Protein AF-0000000084341537 (afdb_homodimer)

pLDDT: mean 95.68, std 6.42, range [36.22, 98.94]

InterPro domains:
  IPR007362 Protein of unknown function DUF429 [PF04250] (3-202)

Secondary structure (DSSP, 8-state):
---SEEEEEEETTEEEEEEESSHHHHHHHTTT-S-EEESS-SS--SSSS--HHHHHHHHHHGGGGGG--PPPPGGGGG-SSHHHHHHHHHHHHSSPPPHHHHHHHHHHHTTTT----TTEEEE-HHHHHHHHSTT--PPPTTSHHHHHHHHHHHHTTS-HHHHHHTPPSS--HHHHHHHHHHHHHHHHHHTT---EEE-STT-EEE-/---SEEEEEEETTEEEEEEESSHHHHHHHTTT-S-EEESS-SS--SSSS--HHHHHHHHHHGGGGGG--PPPPGGGGG-SSHHHHHHHHHHHHSSPPPHHHHHHHHHHHTTTT----TTEEEE-HHHHHHHHSTT--PPPTTSHHHHHHHHHHHTTTS-HHHHHHTPPSS--HHHHHHHHHHHHHHHHHHTT---EEE-STT-EEE-

Radius of gyration: 25.31 Å; Cα contacts (8 Å, |Δi|>4): 769; chains: 2; bounding box: 36×75×60 Å

Solvent-accessible surface area (backbone atoms only — not comparable to full-atom values): 22179 Å² total; per-residue (Å²): 113,94,78,48,44,69,42,48,46,73,56,96,66,40,62,48,75,46,78,36,74,45,53,70,48,49,54,59,76,46,61,87,52,75,36,42,39,36,79,51,56,56,42,38,30,76,73,54,50,79,38,58,20,52,55,45,48,25,60,72,43,50,93,55,25,82,77,55,67,66,62,57,47,64,74,37,66,72,40,89,45,69,69,53,24,25,53,50,30,27,74,55,52,72,43,61,65,54,73,67,49,58,70,43,32,71,62,31,56,58,40,40,88,58,91,68,58,88,46,55,42,28,19,45,31,72,56,25,44,42,67,66,30,68,87,59,85,77,54,60,62,90,38,34,29,13,41,17,34,50,44,27,35,47,43,76,75,32,60,43,43,60,41,32,38,60,43,57,84,83,56,50,52,61,56,53,52,35,27,48,26,14,35,52,20,16,53,28,46,59,70,72,67,35,48,71,29,48,63,64,95,40,34,48,32,36,50,112,96,78,48,44,68,44,50,46,74,55,96,66,41,64,48,75,45,79,35,75,44,55,70,49,50,54,59,77,46,61,89,53,73,36,40,39,36,81,52,54,55,42,40,31,91,61,57,53,79,40,58,19,52,52,45,47,24,61,72,42,50,92,54,25,80,77,54,67,68,62,56,47,62,75,39,65,73,39,90,44,69,70,53,24,24,53,49,31,27,72,57,51,71,42,62,66,54,72,67,48,58,70,44,33,70,63,30,54,57,40,41,88,57,90,66,57,86,46,56,40,28,19,45,30,72,56,26,44,43,67,66,30,67,87,58,83,77,52,60,61,89,38,34,27,14,40,17,33,52,45,28,36,46,45,78,74,33,60,43,42,59,40,32,38,63,43,58,85,83,55,49,53,61,55,53,51,35,27,47,27,14,36,52,18,17,53,29,45,58,69,72,65,34,49,73,29,50,60,67,92,43,33,49,34,37,51

Sequence (414 aa):
MPDGWVVARVESGRVRWHVVPDATAVLAVTTGCAAVGVDIPLRTPTGHRPRECDVATAKALGRARSSVFPAPPCEVLDAPDYAAACAIARRLTGRAISVQAWNITPKIREWVGRDLPTHVVEAHPELALRRLAPETEFASKKTARGAGQRIAALARWLDVATALGDLPPGPRMDDALDALAVAWSAARWARGEAEVLGGGPEGFVVVMPDGWVVARVESGRVRWHVVPDATAVLAVTTGCAAVGVDIPLRTPTGHRPRECDVATAKALGRARSSVFPAPPCEVLDAPDYAAACAIARRLTGRAISVQAWNITPKIREWVGRDLPTHVVEAHPELALRRLAPETEFASKKTARGAGQRIAALARWLDVATALGDLPPGPRMDDALDALAVAWSAARWARGEAEVLGGGPEGFVVV

Organism: Pseudonocardia thermophila (NCBI:txid1848)

Foldseek 3Di:
DLAAAWAWDADPQDTDIDGDHAPVVNCVVCPPPLAAEDADFLFADDFQDFAQQLVQLLVLLVVVSVLRFTAAHPVLLPQPDQVRSQVVNCVTHVGGGDPVNNVCSPRSVRRHPDPDDPRYAYAHQSSLLCVLPVPDPADDCVDPRNLVSLLVSLVSPHVSVVVVVPDDPRDDSSSNSSNSSRVSQSVCVSVVNWDWGGDDPRHIYTD/DLAAAWAWDADPQDTDIDGDRAPVVNCVVCPPPLAAEDADFLFADPAQDFAQQLVQLLVLLVVVSVLRFTAAHPVLLPQPDQVRSQVVNCVTHVGGGDPVNNVCSPRSVRRHPDPDDPRYAYAHLSSLLCVLPVPDPADDCVDPRNLVSLLVSLVSPHVSVVVVVPDDPRDDSSSNSSNSSRVSQSVCVSVVNWDWGGDDPRHIYTD

Structure (mmCIF, N/CA/C/O backbone):
data_AF-0000000084341537-model_v1
#
loop_
_entity.id
_entity.type
_entity.pdbx_description
1 polymer 'Predicted nuclease (RNAse H fold)'
#
loop_
_atom_site.group_PDB
_atom_site.id
_atom_site.type_symbol
_atom_site.label_atom_id
_atom_site.label_alt_id
_atom_site.label_comp_id
_atom_site.label_asym_id
_atom_site.label_entity_id
_atom_site.label_seq_id
_atom_site.pdbx_PDB_ins_code
_atom_site.Cartn_x
_atom_site.Cartn_y
_atom_site.Cartn_z
_atom_site.occupancy
_atom_site.B_iso_or_equiv
_atom_site.auth_seq_id
_atom_site.auth_comp_id
_atom_site.auth_asym_id
_atom_site.auth_atom_id
_atom_site.pdbx_PDB_model_num
ATOM 1 N N . MET A 1 1 ? 7.891 -2.457 -18.016 1 36.38 1 MET A N 1
ATOM 2 C CA . MET A 1 1 ? 6.988 -3.555 -17.688 1 36.38 1 MET A CA 1
ATOM 3 C C . MET A 1 1 ? 7.395 -4.199 -16.359 1 36.38 1 MET A C 1
ATOM 5 O O . MET A 1 1 ? 8.578 -4.379 -16.094 1 36.38 1 MET A O 1
ATOM 9 N N . PRO A 1 2 ? 6.75 -3.957 -15.359 1 51.72 2 PRO A N 1
ATOM 10 C CA . PRO A 1 2 ? 7.445 -4.395 -14.148 1 51.72 2 PRO A CA 1
ATOM 11 C C . PRO A 1 2 ? 8.148 -5.738 -14.32 1 51.72 2 PRO A C 1
ATOM 13 O O . PRO A 1 2 ? 7.508 -6.738 -14.656 1 51.72 2 PRO A O 1
ATOM 16 N N . ASP A 1 3 ? 9.266 -5.879 -14.945 1 73.5 3 ASP A N 1
ATOM 17 C CA . ASP A 1 3 ? 9.977 -6.973 -15.602 1 73.5 3 ASP A CA 1
ATOM 18 C C . ASP A 1 3 ? 10.562 -7.941 -14.578 1 73.5 3 ASP A C 1
ATOM 20 O O . ASP A 1 3 ? 11.055 -7.52 -13.523 1 73.5 3 ASP A O 1
ATOM 24 N N . GLY A 1 4 ? 9.953 -9.117 -14.344 1 95.5 4 GLY A N 1
ATOM 25 C CA . GLY A 1 4 ? 10.539 -10.211 -13.594 1 95.5 4 GLY A CA 1
ATOM 26 C C . GLY A 1 4 ? 9.609 -10.766 -12.523 1 95.5 4 GLY A C 1
ATOM 27 O O . GLY A 1 4 ? 8.406 -10.875 -12.742 1 95.5 4 GLY A O 1
ATOM 28 N N . TRP A 1 5 ? 10.234 -11.305 -11.516 1 98.25 5 TRP A N 1
ATOM 29 C CA . TRP A 1 5 ? 9.508 -11.953 -10.43 1 98.25 5 TRP A CA 1
ATOM 30 C C . TRP A 1 5 ? 9.938 -11.391 -9.078 1 98.25 5 TRP A C 1
ATOM 32 O O . TRP A 1 5 ? 11.133 -11.164 -8.844 1 98.25 5 TRP A O 1
ATOM 42 N N . VAL A 1 6 ? 9.016 -11.07 -8.211 1 98.5 6 VAL A N 1
ATOM 43 C CA . VAL A 1 6 ? 9.312 -10.812 -6.801 1 98.5 6 VAL A CA 1
ATOM 44 C C . VAL A 1 6 ? 9.148 -12.102 -5.996 1 98.5 6 VAL A C 1
ATOM 46 O O . VAL A 1 6 ? 8.125 -12.781 -6.102 1 98.5 6 VAL A O 1
ATOM 49 N N . VAL A 1 7 ? 10.211 -12.516 -5.23 1 98.81 7 VAL A N 1
ATOM 50 C CA . VAL A 1 7 ? 10.25 -13.773 -4.484 1 98.81 7 VAL A CA 1
ATOM 51 C C . VAL A 1 7 ? 10.375 -13.477 -2.99 1 98.81 7 VAL A C 1
ATOM 53 O O . VAL A 1 7 ? 11.25 -12.711 -2.572 1 98.81 7 VAL A O 1
ATOM 56 N N . ALA A 1 8 ? 9.492 -14.016 -2.221 1 98.81 8 ALA A N 1
ATOM 57 C CA . ALA A 1 8 ? 9.578 -13.984 -0.762 1 98.81 8 ALA A CA 1
ATOM 58 C C . ALA A 1 8 ? 10.047 -15.32 -0.208 1 98.81 8 ALA A C 1
ATOM 60 O O . ALA A 1 8 ? 9.305 -16.312 -0.224 1 98.81 8 ALA A O 1
ATOM 61 N N . ARG A 1 9 ? 11.266 -15.391 0.224 1 98.75 9 ARG A N 1
ATOM 62 C CA . ARG A 1 9 ? 11.742 -16.562 0.94 1 98.75 9 ARG A CA 1
ATOM 63 C C . ARG A 1 9 ? 11.453 -16.453 2.434 1 98.75 9 ARG A C 1
ATOM 65 O O . ARG A 1 9 ? 11.898 -15.508 3.086 1 98.75 9 ARG A O 1
ATOM 72 N N . VAL A 1 10 ? 10.695 -17.375 2.932 1 98.5 10 VAL A N 1
ATOM 73 C CA . VAL A 1 10 ? 10.305 -17.328 4.336 1 98.5 10 VAL A CA 1
ATOM 74 C C . VAL A 1 10 ? 11.008 -18.438 5.113 1 98.5 10 VAL A C 1
ATOM 76 O O . VAL A 1 10 ? 10.844 -19.625 4.797 1 98.5 10 VAL A O 1
ATOM 79 N N . GLU A 1 11 ? 11.781 -18.094 5.992 1 95.69 11 GLU A N 1
ATOM 80 C CA . GLU A 1 11 ? 12.477 -19.031 6.867 1 95.69 11 GLU A CA 1
ATOM 81 C C . GLU A 1 11 ? 12.352 -18.609 8.328 1 95.69 11 GLU A C 1
ATOM 83 O O . GLU A 1 11 ? 12.836 -17.547 8.727 1 95.69 11 GLU A O 1
ATOM 88 N N . SER A 1 12 ? 11.75 -19.422 9.156 1 92.81 12 SER A N 1
ATOM 89 C CA . SER A 1 12 ? 11.562 -19.172 10.578 1 92.81 12 SER A CA 1
ATOM 90 C C . SER A 1 12 ? 10.953 -17.797 10.82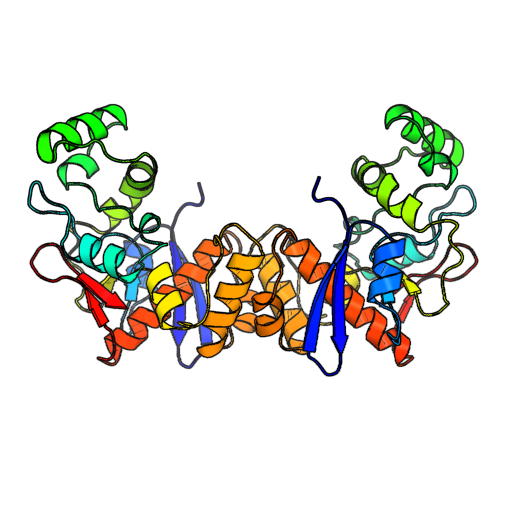8 1 92.81 12 SER A C 1
ATOM 92 O O . SER A 1 12 ? 11.438 -17.031 11.672 1 92.81 12 SER A O 1
ATOM 94 N N . GLY A 1 13 ? 10.086 -17.484 10 1 91.19 13 GLY A N 1
ATOM 95 C CA . GLY A 1 13 ? 9.32 -16.266 10.195 1 91.19 13 GLY A CA 1
ATOM 96 C C . GLY A 1 13 ? 9.984 -15.031 9.609 1 91.19 13 GLY A C 1
ATOM 97 O O . GLY A 1 13 ? 9.422 -13.938 9.625 1 91.19 13 GLY A O 1
ATOM 98 N N . ARG A 1 14 ? 11.188 -15.172 9.102 1 95.19 14 ARG A N 1
ATOM 99 C CA . ARG A 1 14 ? 11.906 -14.07 8.469 1 95.19 14 ARG A CA 1
ATOM 100 C C . ARG A 1 14 ? 11.742 -14.117 6.949 1 95.19 14 ARG A C 1
ATOM 102 O O . ARG A 1 14 ? 11.758 -15.188 6.348 1 95.19 14 ARG A O 1
ATOM 109 N N . VAL A 1 15 ? 11.562 -12.922 6.371 1 98.62 15 VAL A N 1
ATOM 110 C CA . VAL A 1 15 ? 11.359 -12.828 4.93 1 98.62 15 VAL A CA 1
ATOM 111 C C . VAL A 1 15 ? 12.602 -12.25 4.262 1 98.62 15 VAL A C 1
ATOM 113 O O . VAL A 1 15 ? 13.117 -11.211 4.691 1 98.62 15 VAL A O 1
ATOM 116 N N . ARG A 1 16 ? 13.172 -12.938 3.355 1 98.44 16 ARG A N 1
ATOM 117 C CA . ARG A 1 16 ? 14.188 -12.414 2.449 1 98.44 16 ARG A CA 1
ATOM 118 C C . ARG A 1 16 ? 13.625 -12.227 1.043 1 98.44 16 ARG A C 1
ATOM 120 O O . ARG A 1 16 ? 13.102 -13.172 0.448 1 98.44 16 ARG A O 1
ATOM 127 N N . TRP A 1 17 ? 13.773 -11.023 0.494 1 98.75 17 TRP A N 1
ATOM 128 C CA . TRP A 1 17 ? 13.195 -10.68 -0.803 1 98.75 17 TRP A CA 1
ATOM 129 C C . TRP A 1 17 ? 14.234 -10.828 -1.914 1 98.75 17 TRP A C 1
ATOM 131 O O . TRP A 1 17 ? 15.406 -10.516 -1.721 1 98.75 17 TRP A O 1
ATOM 141 N N . HIS A 1 18 ? 13.75 -11.227 -3.041 1 98.38 18 HIS A N 1
ATOM 142 C CA . HIS A 1 18 ? 14.516 -11.211 -4.277 1 98.38 18 HIS A CA 1
ATOM 143 C C . HIS A 1 18 ? 13.688 -10.68 -5.441 1 98.38 18 HIS A C 1
ATOM 145 O O . HIS A 1 18 ? 12.477 -10.914 -5.496 1 98.38 18 HIS A O 1
ATOM 151 N N . VAL A 1 19 ? 14.242 -9.914 -6.277 1 98.44 19 VAL A N 1
ATOM 152 C CA . VAL A 1 19 ? 13.695 -9.547 -7.578 1 98.44 19 VAL A CA 1
ATOM 153 C C . VAL A 1 19 ? 14.562 -10.117 -8.688 1 98.44 19 VAL A C 1
ATOM 155 O O . VAL A 1 19 ? 15.75 -9.789 -8.797 1 98.44 19 VAL A O 1
ATOM 158 N N . VAL A 1 20 ? 13.969 -11 -9.445 1 98.38 20 VAL A N 1
ATOM 159 C CA . VAL A 1 20 ? 14.773 -11.734 -10.414 1 98.38 20 VAL A CA 1
ATOM 160 C C . VAL A 1 20 ? 14.094 -11.688 -11.781 1 98.38 20 VAL A C 1
ATOM 162 O O . VAL A 1 20 ? 12.883 -11.477 -11.883 1 98.38 20 VAL A O 1
ATOM 165 N N . PRO A 1 21 ? 14.75 -11.898 -12.867 1 97.38 21 PRO A N 1
ATOM 166 C CA . PRO A 1 21 ? 14.25 -11.555 -14.203 1 97.38 21 PRO A CA 1
ATOM 167 C C . PRO A 1 21 ? 13.344 -12.633 -14.789 1 97.38 21 PRO A C 1
ATOM 169 O O . PRO A 1 21 ? 12.539 -12.352 -15.68 1 97.38 21 PRO A O 1
ATOM 172 N N . ASP A 1 22 ? 13.57 -13.945 -14.312 1 97.31 22 ASP A N 1
ATOM 173 C CA . ASP A 1 22 ? 12.852 -15.016 -14.992 1 97.31 22 ASP A CA 1
ATOM 174 C C . ASP A 1 22 ? 12.734 -16.25 -14.102 1 97.31 22 ASP A C 1
ATOM 176 O O . ASP A 1 22 ? 13.219 -16.25 -12.969 1 97.31 22 ASP A O 1
ATOM 180 N N . ALA A 1 23 ? 12.078 -17.297 -14.648 1 97.81 23 ALA A N 1
ATOM 181 C CA . ALA A 1 23 ? 11.766 -18.516 -13.891 1 97.81 23 ALA A CA 1
ATOM 182 C C . ALA A 1 23 ? 13.039 -19.234 -13.469 1 97.81 23 ALA A C 1
ATOM 184 O O . ALA A 1 23 ? 13.109 -19.781 -12.367 1 97.81 23 ALA A O 1
ATOM 185 N N . THR A 1 24 ? 14.023 -19.234 -14.344 1 97.75 24 THR A N 1
ATOM 186 C CA . THR A 1 24 ? 15.297 -19.875 -14.008 1 97.75 24 THR A CA 1
ATOM 187 C C . THR A 1 24 ? 15.914 -19.234 -12.766 1 97.75 24 THR A C 1
ATOM 189 O O . THR A 1 24 ? 16.391 -19.938 -11.867 1 97.75 24 THR A O 1
ATOM 192 N N . ALA A 1 25 ? 15.852 -17.938 -12.742 1 98.31 25 ALA A N 1
ATOM 193 C CA . ALA A 1 25 ? 16.406 -17.203 -11.609 1 98.31 25 ALA A CA 1
ATOM 194 C C . ALA A 1 25 ? 15.562 -17.422 -10.352 1 98.31 25 ALA A C 1
ATOM 196 O O . ALA A 1 25 ? 16.094 -17.469 -9.242 1 98.31 25 ALA A O 1
ATOM 197 N N . VAL A 1 26 ? 14.227 -17.578 -10.445 1 98.56 26 VAL A N 1
ATOM 198 C CA . VAL A 1 26 ? 13.375 -17.906 -9.305 1 98.56 26 VAL A CA 1
ATOM 199 C C . VAL A 1 26 ? 13.805 -19.234 -8.695 1 98.56 26 VAL A C 1
ATOM 201 O O . VAL A 1 26 ? 13.977 -19.344 -7.477 1 98.56 26 VAL A O 1
ATOM 204 N N . LEU A 1 27 ? 14.031 -20.219 -9.57 1 98.38 27 LEU A N 1
ATOM 205 C CA . LEU A 1 27 ? 14.414 -21.547 -9.102 1 98.38 27 LEU A CA 1
ATOM 206 C C . LEU A 1 27 ? 15.789 -21.5 -8.43 1 98.38 27 LEU A C 1
ATOM 208 O O . LEU A 1 27 ? 16.016 -22.219 -7.449 1 98.38 27 LEU A O 1
ATOM 212 N N . ALA A 1 28 ? 16.625 -20.641 -8.953 1 98.31 28 ALA A N 1
ATOM 213 C CA . ALA A 1 28 ? 17.953 -20.516 -8.375 1 98.31 28 ALA A CA 1
ATOM 214 C C . ALA A 1 28 ? 17.906 -19.938 -6.969 1 98.31 28 ALA A C 1
ATOM 216 O O . ALA A 1 28 ? 18.5 -20.484 -6.039 1 98.31 28 ALA A O 1
ATOM 217 N N . VAL A 1 29 ? 17.094 -18.906 -6.727 1 98.38 29 VAL A N 1
ATOM 218 C CA . VAL A 1 29 ? 17.094 -18.219 -5.441 1 98.38 29 VAL A CA 1
ATOM 219 C C . VAL A 1 29 ? 16.25 -19 -4.438 1 98.38 29 VAL A C 1
ATOM 221 O O . VAL A 1 29 ? 16.281 -18.719 -3.236 1 98.38 29 VAL A O 1
ATOM 224 N N . THR A 1 30 ? 15.5 -19.969 -4.906 1 98.38 30 THR A N 1
ATOM 225 C CA . THR A 1 30 ? 14.672 -20.75 -4 1 98.38 30 THR A CA 1
ATOM 226 C C . THR A 1 30 ? 15.273 -22.141 -3.779 1 98.38 30 THR A C 1
ATOM 228 O O . THR A 1 30 ? 14.617 -23.016 -3.225 1 98.38 30 THR A O 1
ATOM 231 N N . THR A 1 31 ? 16.453 -22.297 -4.285 1 97.31 31 THR A N 1
ATOM 232 C CA . THR A 1 31 ? 17.141 -23.547 -4 1 97.31 31 THR A CA 1
ATOM 233 C C . THR A 1 31 ? 17.172 -23.828 -2.5 1 97.31 31 THR A C 1
ATOM 235 O O . THR A 1 31 ? 17.438 -22.922 -1.706 1 97.31 31 THR A O 1
ATOM 238 N N . GLY A 1 32 ? 16.844 -25 -2.07 1 96.94 32 GLY A N 1
ATOM 239 C CA . GLY A 1 32 ? 16.891 -25.391 -0.668 1 96.94 32 GLY A CA 1
ATOM 240 C C . GLY A 1 32 ? 15.57 -25.172 0.053 1 96.94 32 GLY A C 1
ATOM 241 O O . GLY A 1 32 ? 15.398 -25.625 1.185 1 96.94 32 GLY A O 1
ATOM 242 N N . CYS A 1 33 ? 14.625 -24.484 -0.553 1 98.25 33 CYS A N 1
ATOM 243 C CA . CYS A 1 33 ? 13.312 -24.312 0.052 1 98.25 33 CYS A CA 1
ATOM 244 C C . CYS A 1 33 ? 12.539 -25.625 0.065 1 98.25 33 CYS A C 1
ATOM 246 O O . CYS A 1 33 ? 12.641 -26.422 -0.874 1 98.25 33 CYS A O 1
ATOM 248 N N . ALA A 1 34 ? 11.828 -25.812 1.11 1 98.44 34 ALA A N 1
ATOM 249 C CA . ALA A 1 34 ? 11.008 -27.016 1.212 1 98.44 34 ALA A CA 1
ATOM 250 C C . ALA A 1 34 ? 9.922 -27.031 0.141 1 98.44 34 ALA A C 1
ATOM 252 O O . ALA A 1 34 ? 9.547 -28.094 -0.353 1 98.44 34 ALA A O 1
ATOM 253 N N . ALA A 1 35 ? 9.438 -25.906 -0.205 1 98.69 35 ALA A N 1
ATOM 254 C CA . ALA A 1 35 ? 8.453 -25.75 -1.271 1 98.69 35 ALA A CA 1
ATOM 255 C C . ALA A 1 35 ? 8.508 -24.344 -1.869 1 98.69 35 ALA A C 1
ATOM 257 O O . ALA A 1 35 ? 8.969 -23.406 -1.222 1 98.69 35 ALA A O 1
ATOM 258 N N . VAL A 1 36 ? 8.109 -24.219 -3.092 1 98.88 36 VAL A N 1
ATOM 259 C CA . VAL A 1 36 ? 8.023 -22.953 -3.822 1 98.88 36 VAL A CA 1
ATOM 260 C C . VAL A 1 36 ? 6.633 -22.812 -4.434 1 98.88 36 VAL A C 1
ATOM 262 O O . VAL A 1 36 ? 6.199 -23.656 -5.223 1 98.88 36 VAL A O 1
ATOM 265 N N . GLY A 1 37 ? 5.875 -21.766 -4.023 1 98.81 37 GLY A N 1
ATOM 266 C CA . GLY A 1 37 ? 4.594 -21.438 -4.629 1 98.81 37 GLY A CA 1
ATOM 267 C C . GLY A 1 37 ? 4.703 -20.422 -5.75 1 98.81 37 GLY A C 1
ATOM 268 O O . GLY A 1 37 ? 5.348 -19.375 -5.59 1 98.81 37 GLY A O 1
ATOM 269 N N . VAL A 1 38 ? 4.145 -20.688 -6.855 1 98.75 38 VAL A N 1
ATOM 270 C CA . VAL A 1 38 ? 4.145 -19.812 -8.016 1 98.75 38 VAL A CA 1
ATOM 271 C C . VAL A 1 38 ? 2.715 -19.406 -8.367 1 98.75 38 VAL A C 1
ATOM 273 O O . VAL A 1 38 ? 1.83 -20.266 -8.461 1 98.75 38 VAL A O 1
ATOM 276 N N . ASP A 1 39 ? 2.428 -18.094 -8.586 1 98.12 39 ASP A N 1
ATOM 277 C CA . ASP A 1 39 ? 1.052 -17.625 -8.75 1 98.12 39 ASP A CA 1
ATOM 278 C C . ASP A 1 39 ? 0.701 -17.453 -10.227 1 98.12 39 ASP A C 1
ATOM 280 O O . ASP A 1 39 ? 0.114 -16.438 -10.617 1 98.12 39 ASP A O 1
ATOM 284 N N . ILE A 1 40 ? 1.166 -18.391 -11.039 1 97.31 40 ILE A N 1
ATOM 285 C CA . ILE A 1 40 ? 0.782 -18.484 -12.445 1 97.31 40 ILE A CA 1
ATOM 286 C C . ILE A 1 40 ? 0.641 -19.953 -12.844 1 97.31 40 ILE A C 1
ATOM 288 O O . ILE A 1 40 ? 1.206 -20.844 -12.195 1 97.31 40 ILE A O 1
ATOM 292 N N . PRO A 1 41 ? -0.067 -20.234 -13.938 1 96.69 41 PRO A N 1
ATOM 293 C CA . PRO A 1 41 ? -0.193 -21.641 -14.367 1 96.69 41 PRO A CA 1
ATOM 294 C C . PRO A 1 41 ? 1.156 -22.281 -14.664 1 96.69 41 PRO A C 1
ATOM 296 O O . PRO A 1 41 ? 1.979 -21.703 -15.383 1 96.69 41 PRO A O 1
ATOM 299 N N . LEU A 1 42 ? 1.354 -23.453 -14.094 1 97 42 LEU A N 1
ATOM 300 C CA . LEU A 1 42 ? 2.562 -24.219 -14.367 1 97 42 LEU A CA 1
ATOM 301 C C . LEU A 1 42 ? 2.311 -25.266 -15.453 1 97 42 LEU A C 1
ATOM 303 O O . LEU A 1 42 ? 3.256 -25.797 -16.031 1 97 42 LEU A O 1
ATOM 307 N N . ARG A 1 43 ? 1.034 -25.516 -15.672 1 95.31 43 ARG A N 1
ATOM 308 C CA . ARG A 1 43 ? 0.589 -26.406 -16.75 1 95.31 43 ARG A CA 1
ATOM 309 C C . ARG A 1 43 ? -0.575 -25.797 -17.516 1 95.31 43 ARG A C 1
ATOM 311 O O . ARG A 1 43 ? -1.286 -24.938 -17 1 95.31 43 ARG A O 1
ATOM 318 N N . THR A 1 44 ? -0.746 -26.172 -18.719 1 93.12 44 THR A N 1
ATOM 319 C CA . THR A 1 44 ? -1.844 -25.703 -19.547 1 93.12 44 THR A CA 1
ATOM 320 C C . THR A 1 44 ? -2.896 -26.797 -19.719 1 93.12 44 THR A C 1
ATOM 322 O O . THR A 1 44 ? -2.633 -27.969 -19.438 1 93.12 44 THR A O 1
ATOM 325 N N . PRO A 1 45 ? -4.094 -26.391 -20.094 1 91.06 45 PRO A N 1
ATOM 326 C CA . PRO A 1 45 ? -5.145 -27.391 -20.266 1 91.06 45 PRO A CA 1
ATOM 327 C C . PRO A 1 45 ? -4.848 -28.375 -21.391 1 91.06 45 PRO A C 1
ATOM 329 O O . PRO A 1 45 ? -4.137 -28.031 -22.344 1 91.06 45 PRO A O 1
ATOM 332 N N . THR A 1 46 ? -5.418 -29.547 -21.078 1 80.94 46 THR A N 1
ATOM 333 C CA . THR A 1 46 ? -5.371 -30.578 -22.109 1 80.94 46 THR A CA 1
ATOM 334 C C . THR A 1 46 ? -6.715 -30.688 -22.812 1 80.94 46 THR A C 1
ATOM 336 O O . THR A 1 46 ? -7.75 -30.891 -22.172 1 80.94 46 THR A O 1
ATOM 339 N N . GLY A 1 47 ? -6.945 -30.031 -23.969 1 79.44 47 GLY A N 1
ATOM 340 C CA . GLY A 1 47 ? -8.203 -30.156 -24.688 1 79.44 47 GLY A CA 1
ATOM 341 C C . GLY A 1 47 ? -8.984 -28.859 -24.75 1 79.44 47 GLY A C 1
ATOM 342 O O . GLY A 1 47 ? -8.398 -27.766 -24.734 1 79.44 47 GLY A O 1
ATOM 343 N N . HIS A 1 48 ? -10.375 -29.078 -24.734 1 84.94 48 HIS A N 1
ATOM 344 C CA . HIS A 1 48 ? -11.227 -27.938 -25.016 1 84.94 48 HIS A CA 1
ATOM 345 C C . HIS A 1 48 ? -11.859 -27.375 -23.75 1 84.94 48 HIS A C 1
ATOM 347 O O . HIS A 1 48 ? -12.586 -26.391 -23.797 1 84.94 48 HIS A O 1
ATOM 353 N N . ARG A 1 49 ? -11.531 -28.047 -22.656 1 88 49 ARG A N 1
ATOM 354 C CA . ARG A 1 49 ? -12.148 -27.625 -21.406 1 88 49 ARG A CA 1
ATOM 355 C C . ARG A 1 49 ? -11.148 -26.891 -20.516 1 88 49 ARG A C 1
ATOM 357 O O . ARG A 1 49 ? -9.938 -27.094 -20.625 1 88 49 ARG A O 1
ATOM 364 N N . PRO A 1 50 ? -11.695 -26 -19.609 1 90.88 50 PRO A N 1
ATOM 365 C CA . PRO A 1 50 ? -10.805 -25.391 -18.609 1 90.88 50 PRO A CA 1
ATOM 366 C C . PRO A 1 50 ? -10.203 -26.406 -17.656 1 90.88 50 PRO A C 1
ATOM 368 O O . PRO A 1 50 ? -10.766 -27.484 -17.453 1 90.88 50 PRO A O 1
ATOM 371 N N . ARG A 1 51 ? -9.008 -26.031 -17.062 1 94.38 51 ARG A N 1
ATOM 372 C CA . ARG A 1 51 ? -8.398 -26.922 -16.062 1 94.38 51 ARG A CA 1
ATOM 373 C C . ARG A 1 51 ? -9.336 -27.125 -14.883 1 94.38 51 ARG A C 1
ATOM 375 O O . ARG A 1 51 ? -10 -26.203 -14.422 1 94.38 51 ARG A O 1
ATOM 382 N N . GLU A 1 52 ? -9.336 -28.359 -14.414 1 94.75 52 GLU A N 1
ATOM 383 C CA . GLU A 1 52 ? -10.141 -28.656 -13.234 1 94.75 52 GLU A CA 1
ATOM 384 C C . GLU A 1 52 ? -9.727 -27.797 -12.047 1 94.75 52 GLU A C 1
ATOM 386 O O . GLU A 1 52 ? -10.57 -27.375 -11.25 1 94.75 52 GLU A O 1
ATOM 391 N N . CYS A 1 53 ? -8.469 -27.531 -11.875 1 96.81 53 CYS A N 1
ATOM 392 C CA . CYS A 1 53 ? -7.988 -26.734 -10.75 1 96.81 53 CYS A CA 1
ATOM 393 C C . CYS A 1 53 ? -8.461 -25.281 -10.859 1 96.81 53 CYS A C 1
ATOM 395 O O . CYS A 1 53 ? -8.734 -24.641 -9.852 1 96.81 53 CYS A O 1
ATOM 397 N N . ASP A 1 54 ? -8.508 -24.781 -12.094 1 96.44 54 ASP A N 1
ATOM 398 C CA . ASP A 1 54 ? -9.031 -23.438 -12.266 1 96.44 54 ASP A CA 1
ATOM 399 C C . ASP A 1 54 ? -10.5 -23.359 -11.859 1 96.44 54 ASP A C 1
ATOM 401 O O . ASP A 1 54 ? -10.914 -22.422 -11.172 1 96.44 54 ASP A O 1
ATOM 405 N N . VAL A 1 55 ? -11.266 -24.359 -12.289 1 95.75 55 VAL A N 1
ATOM 406 C CA . VAL A 1 55 ? -12.688 -24.422 -11.977 1 95.75 55 VAL A CA 1
ATOM 407 C C . VAL A 1 55 ? -12.883 -24.547 -10.469 1 95.75 55 VAL A C 1
ATOM 409 O O . VAL A 1 55 ? -13.688 -23.828 -9.875 1 95.75 55 VAL A O 1
ATOM 412 N N . ALA A 1 56 ? -12.133 -25.422 -9.891 1 97.38 56 ALA A N 1
ATOM 413 C CA . ALA A 1 56 ? -12.234 -25.641 -8.445 1 97.38 56 ALA A CA 1
ATOM 414 C C . ALA A 1 56 ? -11.828 -24.406 -7.664 1 97.38 56 ALA A C 1
ATOM 416 O O . ALA A 1 56 ? -12.453 -24.062 -6.656 1 97.38 56 ALA A O 1
ATOM 417 N N . THR A 1 57 ? -10.734 -23.75 -8.07 1 97.94 57 THR A N 1
ATOM 418 C CA . THR A 1 57 ? -10.266 -22.531 -7.402 1 97.94 57 THR A CA 1
ATOM 419 C C . THR A 1 57 ? -11.312 -21.438 -7.488 1 97.94 57 THR A C 1
ATOM 421 O O . THR A 1 57 ? -11.602 -20.766 -6.492 1 97.94 57 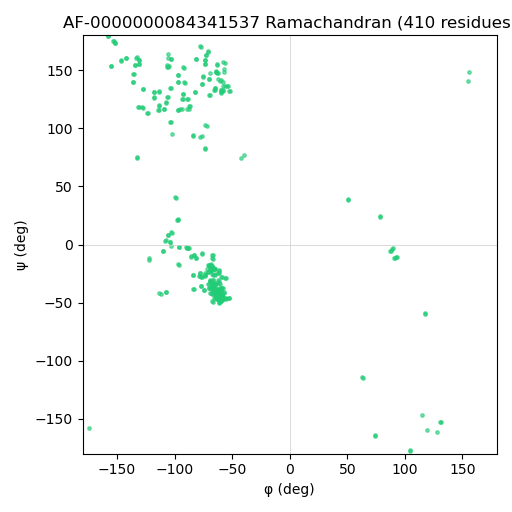THR A O 1
ATOM 424 N N . ALA A 1 58 ? -11.906 -21.266 -8.68 1 97.81 58 ALA A N 1
ATOM 425 C CA . ALA A 1 58 ? -12.953 -20.266 -8.867 1 97.81 58 ALA A CA 1
ATOM 426 C C . ALA A 1 58 ? -14.148 -20.547 -7.965 1 97.81 58 ALA A C 1
ATOM 428 O O . ALA A 1 58 ? -14.695 -19.625 -7.344 1 97.81 58 ALA A O 1
ATOM 429 N N . LYS A 1 59 ? -14.516 -21.797 -7.902 1 97.62 59 LYS A N 1
ATOM 430 C CA . LYS A 1 59 ? -15.625 -22.203 -7.043 1 97.62 59 LYS A CA 1
ATOM 431 C C . LYS A 1 59 ? -15.328 -21.891 -5.578 1 97.62 59 LYS A C 1
ATOM 433 O O . LYS A 1 59 ? -16.188 -21.359 -4.863 1 97.62 59 LYS A O 1
ATOM 438 N N . ALA A 1 60 ? -14.109 -22.156 -5.176 1 97.75 60 ALA A N 1
ATOM 439 C CA . ALA A 1 60 ? -13.695 -21.922 -3.797 1 97.75 60 ALA A CA 1
ATOM 440 C C . ALA A 1 60 ? -13.68 -20.422 -3.475 1 97.75 60 ALA A C 1
ATOM 442 O O . ALA A 1 60 ? -13.953 -20.031 -2.342 1 97.75 60 ALA A O 1
ATOM 443 N N . LEU A 1 61 ? -13.422 -19.625 -4.387 1 97.69 61 LEU A N 1
ATOM 444 C CA . LEU A 1 61 ? -13.32 -18.188 -4.203 1 97.69 61 LEU A CA 1
ATOM 445 C C . LEU A 1 61 ? -14.703 -17.547 -4.113 1 97.69 61 LEU A C 1
ATOM 447 O O . LEU A 1 61 ? -14.852 -16.453 -3.576 1 97.69 61 LEU A O 1
ATOM 451 N N . GLY A 1 62 ? -15.68 -18.203 -4.684 1 96.06 62 GLY A N 1
ATOM 452 C CA . GLY A 1 62 ? -17.031 -17.672 -4.66 1 96.06 62 GLY A CA 1
ATOM 453 C C . GLY A 1 62 ? -17.156 -16.344 -5.395 1 96.06 62 GLY A C 1
ATOM 454 O O . GLY A 1 62 ? -16.906 -16.266 -6.598 1 96.06 62 GLY A O 1
ATOM 455 N N . ARG A 1 63 ? -17.469 -15.234 -4.621 1 94.25 63 ARG A N 1
ATOM 456 C CA . ARG A 1 63 ? -17.719 -13.922 -5.207 1 94.25 63 ARG A CA 1
ATOM 457 C C . ARG A 1 63 ? -16.469 -13.375 -5.867 1 94.25 63 ARG A C 1
ATOM 459 O O . ARG A 1 63 ? -16.547 -12.516 -6.75 1 94.25 63 ARG A O 1
ATOM 466 N N . ALA A 1 64 ? -15.328 -13.883 -5.473 1 96.06 64 ALA A N 1
ATOM 467 C CA . ALA A 1 64 ? -14.062 -13.391 -6 1 96.06 64 ALA A CA 1
ATOM 468 C C . ALA A 1 64 ? -13.555 -14.281 -7.133 1 96.06 64 ALA A C 1
ATOM 470 O O . ALA A 1 64 ? -12.367 -14.281 -7.453 1 96.06 64 ALA A O 1
ATOM 471 N N . ARG A 1 65 ? -14.406 -15.047 -7.777 1 95.62 65 ARG A N 1
ATOM 472 C CA . ARG A 1 65 ? -14.023 -16.016 -8.797 1 95.62 65 ARG A CA 1
ATOM 473 C C . ARG A 1 65 ? -13.367 -15.328 -9.992 1 95.62 65 ARG A C 1
ATOM 475 O O . ARG A 1 65 ? -12.594 -15.953 -10.727 1 95.62 65 ARG A O 1
ATOM 482 N N . SER A 1 66 ? -13.688 -14.055 -10.18 1 93.38 66 SER A N 1
ATOM 483 C CA . SER A 1 66 ? -13.125 -13.328 -11.32 1 93.38 66 SER A CA 1
ATOM 484 C C . SER A 1 66 ? -11.617 -13.148 -11.172 1 93.38 66 SER A C 1
ATOM 486 O O . SER A 1 66 ? -10.938 -12.797 -12.133 1 93.38 66 SER A O 1
ATOM 488 N N . SER A 1 67 ? -11.055 -13.422 -9.969 1 94 67 SER A N 1
ATOM 489 C CA . SER A 1 67 ? -9.609 -13.328 -9.758 1 94 67 SER A CA 1
ATOM 490 C C . SER A 1 67 ? -8.891 -14.523 -10.367 1 94 67 SER A C 1
ATOM 492 O O . SER A 1 67 ? -7.656 -14.547 -10.43 1 94 67 SER A O 1
ATOM 494 N N . VAL A 1 68 ? -9.633 -15.508 -10.844 1 95.75 68 VAL A N 1
ATOM 495 C CA . VAL A 1 68 ? -9.047 -16.656 -11.539 1 95.75 68 VAL A CA 1
ATOM 496 C C . VAL A 1 68 ? -9.086 -16.422 -13.047 1 95.75 68 VAL A C 1
ATOM 498 O O . VAL A 1 68 ? -10.164 -16.281 -13.633 1 95.75 68 VAL A O 1
ATOM 501 N N . PHE A 1 69 ? -7.941 -16.344 -13.617 1 93.19 69 PHE A N 1
ATOM 502 C CA . PHE A 1 69 ? -7.848 -16.344 -15.07 1 93.19 69 PHE A CA 1
ATOM 503 C C . PHE A 1 69 ? -7.551 -17.734 -15.594 1 93.19 69 PHE A C 1
ATOM 505 O O . PHE A 1 69 ? -6.469 -18.281 -15.344 1 93.19 69 PHE A O 1
ATOM 512 N N . PRO A 1 70 ? -8.477 -18.219 -16.297 1 93.12 70 PRO A N 1
ATOM 513 C CA . PRO A 1 70 ? -8.219 -19.578 -16.781 1 93.12 70 PRO A CA 1
ATOM 514 C C . PRO A 1 70 ? -6.93 -19.672 -17.609 1 93.12 70 PRO A C 1
ATOM 516 O O . PRO A 1 70 ? -6.641 -18.781 -18.406 1 93.12 70 PRO A O 1
ATOM 519 N N . ALA A 1 71 ? -6.164 -20.719 -17.344 1 95.12 71 ALA A N 1
ATOM 520 C CA . ALA A 1 71 ? -4.949 -20.953 -18.125 1 95.12 71 ALA A CA 1
ATOM 521 C C . ALA A 1 71 ? -5.27 -21.125 -19.609 1 95.12 71 ALA A C 1
ATOM 523 O O . ALA A 1 71 ? -6.207 -21.844 -19.969 1 95.12 71 ALA A O 1
ATOM 524 N N . PRO A 1 72 ? -4.582 -20.484 -20.469 1 94.19 72 PRO A N 1
ATOM 525 C CA . PRO A 1 72 ? -4.824 -20.656 -21.906 1 94.19 72 PRO A CA 1
ATOM 526 C C . PRO A 1 72 ? -4.32 -21.984 -22.422 1 94.19 72 PRO A C 1
ATOM 528 O O . PRO A 1 72 ? -3.41 -22.594 -21.844 1 94.19 72 PRO A O 1
ATOM 531 N N . PRO A 1 73 ? -4.957 -22.406 -23.547 1 92.94 73 PRO A N 1
ATOM 532 C CA . PRO A 1 73 ? -4.387 -23.578 -24.203 1 92.94 73 PRO A CA 1
ATOM 533 C C . PRO A 1 73 ? -2.92 -23.391 -24.578 1 92.94 73 PRO A C 1
ATOM 535 O O . PRO A 1 73 ? -2.477 -22.266 -24.812 1 92.94 73 PRO A O 1
ATOM 538 N N . CYS A 1 74 ? -2.211 -24.5 -24.594 1 92.06 74 CYS A N 1
ATOM 539 C CA . CYS A 1 74 ? -0.778 -24.453 -24.859 1 92.06 74 CYS A CA 1
ATOM 540 C C . CYS A 1 74 ? -0.494 -23.766 -26.203 1 92.06 74 CYS A C 1
ATOM 542 O O . CYS A 1 74 ? 0.519 -23.078 -26.344 1 92.06 74 CYS A O 1
ATOM 544 N N . GLU A 1 75 ? -1.44 -23.844 -27.188 1 92.69 75 GLU A N 1
ATOM 545 C CA . GLU A 1 75 ? -1.261 -23.297 -28.531 1 92.69 75 GLU A CA 1
ATOM 546 C C . GLU A 1 75 ? -1.284 -21.781 -28.531 1 92.69 75 GLU A C 1
ATOM 548 O O . GLU A 1 75 ? -0.715 -21.141 -29.406 1 92.69 75 GLU A O 1
ATOM 553 N N . VAL A 1 76 ? -1.9 -21.25 -27.547 1 94.69 76 VAL A N 1
ATOM 554 C CA . VAL A 1 76 ? -2.047 -19.797 -27.422 1 94.69 76 VAL A CA 1
ATOM 555 C C . VAL A 1 76 ? -0.713 -19.188 -27.016 1 94.69 76 VAL A C 1
ATOM 557 O O . VAL A 1 76 ? -0.43 -18.031 -27.344 1 94.69 76 VAL A O 1
ATOM 560 N N . LEU A 1 77 ? 0.172 -19.922 -26.328 1 94.38 77 LEU A N 1
ATOM 561 C CA . LEU A 1 77 ? 1.405 -19.406 -25.75 1 94.38 77 LEU A CA 1
ATOM 562 C C . LEU A 1 77 ? 2.379 -18.953 -26.828 1 94.38 77 LEU A C 1
ATOM 564 O O . LEU A 1 77 ? 3.205 -18.078 -26.594 1 94.38 77 LEU A O 1
ATOM 568 N N . ASP A 1 78 ? 2.193 -19.438 -28.047 1 92 78 ASP A N 1
ATOM 569 C CA . ASP A 1 78 ? 3.125 -19.125 -29.109 1 92 78 ASP A CA 1
ATOM 570 C C . ASP A 1 78 ? 2.498 -18.156 -30.125 1 92 78 ASP A C 1
ATOM 572 O O . ASP A 1 78 ? 3.072 -17.891 -31.172 1 92 78 ASP A O 1
ATOM 576 N N . ALA A 1 79 ? 1.259 -17.734 -29.812 1 96.44 79 ALA A N 1
ATOM 577 C CA . ALA A 1 79 ? 0.589 -16.812 -30.719 1 96.44 79 ALA A CA 1
ATOM 578 C C . ALA A 1 79 ? 1.38 -15.516 -30.875 1 96.44 79 ALA A C 1
ATOM 580 O O . ALA A 1 79 ? 1.921 -14.992 -29.891 1 96.44 79 ALA A O 1
ATOM 581 N N . PRO A 1 80 ? 1.454 -14.922 -32.062 1 96.81 80 PRO A N 1
ATOM 582 C CA . PRO A 1 80 ? 2.285 -13.734 -32.312 1 96.81 80 PRO A CA 1
ATOM 583 C C . PRO A 1 80 ? 1.661 -12.453 -31.766 1 96.81 80 PRO A C 1
ATOM 585 O O . PRO A 1 80 ? 2.365 -11.461 -31.547 1 96.81 80 PRO A O 1
ATOM 588 N N . ASP A 1 81 ? 0.326 -12.438 -31.703 1 97.5 81 ASP A N 1
ATOM 589 C CA . ASP A 1 81 ? -0.379 -11.273 -31.172 1 97.5 81 ASP A CA 1
ATOM 590 C C . ASP A 1 81 ? -1.731 -11.672 -30.578 1 97.5 81 ASP A C 1
ATOM 592 O O . ASP A 1 81 ? -2.115 -12.844 -30.625 1 97.5 81 ASP A O 1
ATOM 596 N N . TYR A 1 82 ? -2.34 -10.719 -30.016 1 98.12 82 TYR A N 1
ATOM 597 C CA . TYR A 1 82 ? -3.576 -10.977 -29.281 1 98.12 82 TYR A CA 1
ATOM 598 C C . TYR A 1 82 ? -4.668 -11.484 -30.219 1 98.12 82 TYR A C 1
ATOM 600 O O . TYR A 1 82 ? -5.414 -12.406 -29.875 1 98.12 82 TYR A O 1
ATOM 608 N N . ALA A 1 83 ? -4.777 -10.922 -31.328 1 98.12 83 ALA A N 1
ATOM 609 C CA . ALA A 1 83 ? -5.793 -11.336 -32.281 1 98.12 83 ALA A CA 1
ATOM 610 C C . ALA A 1 83 ? -5.625 -12.812 -32.656 1 98.12 83 ALA A C 1
ATOM 612 O O . ALA A 1 83 ? -6.602 -13.562 -32.688 1 98.12 83 ALA A O 1
ATOM 613 N N . ALA A 1 84 ? -4.461 -13.211 -32.969 1 98.06 84 ALA A N 1
ATOM 614 C CA . ALA A 1 84 ? -4.16 -14.609 -33.281 1 98.06 84 ALA A CA 1
ATOM 615 C C . ALA A 1 84 ? -4.457 -15.516 -32.094 1 98.06 84 ALA A C 1
ATOM 617 O O . ALA A 1 84 ? -5 -16.609 -32.25 1 98.06 84 ALA A O 1
ATOM 618 N N . ALA A 1 85 ? -4.055 -15.094 -30.922 1 97.56 85 ALA A N 1
ATOM 619 C CA . ALA A 1 85 ? -4.324 -15.852 -29.703 1 97.56 85 ALA A CA 1
ATOM 620 C C . ALA A 1 85 ? -5.816 -16.109 -29.547 1 97.56 85 ALA A C 1
ATOM 622 O O . ALA A 1 85 ? -6.23 -17.234 -29.219 1 97.56 85 ALA A O 1
ATOM 623 N N . CYS A 1 86 ? -6.59 -15.078 -29.75 1 97.94 86 CYS A N 1
ATOM 624 C CA . CYS A 1 86 ? -8.039 -15.188 -29.625 1 97.94 86 CYS A CA 1
ATOM 625 C C . CYS A 1 86 ? -8.602 -16.156 -30.656 1 97.94 86 CYS A C 1
ATOM 627 O O . CYS A 1 86 ? -9.469 -16.969 -30.328 1 97.94 86 CYS A O 1
ATOM 629 N N . ALA A 1 87 ? -8.125 -16.047 -31.812 1 97.44 87 ALA A N 1
ATOM 630 C CA . ALA A 1 87 ? -8.578 -16.953 -32.875 1 97.44 87 ALA A CA 1
ATOM 631 C C . ALA A 1 87 ? -8.266 -18.406 -32.5 1 97.44 87 ALA A C 1
ATOM 633 O O . ALA A 1 87 ? -9.109 -19.281 -32.688 1 97.44 87 ALA A O 1
ATOM 634 N N . ILE A 1 88 ? -7.082 -18.641 -32.062 1 96 88 ILE A N 1
ATOM 635 C CA . ILE A 1 88 ? -6.645 -19.969 -31.672 1 96 88 ILE A CA 1
ATOM 636 C C . ILE A 1 88 ? -7.523 -20.5 -30.531 1 96 88 ILE A C 1
ATOM 638 O O . ILE A 1 88 ? -8.031 -21.625 -30.609 1 96 88 ILE A O 1
ATOM 642 N N . ALA A 1 89 ? -7.707 -19.703 -29.531 1 95.56 89 ALA A N 1
ATOM 643 C CA . ALA A 1 89 ? -8.508 -20.094 -28.375 1 95.56 89 ALA A CA 1
ATOM 644 C C . ALA A 1 89 ? -9.945 -20.406 -28.797 1 95.56 89 ALA A C 1
ATOM 646 O O . ALA A 1 89 ? -10.531 -21.391 -28.328 1 95.56 89 ALA A O 1
ATOM 647 N N . ARG A 1 90 ? -10.484 -19.578 -29.656 1 96.19 90 ARG A N 1
ATOM 648 C CA . ARG A 1 90 ? -11.852 -19.781 -30.125 1 96.19 90 ARG A CA 1
ATOM 649 C C . ARG A 1 90 ? -11.984 -21.109 -30.844 1 96.19 90 ARG A C 1
ATOM 651 O O . ARG A 1 90 ? -12.984 -21.812 -30.672 1 96.19 90 ARG A O 1
ATOM 658 N N . ARG A 1 91 ? -11.07 -21.344 -31.625 1 95.12 91 ARG A N 1
ATOM 659 C CA . ARG A 1 91 ? -11.086 -22.594 -32.375 1 95.12 91 ARG A CA 1
ATOM 660 C C . ARG A 1 91 ? -11.031 -23.797 -31.422 1 95.12 91 ARG A C 1
ATOM 662 O O . ARG A 1 91 ? -11.727 -24.797 -31.641 1 95.12 91 ARG A O 1
ATOM 669 N N . LEU A 1 92 ? -10.219 -23.672 -30.406 1 92.81 92 LEU A N 1
ATOM 670 C CA . LEU A 1 92 ? -9.938 -24.797 -29.531 1 92.81 92 LEU A CA 1
ATOM 671 C C . LEU A 1 92 ? -11.023 -24.953 -28.469 1 92.81 92 LEU A C 1
ATOM 673 O O . LEU A 1 92 ? -11.383 -26.062 -28.094 1 92.81 92 LEU A O 1
ATOM 677 N N . THR A 1 93 ? -11.5 -23.859 -27.969 1 93.31 93 THR A N 1
ATOM 678 C CA . THR A 1 93 ? -12.32 -23.922 -26.766 1 93.31 93 THR A CA 1
ATOM 679 C C . THR A 1 93 ? -13.695 -23.297 -27.016 1 93.31 93 THR A C 1
ATOM 681 O O . THR A 1 93 ? -14.578 -23.375 -26.156 1 93.31 93 THR A O 1
ATOM 684 N N . GLY A 1 94 ? -13.891 -22.578 -28.109 1 93.88 94 GLY A N 1
ATOM 685 C CA . GLY A 1 94 ? -15.133 -21.875 -28.406 1 93.88 94 GLY A CA 1
ATOM 686 C C . GLY A 1 94 ? -15.172 -20.469 -27.859 1 93.88 94 GLY A C 1
ATOM 687 O O . GLY A 1 94 ? -16.141 -19.734 -28.078 1 93.88 94 GLY A O 1
ATOM 688 N N . ARG A 1 95 ? -14.125 -20.078 -27.125 1 93.5 95 ARG A N 1
ATOM 689 C CA . ARG A 1 95 ? -14.086 -18.75 -26.531 1 93.5 95 ARG A CA 1
ATOM 690 C C . ARG A 1 95 ? -12.727 -18.094 -26.734 1 93.5 95 ARG A C 1
ATOM 692 O O . ARG A 1 95 ? -11.703 -18.781 -26.766 1 93.5 95 ARG A O 1
ATOM 699 N N . ALA A 1 96 ? -12.75 -16.812 -26.875 1 95.38 96 ALA A N 1
ATOM 700 C CA . ALA A 1 96 ? -11.5 -16.047 -26.922 1 95.38 96 ALA A CA 1
ATOM 701 C C . ALA A 1 96 ? -10.867 -15.977 -25.531 1 95.38 96 ALA A C 1
ATOM 703 O O . ALA A 1 96 ? -11.516 -16.266 -24.531 1 95.38 96 ALA A O 1
ATOM 704 N N . ILE A 1 97 ? -9.594 -15.625 -25.531 1 94.31 97 ILE A N 1
ATOM 705 C CA . ILE A 1 97 ? -8.953 -15.414 -24.234 1 94.31 97 ILE A CA 1
ATOM 706 C C . ILE A 1 97 ? -9.055 -13.945 -23.844 1 94.31 97 ILE A C 1
ATOM 708 O O . ILE A 1 97 ? -9.156 -13.07 -24.703 1 94.31 97 ILE A O 1
ATOM 712 N N . SER A 1 98 ? -9.047 -13.68 -22.547 1 94.31 98 SER A N 1
ATOM 713 C CA . SER A 1 98 ? -9.109 -12.305 -22.062 1 94.31 98 SER A CA 1
ATOM 714 C C . SER A 1 98 ? -7.777 -11.586 -22.281 1 94.31 98 SER A C 1
ATOM 716 O O . SER A 1 98 ? -6.738 -12.227 -22.438 1 94.31 98 SER A O 1
ATOM 718 N N . VAL A 1 99 ? -7.828 -10.258 -22.297 1 95.31 99 VAL A N 1
ATOM 719 C CA . VAL A 1 99 ? -6.629 -9.438 -22.391 1 95.31 99 VAL A CA 1
ATOM 720 C C . VAL A 1 99 ? -5.719 -9.695 -21.188 1 95.31 99 VAL A C 1
ATOM 722 O O . VAL A 1 99 ? -4.492 -9.703 -21.328 1 95.31 99 VAL A O 1
ATOM 725 N N . GLN A 1 100 ? -6.25 -10 -20.078 1 92.12 100 GLN A N 1
ATOM 726 C CA . GLN A 1 100 ? -5.488 -10.289 -18.859 1 92.12 100 GLN A CA 1
ATOM 727 C C . GLN A 1 100 ? -4.688 -11.578 -19 1 92.12 100 GLN A C 1
ATOM 729 O O . GLN A 1 100 ? -3.498 -11.617 -18.688 1 92.12 100 GLN A O 1
ATOM 734 N N . ALA A 1 101 ? -5.355 -12.562 -19.438 1 92.69 101 ALA A N 1
ATOM 735 C CA . ALA A 1 101 ? -4.676 -13.836 -19.672 1 92.69 101 ALA A CA 1
ATOM 736 C C . ALA A 1 101 ? -3.562 -13.68 -20.703 1 92.69 101 ALA A C 1
ATOM 738 O O . ALA A 1 101 ? -2.465 -14.211 -20.531 1 92.69 101 ALA A O 1
ATOM 739 N N . TRP A 1 102 ? -3.889 -12.922 -21.734 1 95.31 102 TRP A N 1
ATOM 740 C CA . TRP A 1 102 ? -2.9 -12.68 -22.781 1 95.31 102 TRP A CA 1
ATOM 741 C C . TRP A 1 102 ? -1.676 -11.969 -22.219 1 95.31 102 TRP A C 1
ATOM 743 O O . TRP A 1 102 ? -0.54 -12.32 -22.547 1 95.31 102 TRP A O 1
ATOM 753 N N . ASN A 1 103 ? -1.919 -11.078 -21.359 1 94.06 103 ASN A N 1
ATOM 754 C CA . ASN A 1 103 ? -0.846 -10.25 -20.812 1 94.06 103 ASN A CA 1
ATOM 755 C C . ASN A 1 103 ? 0.105 -11.07 -19.938 1 94.06 103 ASN A C 1
ATOM 757 O O . ASN A 1 103 ? 1.267 -10.695 -19.766 1 94.06 103 ASN A O 1
ATOM 761 N N . ILE A 1 104 ? -0.357 -12.172 -19.422 1 94.38 104 ILE A N 1
ATOM 762 C CA . ILE A 1 104 ? 0.534 -12.922 -18.547 1 94.38 104 ILE A CA 1
ATOM 763 C C . ILE A 1 104 ? 1.078 -14.141 -19.297 1 94.38 104 ILE A C 1
ATOM 765 O O . ILE A 1 104 ? 1.862 -14.914 -18.734 1 94.38 104 ILE A O 1
ATOM 769 N N . THR A 1 105 ? 0.746 -14.344 -20.547 1 95.44 105 THR A N 1
ATOM 770 C CA . THR A 1 105 ? 1.177 -15.484 -21.344 1 95.44 105 THR A CA 1
ATOM 771 C C . THR A 1 105 ? 2.699 -15.562 -21.391 1 95.44 105 THR A C 1
ATOM 773 O O . THR A 1 105 ? 3.271 -16.656 -21.297 1 95.44 105 THR A O 1
ATOM 776 N N . PRO A 1 106 ? 3.434 -14.422 -21.531 1 94.94 106 PRO A N 1
ATOM 777 C CA . PRO A 1 106 ? 4.895 -14.539 -21.547 1 94.94 106 PRO A CA 1
ATOM 778 C C . PRO A 1 106 ? 5.449 -15.117 -20.25 1 94.94 106 PRO A C 1
ATOM 780 O O . PRO A 1 106 ? 6.422 -15.875 -20.266 1 94.94 106 PRO A O 1
ATOM 783 N N . LYS A 1 107 ? 4.82 -14.828 -19.172 1 96.19 107 LYS A N 1
ATOM 784 C CA . LYS A 1 107 ? 5.262 -15.344 -17.875 1 96.19 107 LYS A CA 1
ATOM 785 C C . LYS A 1 107 ? 4.914 -16.828 -17.719 1 96.19 107 LYS A C 1
ATOM 787 O O . LYS A 1 107 ? 5.691 -17.594 -17.156 1 96.19 107 LYS A O 1
ATOM 792 N N . ILE A 1 108 ? 3.768 -17.203 -18.188 1 96.75 108 ILE A N 1
ATOM 793 C CA . ILE A 1 108 ? 3.367 -18.594 -18.172 1 96.75 108 ILE A CA 1
ATOM 794 C C . ILE A 1 108 ? 4.367 -19.438 -18.969 1 96.75 108 ILE A C 1
ATOM 796 O O . ILE A 1 108 ? 4.781 -20.5 -18.547 1 96.75 108 ILE A O 1
ATOM 800 N N . ARG A 1 109 ? 4.84 -18.859 -20.062 1 95.56 109 ARG A N 1
ATOM 801 C CA . ARG A 1 109 ? 5.754 -19.562 -20.953 1 95.56 109 ARG A CA 1
ATOM 802 C C . ARG A 1 109 ? 7.082 -19.859 -20.266 1 95.56 109 ARG A C 1
ATOM 804 O O . ARG A 1 109 ? 7.762 -20.828 -20.609 1 95.56 109 ARG A O 1
ATOM 811 N N . GLU A 1 110 ? 7.391 -19.062 -19.312 1 95.75 110 GLU A N 1
ATOM 812 C CA . GLU A 1 110 ? 8.633 -19.281 -18.594 1 95.75 110 GLU A CA 1
ATOM 813 C C . GLU A 1 110 ? 8.586 -20.594 -17.812 1 95.75 110 GLU A C 1
ATOM 815 O O . GLU A 1 110 ? 9.633 -21.172 -17.484 1 95.75 110 GLU A O 1
ATOM 820 N N . TRP A 1 111 ? 7.395 -21.062 -17.547 1 96.94 111 TRP A N 1
ATOM 821 C CA . TRP A 1 111 ? 7.254 -22.172 -16.609 1 96.94 111 TRP A CA 1
ATOM 822 C C . TRP A 1 111 ? 6.781 -23.438 -17.328 1 96.94 111 TRP A C 1
ATOM 824 O O . TRP A 1 111 ? 7.246 -24.531 -17.031 1 96.94 111 TRP A O 1
ATOM 834 N N . VAL A 1 112 ? 5.852 -23.234 -18.203 1 95 112 VAL A N 1
ATOM 835 C CA . VAL A 1 112 ? 5.219 -24.375 -18.859 1 95 112 VAL A CA 1
ATOM 836 C C . VAL A 1 112 ? 6.246 -25.109 -19.703 1 95 112 VAL A C 1
ATOM 838 O O . VAL A 1 112 ? 7.012 -24.5 -20.453 1 95 112 VAL A O 1
ATOM 841 N N . GLY A 1 113 ? 6.223 -26.422 -19.578 1 90.75 113 GLY A N 1
ATOM 842 C CA . GLY A 1 113 ? 7.129 -27.25 -20.359 1 90.75 113 GLY A CA 1
ATOM 843 C C . GLY A 1 113 ? 8.445 -27.531 -19.656 1 90.75 113 GLY A C 1
ATOM 844 O O . GLY A 1 113 ? 9.195 -28.422 -20.062 1 90.75 113 GLY A O 1
ATOM 845 N N . ARG A 1 114 ? 8.703 -26.812 -18.547 1 93.69 114 ARG A N 1
ATOM 846 C CA . ARG A 1 114 ? 9.906 -27.062 -17.75 1 93.69 114 ARG A CA 1
ATOM 847 C C . ARG A 1 114 ? 9.75 -28.328 -16.922 1 93.69 114 AR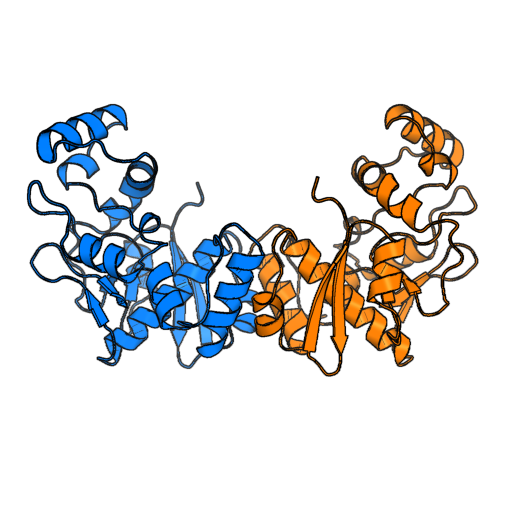G A C 1
ATOM 849 O O . ARG A 1 114 ? 8.633 -28.703 -16.547 1 93.69 114 ARG A O 1
ATOM 856 N N . ASP A 1 115 ? 10.906 -29.016 -16.812 1 93.81 115 ASP A N 1
ATOM 857 C CA . ASP A 1 115 ? 10.961 -30.078 -15.82 1 93.81 115 ASP A CA 1
ATOM 858 C C . ASP A 1 115 ? 11.117 -29.516 -14.406 1 93.81 115 ASP A C 1
ATOM 860 O O . ASP A 1 115 ? 12.234 -29.281 -13.945 1 93.81 115 ASP A O 1
ATOM 864 N N . LEU A 1 116 ? 9.992 -29.328 -13.742 1 94.88 116 LEU A N 1
ATOM 865 C CA . LEU A 1 116 ? 10 -28.672 -12.445 1 94.88 116 LEU A CA 1
ATOM 866 C C . LEU A 1 116 ? 10.117 -29.688 -11.32 1 94.88 116 LEU A C 1
ATOM 868 O O . LEU A 1 116 ? 9.523 -30.766 -11.391 1 94.88 116 LEU A O 1
ATOM 872 N N . PRO A 1 117 ? 10.93 -29.297 -10.336 1 94.44 117 PRO A N 1
ATOM 873 C CA . PRO A 1 117 ? 10.906 -30.156 -9.148 1 94.44 117 PRO A CA 1
ATOM 874 C C . PRO A 1 117 ? 9.508 -30.281 -8.539 1 94.44 117 PRO A C 1
ATOM 876 O O . PRO A 1 117 ? 8.68 -29.375 -8.703 1 94.44 117 PRO A O 1
ATOM 879 N N . THR A 1 118 ? 9.281 -31.344 -7.801 1 93.25 118 THR A N 1
ATOM 880 C CA . THR A 1 118 ? 7.953 -31.656 -7.277 1 93.25 118 THR A CA 1
ATOM 881 C C . THR A 1 118 ? 7.539 -30.641 -6.219 1 93.25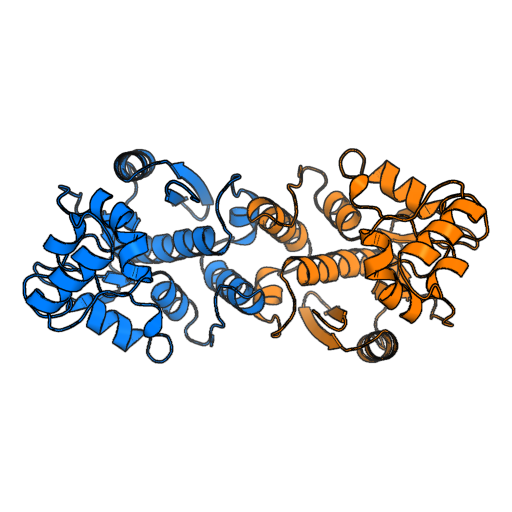 118 THR A C 1
ATOM 883 O O . THR A 1 118 ? 6.352 -30.5 -5.922 1 93.25 118 THR A O 1
ATOM 886 N N . HIS A 1 119 ? 8.523 -29.969 -5.617 1 97.06 119 HIS A N 1
ATOM 887 C CA . HIS A 1 119 ? 8.195 -29.047 -4.535 1 97.06 119 HIS A CA 1
ATOM 888 C C . HIS A 1 119 ? 7.867 -27.656 -5.074 1 97.06 119 HIS A C 1
ATOM 890 O O . HIS A 1 119 ? 7.562 -26.75 -4.301 1 97.06 119 HIS A O 1
ATOM 896 N N . VAL A 1 120 ? 7.984 -27.453 -6.414 1 98.25 120 VAL A N 1
ATOM 897 C CA . VAL A 1 120 ? 7.488 -26.25 -7.062 1 98.25 120 VAL A CA 1
ATOM 898 C C . VAL A 1 120 ? 6.023 -26.438 -7.453 1 98.25 120 VAL A C 1
ATOM 900 O O . VAL A 1 120 ? 5.699 -27.297 -8.273 1 98.25 120 VAL A O 1
ATOM 903 N N . VAL A 1 121 ? 5.16 -25.656 -6.875 1 98.19 121 VAL A N 1
ATOM 904 C CA . VAL A 1 121 ? 3.73 -25.891 -7.035 1 98.19 121 VAL A CA 1
ATOM 905 C C . VAL A 1 121 ? 3.035 -24.578 -7.414 1 98.19 121 VAL A C 1
ATOM 907 O O . VAL A 1 121 ? 3.547 -23.5 -7.133 1 98.19 121 VAL A O 1
ATOM 910 N N . GLU A 1 122 ? 1.905 -24.703 -8.062 1 98.5 122 GLU A N 1
ATOM 911 C CA . GLU A 1 122 ? 1.045 -23.562 -8.383 1 98.5 122 GLU A CA 1
ATOM 912 C C . GLU A 1 122 ? 0.166 -23.188 -7.191 1 98.5 122 GLU A C 1
ATOM 914 O O . GLU A 1 122 ? -0.384 -24.062 -6.52 1 98.5 122 GLU A O 1
ATOM 919 N N . ALA A 1 123 ? 0.116 -21.938 -6.832 1 98.62 123 ALA A N 1
ATOM 920 C CA . ALA A 1 123 ? -0.737 -21.422 -5.766 1 98.62 123 ALA A CA 1
ATOM 921 C C . ALA A 1 123 ? -1.481 -20.172 -6.215 1 98.62 123 ALA A C 1
ATOM 923 O O . ALA A 1 123 ? -1.152 -19.578 -7.25 1 98.62 123 ALA A O 1
ATOM 924 N N . HIS A 1 124 ? -2.498 -19.828 -5.566 1 98.56 124 HIS A N 1
ATOM 925 C CA . HIS A 1 124 ? -3.332 -18.688 -5.906 1 98.56 124 HIS A CA 1
ATOM 926 C C . HIS A 1 124 ? -3.441 -17.719 -4.73 1 98.56 124 HIS A C 1
ATOM 928 O O . HIS A 1 124 ? -4.113 -18.016 -3.738 1 98.56 124 HIS A O 1
ATOM 934 N N . PRO A 1 125 ? -2.91 -16.562 -4.844 1 98.62 125 PRO A N 1
ATOM 935 C CA . PRO A 1 125 ? -2.748 -15.68 -3.689 1 98.62 125 PRO A CA 1
ATOM 936 C C . PRO A 1 125 ? -4.082 -15.273 -3.068 1 98.62 125 PRO A C 1
ATOM 938 O O . PRO A 1 125 ? -4.211 -15.227 -1.843 1 98.62 125 PRO A O 1
ATOM 941 N N . GLU A 1 126 ? -5.113 -14.969 -3.891 1 98.44 126 GLU A N 1
ATOM 942 C CA . GLU A 1 126 ? -6.395 -14.523 -3.348 1 98.44 126 GLU A CA 1
ATOM 943 C C . GLU A 1 126 ? -7.062 -15.633 -2.537 1 98.44 126 GLU A C 1
ATOM 945 O O . GLU A 1 126 ? -7.652 -15.367 -1.486 1 98.44 126 GLU A O 1
ATOM 950 N N . LEU A 1 127 ? -6.98 -16.828 -3.012 1 98.69 127 LEU A N 1
ATOM 951 C CA . LEU A 1 127 ? -7.555 -17.922 -2.248 1 98.69 127 LEU A CA 1
ATOM 952 C C . LEU A 1 127 ? -6.754 -18.172 -0.974 1 98.69 127 LEU A C 1
ATOM 954 O O . LEU A 1 127 ? -7.328 -18.469 0.078 1 98.69 127 LEU A O 1
ATOM 958 N N . ALA A 1 128 ? -5.395 -18.125 -1.076 1 98.75 128 ALA A N 1
ATOM 959 C CA . ALA A 1 128 ? -4.543 -18.266 0.103 1 98.75 128 ALA A CA 1
ATOM 960 C C . ALA A 1 128 ? -4.949 -17.281 1.191 1 98.75 128 ALA A C 1
ATOM 962 O O . ALA A 1 128 ? -5.129 -17.656 2.35 1 98.75 128 ALA A O 1
ATOM 963 N N . LEU A 1 129 ? -5.16 -16.016 0.8 1 98.81 129 LEU A N 1
ATOM 964 C CA . LEU A 1 129 ? -5.508 -14.969 1.751 1 98.81 129 LEU A CA 1
ATOM 965 C C . LEU A 1 129 ? -6.867 -15.234 2.385 1 98.81 129 LEU A C 1
ATOM 967 O O . LEU A 1 129 ? -7.051 -15.031 3.588 1 98.81 129 LEU A O 1
ATOM 971 N N . ARG A 1 130 ? -7.84 -15.742 1.631 1 98.38 130 ARG A N 1
ATOM 972 C CA . ARG A 1 130 ? -9.188 -16 2.127 1 98.38 130 ARG A CA 1
ATOM 973 C C . ARG A 1 130 ? -9.211 -17.219 3.047 1 98.38 130 ARG A C 1
ATOM 975 O O . ARG A 1 130 ? -10.078 -17.328 3.916 1 98.38 130 ARG A O 1
ATOM 982 N N . ARG A 1 131 ? -8.242 -18.125 2.824 1 98.44 131 ARG A N 1
ATOM 983 C CA . ARG A 1 131 ? -8.102 -19.219 3.775 1 98.44 131 ARG A CA 1
ATOM 984 C C . ARG A 1 131 ? -7.41 -18.75 5.051 1 98.44 131 ARG A C 1
ATOM 986 O O . ARG A 1 131 ? -7.73 -19.234 6.145 1 98.44 131 ARG A O 1
ATOM 993 N N . LEU A 1 132 ? -6.492 -17.875 4.922 1 98 132 LEU A N 1
ATOM 994 C CA . LEU A 1 132 ? -5.746 -17.344 6.055 1 98 132 LEU A CA 1
ATOM 995 C C . LEU A 1 132 ? -6.648 -16.484 6.941 1 98 132 LEU A C 1
ATOM 997 O O . LEU A 1 132 ? -6.473 -16.453 8.164 1 98 132 LEU A O 1
ATOM 1001 N N . ALA A 1 133 ? -7.555 -15.727 6.379 1 98.44 133 ALA A N 1
ATOM 1002 C CA . ALA A 1 133 ? -8.508 -14.875 7.086 1 98.44 133 ALA A CA 1
ATOM 1003 C C . ALA A 1 133 ? -9.922 -15.062 6.543 1 98.44 133 ALA A C 1
ATOM 1005 O O . ALA A 1 133 ? -10.469 -14.164 5.895 1 98.44 133 ALA A O 1
ATOM 1006 N N . PRO A 1 134 ? -10.562 -16.156 6.867 1 97.81 134 PRO A N 1
ATOM 1007 C CA . PRO A 1 134 ? -11.836 -16.516 6.246 1 97.81 134 PRO A CA 1
ATOM 1008 C C . PRO A 1 134 ? -12.977 -15.586 6.641 1 97.81 134 PRO A C 1
ATOM 1010 O O . PRO A 1 134 ? -13.992 -15.523 5.953 1 97.81 134 PRO A O 1
ATOM 1013 N N . GLU A 1 135 ? -12.805 -14.836 7.684 1 97.75 135 GLU A N 1
ATOM 1014 C CA . GLU A 1 135 ? -13.867 -13.945 8.164 1 97.75 135 GLU A CA 1
ATOM 1015 C C . GLU A 1 135 ? -13.82 -12.602 7.441 1 97.75 135 GLU A C 1
ATOM 1017 O O . GLU A 1 135 ? -14.758 -11.812 7.531 1 97.75 135 GLU A O 1
ATOM 1022 N N . THR A 1 136 ? -12.789 -12.375 6.715 1 98.12 136 THR A N 1
ATOM 1023 C CA . THR A 1 136 ? -12.586 -11.078 6.078 1 98.12 136 THR A CA 1
ATOM 1024 C C . THR A 1 136 ? -13.25 -11.039 4.707 1 98.12 136 THR A C 1
ATOM 1026 O O . THR A 1 136 ? -13.055 -11.945 3.889 1 98.12 136 THR A O 1
ATOM 1029 N N . GLU A 1 137 ? -14.117 -10.07 4.469 1 97.69 137 GLU A N 1
ATOM 1030 C CA . GLU A 1 137 ? -14.594 -9.75 3.127 1 97.69 137 GLU A CA 1
ATOM 1031 C C . GLU A 1 137 ? -13.625 -8.82 2.402 1 97.69 137 GLU A C 1
ATOM 1033 O O . GLU A 1 137 ? -13.719 -7.602 2.521 1 97.69 137 GLU A O 1
ATOM 1038 N N . PHE A 1 138 ? -12.742 -9.336 1.658 1 98.31 138 PHE A N 1
ATOM 1039 C CA . PHE A 1 138 ? -11.633 -8.602 1.067 1 98.31 138 PHE A CA 1
ATOM 1040 C C . PHE A 1 138 ? -12.125 -7.641 -0.005 1 98.31 138 PHE A C 1
ATOM 1042 O O . PHE A 1 138 ? -12.859 -8.039 -0.913 1 98.31 138 PHE A O 1
ATOM 1049 N N . ALA A 1 139 ? -11.719 -6.391 0.1 1 98.19 139 ALA A N 1
ATOM 1050 C CA . ALA A 1 139 ? -11.859 -5.426 -0.987 1 98.19 139 ALA A CA 1
ATOM 1051 C C . ALA A 1 139 ? -10.797 -5.645 -2.057 1 98.19 139 ALA A C 1
ATOM 1053 O O . ALA A 1 139 ? -9.922 -6.5 -1.905 1 98.19 139 ALA A O 1
ATOM 1054 N N . SER A 1 140 ? -10.938 -4.965 -3.207 1 97.5 140 SER A N 1
ATOM 1055 C CA . SER A 1 140 ? -9.961 -5.066 -4.289 1 97.5 140 SER A CA 1
ATOM 1056 C C . SER A 1 140 ? -8.555 -4.758 -3.791 1 97.5 140 SER A C 1
ATOM 1058 O O . SER A 1 140 ? -8.352 -3.795 -3.047 1 97.5 140 SER A O 1
ATOM 1060 N N . LYS A 1 141 ? -7.633 -5.508 -4.176 1 97.12 141 LYS A N 1
ATOM 1061 C CA . LYS A 1 141 ? -6.246 -5.332 -3.758 1 97.12 141 LYS A CA 1
ATOM 1062 C C . LYS A 1 141 ? -5.66 -4.043 -4.332 1 97.12 141 LYS A C 1
ATOM 1064 O O . LYS A 1 141 ? -4.566 -3.629 -3.943 1 97.12 141 LYS A O 1
ATOM 1069 N N . LYS A 1 142 ? -6.383 -3.412 -5.215 1 96 142 LYS A N 1
ATOM 1070 C CA . LYS A 1 142 ? -5.926 -2.168 -5.824 1 96 142 LYS A CA 1
ATOM 1071 C C . LYS A 1 142 ? -6.242 -0.971 -4.934 1 96 142 LYS A C 1
ATOM 1073 O O . LYS A 1 142 ? -5.773 0.141 -5.188 1 96 142 LYS A O 1
ATOM 1078 N N . THR A 1 143 ? -7.031 -1.201 -3.85 1 97.62 143 THR A N 1
ATOM 1079 C CA . THR A 1 143 ? -7.395 -0.139 -2.918 1 97.62 143 THR A CA 1
ATOM 1080 C C . THR A 1 143 ? -6.57 -0.241 -1.637 1 97.62 143 THR A C 1
ATOM 1082 O O . THR A 1 143 ? -6.059 -1.312 -1.307 1 97.62 143 THR A O 1
ATOM 1085 N N . ALA A 1 144 ? -6.508 0.841 -0.954 1 98 144 ALA A N 1
ATOM 1086 C CA . ALA A 1 144 ? -5.82 0.83 0.336 1 98 144 ALA A CA 1
ATOM 1087 C C . ALA A 1 144 ? -6.504 -0.121 1.313 1 98 144 ALA A C 1
ATOM 1089 O O . ALA A 1 144 ? -5.84 -0.842 2.059 1 98 144 ALA A O 1
ATOM 1090 N N . ARG A 1 145 ? -7.859 -0.058 1.291 1 98.38 145 ARG A N 1
ATOM 1091 C CA . ARG A 1 145 ? -8.617 -0.971 2.139 1 98.38 145 ARG A CA 1
ATOM 1092 C C . ARG A 1 145 ? -8.266 -2.424 1.834 1 98.38 145 ARG A C 1
ATOM 1094 O O . ARG A 1 145 ? -8 -3.207 2.748 1 98.38 145 ARG A O 1
ATOM 1101 N N . GLY A 1 146 ? -8.227 -2.756 0.583 1 98.62 146 GLY A N 1
ATOM 1102 C CA . GLY A 1 146 ? -7.902 -4.117 0.182 1 98.62 146 GLY A CA 1
ATOM 1103 C C . GLY A 1 146 ? -6.484 -4.523 0.544 1 98.62 146 GLY A C 1
ATOM 1104 O O . GLY A 1 146 ? -6.258 -5.637 1.02 1 98.62 146 GLY A O 1
ATOM 1105 N N . ALA A 1 147 ? -5.527 -3.629 0.247 1 98.81 147 ALA A N 1
ATOM 1106 C CA . ALA A 1 147 ? -4.141 -3.889 0.632 1 98.81 147 ALA A CA 1
ATOM 1107 C C . ALA A 1 147 ? -4.016 -4.055 2.145 1 98.81 147 ALA A C 1
ATOM 1109 O O . ALA A 1 147 ? -3.33 -4.969 2.619 1 98.81 147 ALA A O 1
ATOM 1110 N N . GLY A 1 148 ? -4.703 -3.197 2.869 1 98.88 148 GLY A N 1
ATOM 1111 C CA . GLY A 1 148 ? -4.68 -3.277 4.32 1 98.88 148 GLY A CA 1
ATOM 1112 C C . GLY A 1 148 ? -5.234 -4.586 4.855 1 98.88 148 GLY A C 1
ATOM 1113 O O . GLY A 1 148 ? -4.664 -5.18 5.773 1 98.88 148 GLY A O 1
ATOM 1114 N N . GLN A 1 149 ? -6.309 -5.012 4.328 1 98.88 149 GLN A N 1
ATOM 1115 C CA . GLN A 1 149 ? -6.906 -6.281 4.73 1 98.88 149 GLN A CA 1
ATOM 1116 C C . GLN A 1 149 ? -5.949 -7.445 4.477 1 98.88 149 GLN A C 1
ATOM 1118 O O . GLN A 1 149 ? -5.859 -8.367 5.289 1 98.88 149 GLN A O 1
ATOM 1123 N N . ARG A 1 150 ? -5.262 -7.387 3.369 1 98.94 150 ARG A N 1
ATOM 1124 C CA . ARG A 1 150 ? -4.316 -8.445 3.029 1 98.94 150 ARG A CA 1
ATOM 1125 C C . ARG A 1 150 ? -3.098 -8.414 3.945 1 98.94 150 ARG A C 1
ATOM 1127 O O . ARG A 1 150 ? -2.594 -9.453 4.359 1 98.94 150 ARG A O 1
ATOM 1134 N N . ILE A 1 151 ? -2.662 -7.195 4.285 1 98.94 151 ILE A N 1
ATOM 1135 C CA . ILE A 1 151 ? -1.584 -7.035 5.258 1 98.94 151 ILE A CA 1
ATOM 1136 C C . ILE A 1 151 ? -2.008 -7.625 6.598 1 98.94 151 ILE A C 1
ATOM 1138 O O . ILE A 1 151 ? -1.264 -8.398 7.211 1 98.94 151 ILE A O 1
ATOM 1142 N N . ALA A 1 152 ? -3.232 -7.312 7.027 1 98.81 152 ALA A N 1
ATOM 1143 C CA . ALA A 1 152 ? -3.75 -7.82 8.297 1 98.81 152 ALA A CA 1
ATOM 1144 C C . ALA A 1 152 ? -3.848 -9.344 8.273 1 98.81 152 ALA A C 1
ATOM 1146 O O . ALA A 1 152 ? -3.521 -10.008 9.266 1 98.81 152 ALA A O 1
ATOM 1147 N N . ALA A 1 153 ? -4.281 -9.906 7.199 1 98.81 153 ALA A N 1
ATOM 1148 C CA . ALA A 1 153 ? -4.375 -11.359 7.066 1 98.81 153 ALA A CA 1
ATOM 1149 C C . ALA A 1 153 ? -3 -12.008 7.199 1 98.81 153 ALA A C 1
ATOM 1151 O O . ALA A 1 153 ? -2.828 -12.961 7.969 1 98.81 153 ALA A O 1
ATOM 1152 N N . LEU A 1 154 ? -2.008 -11.477 6.48 1 98.81 154 LEU A N 1
ATOM 1153 C CA . LEU A 1 154 ? -0.665 -12.047 6.465 1 98.81 154 LEU A CA 1
ATOM 1154 C C . LEU A 1 154 ? 0.007 -11.906 7.824 1 98.81 154 LEU A C 1
ATOM 1156 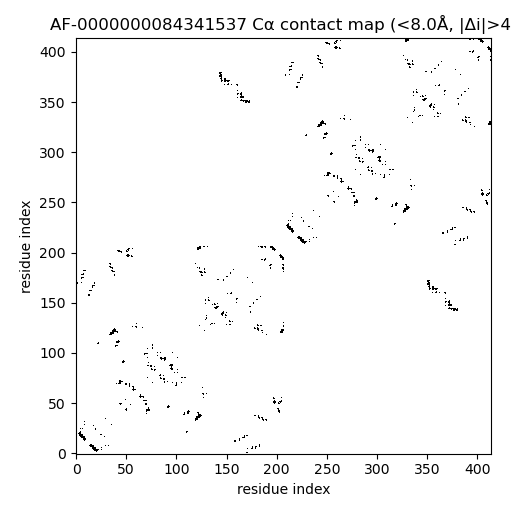O O . LEU A 1 154 ? 0.851 -12.719 8.195 1 98.81 154 LEU A O 1
ATOM 1160 N N . ALA A 1 155 ? -0.428 -10.891 8.586 1 98.5 155 ALA A N 1
ATOM 1161 C CA . ALA A 1 155 ? 0.139 -10.641 9.906 1 98.5 155 ALA A CA 1
ATOM 1162 C C . ALA A 1 155 ? -0.222 -11.766 10.875 1 98.5 155 ALA A C 1
ATOM 1164 O O . ALA A 1 155 ? 0.412 -11.922 11.922 1 98.5 155 ALA A O 1
ATOM 1165 N N . ARG A 1 156 ? -1.185 -12.523 10.578 1 97.69 156 ARG A N 1
ATOM 1166 C CA . ARG A 1 156 ? -1.543 -13.688 11.383 1 97.69 156 ARG A CA 1
ATOM 1167 C C . ARG A 1 156 ? -0.499 -14.789 11.242 1 97.69 156 ARG A C 1
ATOM 1169 O O . ARG A 1 156 ? -0.448 -15.711 12.062 1 97.69 156 ARG A O 1
ATOM 1176 N N . TRP A 1 157 ? 0.302 -14.672 10.203 1 97.94 157 TRP A N 1
ATOM 1177 C CA . TRP A 1 157 ? 1.25 -15.734 9.883 1 97.94 157 TRP A CA 1
ATOM 1178 C C . TRP A 1 157 ? 2.676 -15.312 10.211 1 97.94 157 TRP A C 1
ATOM 1180 O O . TRP A 1 157 ? 3.453 -16.094 10.758 1 97.94 157 TRP A O 1
ATOM 1190 N N . LEU A 1 158 ? 3.045 -14.102 9.938 1 98 158 LEU A N 1
ATOM 1191 C CA . LEU A 1 158 ? 4.41 -13.641 10.164 1 98 158 LEU A CA 1
ATOM 1192 C C . LEU A 1 158 ? 4.438 -12.141 10.43 1 98 158 LEU A C 1
ATOM 1194 O O . LEU A 1 158 ? 3.393 -11.484 10.414 1 98 158 LEU A O 1
ATOM 1198 N N . ASP A 1 159 ? 5.625 -11.656 10.789 1 97.62 159 ASP A N 1
ATOM 1199 C CA . ASP A 1 159 ? 5.801 -10.219 10.992 1 97.62 159 ASP A CA 1
ATOM 1200 C C . ASP A 1 159 ? 5.824 -9.477 9.648 1 97.62 159 ASP A C 1
ATOM 1202 O O . ASP A 1 159 ? 6.891 -9.102 9.164 1 97.62 159 ASP A O 1
ATOM 1206 N N . VAL A 1 160 ? 4.652 -9.211 9.164 1 98.38 160 VAL A N 1
ATOM 1207 C CA . VAL A 1 160 ? 4.504 -8.672 7.816 1 98.38 160 VAL A CA 1
ATOM 1208 C C . VAL A 1 160 ? 5.035 -7.238 7.773 1 98.38 160 VAL A C 1
ATOM 1210 O O . VAL A 1 160 ? 5.574 -6.801 6.754 1 98.38 160 VAL A O 1
ATOM 1213 N N . ALA A 1 161 ? 4.922 -6.512 8.867 1 98.06 161 ALA A N 1
ATOM 1214 C CA . ALA A 1 161 ? 5.426 -5.141 8.898 1 98.06 161 ALA A CA 1
ATOM 1215 C C . ALA A 1 161 ? 6.934 -5.105 8.656 1 98.06 161 ALA A C 1
ATOM 1217 O O . ALA A 1 161 ? 7.414 -4.352 7.805 1 98.06 161 ALA A O 1
ATOM 1218 N N . THR A 1 162 ? 7.656 -5.941 9.414 1 97.81 162 THR A N 1
ATOM 1219 C CA . THR A 1 162 ? 9.102 -6.031 9.219 1 97.81 162 THR A CA 1
ATOM 1220 C C . THR A 1 162 ? 9.422 -6.473 7.797 1 97.81 162 THR A C 1
ATOM 1222 O O . THR A 1 162 ? 10.312 -5.914 7.156 1 97.81 162 THR A O 1
ATOM 1225 N N . ALA A 1 163 ? 8.688 -7.457 7.316 1 98.62 163 ALA A N 1
ATOM 1226 C CA . ALA A 1 163 ? 8.906 -7.949 5.961 1 98.62 163 ALA A CA 1
ATOM 1227 C C . ALA A 1 163 ? 8.75 -6.828 4.938 1 98.62 163 ALA A C 1
ATOM 1229 O O . ALA A 1 163 ? 9.586 -6.672 4.047 1 98.62 163 ALA A O 1
ATOM 1230 N N . LEU A 1 164 ? 7.699 -6.059 5.059 1 98.62 164 LEU A N 1
ATOM 1231 C CA . LEU A 1 164 ? 7.43 -4.984 4.109 1 98.62 164 LEU A CA 1
ATOM 1232 C C . LEU A 1 164 ? 8.461 -3.867 4.25 1 98.62 164 LEU A C 1
ATOM 1234 O O . LEU A 1 164 ? 8.805 -3.205 3.27 1 98.62 164 LEU A O 1
ATOM 1238 N N . GLY A 1 165 ? 8.977 -3.656 5.453 1 98.5 165 GLY A N 1
ATOM 1239 C CA . GLY A 1 165 ? 10.023 -2.668 5.668 1 98.5 165 GLY A CA 1
ATOM 1240 C C . GLY A 1 165 ? 11.297 -2.967 4.898 1 98.5 165 GLY A C 1
ATOM 1241 O O . GLY A 1 165 ? 12.07 -2.059 4.598 1 98.5 165 GLY A O 1
ATOM 1242 N N . ASP A 1 166 ? 11.469 -4.219 4.531 1 98.38 166 ASP A N 1
ATOM 1243 C CA . ASP A 1 166 ? 12.695 -4.676 3.883 1 98.38 166 ASP A CA 1
ATOM 1244 C C . ASP A 1 166 ? 12.484 -4.863 2.383 1 98.38 166 ASP A C 1
ATOM 1246 O O . ASP A 1 166 ? 13.344 -5.418 1.693 1 98.38 166 ASP A O 1
ATOM 1250 N N . LEU A 1 167 ? 11.328 -4.387 1.858 1 98.5 167 LEU A N 1
ATOM 1251 C CA . LEU A 1 167 ? 11.062 -4.539 0.431 1 98.5 167 LEU A CA 1
ATOM 1252 C C . LEU A 1 167 ? 12.156 -3.881 -0.397 1 98.5 167 LEU A C 1
ATOM 1254 O O . LEU A 1 167 ? 12.562 -2.75 -0.115 1 98.5 167 LEU A O 1
ATOM 1258 N N . PRO A 1 168 ? 12.672 -4.566 -1.396 1 97.75 168 PRO A N 1
ATOM 1259 C CA . PRO A 1 168 ? 13.578 -3.92 -2.352 1 97.75 168 PRO A CA 1
ATOM 1260 C C . PRO A 1 168 ? 12.859 -2.939 -3.275 1 97.75 168 PRO A C 1
ATOM 1262 O O . PRO A 1 168 ? 11.625 -2.9 -3.299 1 97.75 168 PRO A O 1
ATOM 1265 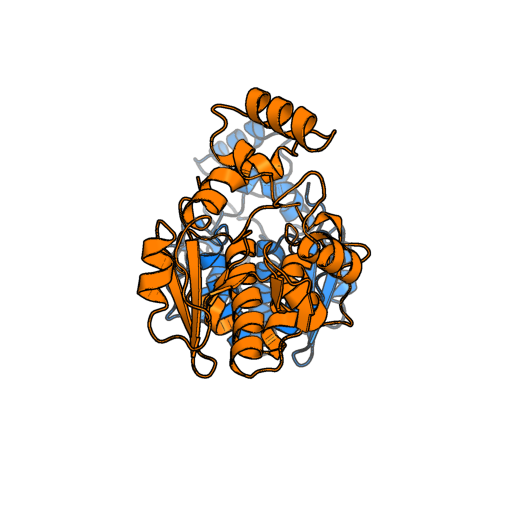N N . PRO A 1 169 ? 13.578 -2.102 -3.982 1 97 169 PRO A N 1
ATOM 1266 C CA . PRO A 1 169 ? 12.938 -1.271 -5.004 1 97 169 PRO A CA 1
ATOM 1267 C C . PRO A 1 169 ? 12.344 -2.094 -6.145 1 97 169 PRO A C 1
ATOM 1269 O O . PRO A 1 169 ? 12.867 -3.158 -6.48 1 97 169 PRO A O 1
ATOM 1272 N N . GLY A 1 170 ? 11.242 -1.566 -6.715 1 95.81 170 GLY A N 1
ATOM 1273 C CA . GLY A 1 170 ? 10.766 -2.193 -7.938 1 95.81 170 GLY A CA 1
ATOM 1274 C C . GLY A 1 170 ? 9.375 -2.791 -7.805 1 95.81 170 GLY A C 1
ATOM 1275 O O . GLY A 1 170 ? 8.453 -2.396 -8.523 1 95.81 170 GLY A O 1
ATOM 1276 N N . PRO A 1 171 ? 9.211 -3.734 -6.891 1 96.81 171 PRO A N 1
ATOM 1277 C CA . PRO A 1 171 ? 7.918 -4.422 -6.785 1 96.81 171 PRO A CA 1
ATOM 1278 C C . PRO A 1 171 ? 6.777 -3.477 -6.414 1 96.81 171 PRO A C 1
ATOM 1280 O O . PRO A 1 171 ? 6.988 -2.504 -5.688 1 96.81 171 PRO A O 1
ATOM 1283 N N . ARG A 1 172 ? 5.621 -3.828 -6.938 1 97.44 172 ARG A N 1
ATOM 1284 C CA . ARG A 1 172 ? 4.395 -3.203 -6.453 1 97.44 172 ARG A CA 1
ATOM 1285 C C . ARG A 1 172 ? 3.92 -3.859 -5.16 1 97.44 172 ARG A C 1
ATOM 1287 O O . ARG A 1 172 ? 4.266 -5.008 -4.879 1 97.44 172 ARG A O 1
ATOM 1294 N N . MET A 1 173 ? 3.115 -3.191 -4.398 1 98.19 173 MET A N 1
ATOM 1295 C CA . MET A 1 173 ? 2.625 -3.693 -3.119 1 98.19 173 MET A CA 1
ATOM 1296 C C . MET A 1 173 ? 1.819 -4.973 -3.307 1 98.19 173 MET A C 1
ATOM 1298 O O . MET A 1 173 ? 2.016 -5.949 -2.58 1 98.19 173 MET A O 1
ATOM 1302 N N . ASP A 1 174 ? 0.917 -4.953 -4.301 1 97.81 174 ASP A N 1
ATOM 1303 C CA . ASP A 1 174 ? 0.083 -6.137 -4.48 1 97.81 174 ASP A CA 1
ATOM 1304 C C . ASP A 1 174 ? 0.923 -7.344 -4.895 1 97.81 174 ASP A C 1
ATOM 1306 O O . ASP A 1 174 ? 0.656 -8.469 -4.469 1 97.81 174 ASP A O 1
ATOM 1310 N N . ASP A 1 175 ? 2.018 -7.16 -5.691 1 97.5 175 ASP A N 1
ATOM 1311 C CA . ASP A 1 175 ? 2.908 -8.25 -6.066 1 97.5 175 ASP A CA 1
ATOM 1312 C C . ASP A 1 175 ? 3.625 -8.82 -4.848 1 97.5 175 ASP A C 1
ATOM 1314 O O . ASP A 1 175 ? 3.781 -10.039 -4.723 1 97.5 175 ASP A O 1
ATOM 1318 N N . ALA A 1 176 ? 4.062 -7.922 -3.992 1 98.62 176 ALA A N 1
ATOM 1319 C CA . ALA A 1 176 ? 4.754 -8.352 -2.779 1 98.62 176 ALA A CA 1
ATOM 1320 C C . ALA A 1 176 ? 3.826 -9.156 -1.875 1 98.62 176 ALA A C 1
ATOM 1322 O O . ALA A 1 176 ? 4.211 -10.203 -1.355 1 98.62 176 ALA A O 1
ATOM 1323 N N . LEU A 1 177 ? 2.578 -8.664 -1.731 1 98.88 177 LEU A N 1
ATOM 1324 C CA . LEU A 1 177 ? 1.614 -9.359 -0.883 1 98.88 177 LEU A CA 1
ATOM 1325 C C . LEU A 1 177 ? 1.223 -10.703 -1.488 1 98.88 177 LEU A C 1
ATOM 1327 O O . LEU A 1 177 ? 1.041 -11.688 -0.765 1 98.88 177 LEU A O 1
ATOM 1331 N N . ASP A 1 178 ? 1.16 -10.727 -2.801 1 98.62 178 ASP A N 1
ATOM 1332 C CA . ASP A 1 178 ? 0.883 -11.992 -3.48 1 98.62 178 ASP A CA 1
ATOM 1333 C C . ASP A 1 178 ? 1.997 -13 -3.23 1 98.62 178 ASP A C 1
ATOM 1335 O O . ASP A 1 178 ? 1.729 -14.188 -3.006 1 98.62 178 ASP A O 1
ATOM 1339 N N . ALA A 1 179 ? 3.242 -12.516 -3.295 1 98.81 179 ALA A N 1
ATOM 1340 C CA . ALA A 1 179 ? 4.379 -13.398 -3.051 1 98.81 179 ALA A CA 1
ATOM 1341 C C . ALA A 1 179 ? 4.312 -14 -1.65 1 98.81 179 ALA A C 1
ATOM 1343 O O . ALA A 1 179 ? 4.555 -15.195 -1.471 1 98.81 179 ALA A O 1
ATOM 1344 N N . LEU A 1 180 ? 3.969 -13.219 -0.698 1 98.88 180 LEU A N 1
ATOM 1345 C CA . LEU A 1 180 ? 3.846 -13.711 0.669 1 98.88 180 LEU A CA 1
ATOM 1346 C C . LEU A 1 180 ? 2.697 -14.703 0.787 1 98.88 180 LEU A C 1
ATOM 1348 O O . LEU A 1 180 ? 2.816 -15.719 1.479 1 98.88 180 LEU A O 1
ATOM 1352 N N . ALA A 1 181 ? 1.605 -14.398 0.106 1 98.88 181 ALA A N 1
ATOM 1353 C CA . ALA A 1 181 ? 0.434 -15.273 0.166 1 98.88 181 ALA A CA 1
ATOM 1354 C C . ALA A 1 181 ? 0.748 -16.656 -0.4 1 98.88 181 ALA A C 1
ATOM 1356 O O . ALA A 1 181 ? 0.404 -17.672 0.204 1 98.88 181 ALA A O 1
ATOM 1357 N N . VAL A 1 182 ? 1.447 -16.703 -1.482 1 98.81 182 VAL A N 1
ATOM 1358 C CA . VAL A 1 182 ? 1.704 -18.016 -2.076 1 98.81 182 VAL A CA 1
ATOM 1359 C C . VAL A 1 182 ? 2.818 -18.719 -1.307 1 98.81 182 VAL A C 1
ATOM 1361 O O . VAL A 1 182 ? 2.867 -19.953 -1.263 1 98.81 182 VAL A O 1
ATOM 1364 N N . ALA A 1 183 ? 3.744 -17.953 -0.669 1 98.81 183 ALA A N 1
ATOM 1365 C CA . ALA A 1 183 ? 4.707 -18.578 0.239 1 98.81 183 ALA A CA 1
ATOM 1366 C C . ALA A 1 183 ? 3.996 -19.281 1.386 1 98.81 183 ALA A C 1
ATOM 1368 O O . ALA A 1 183 ? 4.426 -20.359 1.817 1 98.81 183 ALA A O 1
ATOM 1369 N N . TRP A 1 184 ? 2.949 -18.703 1.859 1 98.75 184 TRP A N 1
ATOM 1370 C CA . TRP A 1 184 ? 2.152 -19.297 2.92 1 98.75 184 TRP A CA 1
ATOM 1371 C C . TRP A 1 184 ? 1.568 -20.641 2.465 1 98.75 184 TRP A C 1
ATOM 1373 O O . TRP A 1 184 ? 1.646 -21.641 3.188 1 98.75 184 TRP A O 1
ATOM 1383 N N . SER A 1 185 ? 0.985 -20.656 1.234 1 98.75 185 SER A N 1
ATOM 1384 C CA . SER A 1 185 ? 0.435 -21.891 0.682 1 98.75 185 SER A CA 1
ATOM 1385 C C . SER A 1 185 ? 1.52 -22.953 0.501 1 98.75 185 SER A C 1
ATOM 1387 O O . SER A 1 185 ? 1.304 -24.125 0.802 1 98.75 185 SER A O 1
ATOM 1389 N N . ALA A 1 186 ? 2.664 -22.5 -0.016 1 98.69 186 ALA A N 1
ATOM 1390 C CA . ALA A 1 186 ? 3.783 -23.406 -0.213 1 98.69 186 ALA A CA 1
ATOM 1391 C C . ALA A 1 186 ? 4.234 -24.016 1.112 1 98.69 186 ALA A C 1
ATOM 1393 O O . ALA A 1 186 ? 4.543 -25.219 1.181 1 98.69 186 ALA A O 1
ATOM 1394 N N . ALA A 1 187 ? 4.289 -23.234 2.166 1 98.31 187 ALA A N 1
ATOM 1395 C CA . ALA A 1 187 ? 4.672 -23.719 3.484 1 98.31 187 ALA A CA 1
ATOM 1396 C C . ALA A 1 187 ? 3.715 -24.812 3.963 1 98.31 187 ALA A C 1
ATOM 1398 O O . ALA A 1 187 ? 4.145 -25.828 4.516 1 98.31 187 ALA A O 1
ATOM 1399 N N . ARG A 1 188 ? 2.469 -24.641 3.752 1 98.25 188 ARG A N 1
ATOM 1400 C CA . ARG A 1 188 ? 1.471 -25.641 4.125 1 98.25 188 ARG A CA 1
ATOM 1401 C C . ARG A 1 188 ? 1.646 -26.922 3.311 1 98.25 188 ARG A C 1
ATOM 1403 O O . ARG A 1 188 ? 1.485 -28.016 3.838 1 98.25 188 ARG A O 1
ATOM 1410 N N . TRP A 1 189 ? 1.958 -26.688 2.047 1 98.19 189 TRP A N 1
ATOM 1411 C CA . TRP A 1 189 ? 2.221 -27.844 1.185 1 98.19 189 TRP A CA 1
ATOM 1412 C C . TRP A 1 189 ? 3.398 -28.656 1.707 1 98.19 189 TRP A C 1
ATOM 1414 O O . TRP A 1 189 ? 3.311 -29.875 1.819 1 98.19 189 TRP A O 1
ATOM 1424 N N . ALA A 1 190 ? 4.441 -27.984 2.021 1 97.94 190 ALA A N 1
ATOM 1425 C CA . ALA A 1 190 ? 5.641 -28.641 2.52 1 97.94 190 ALA A CA 1
ATOM 1426 C C . ALA A 1 190 ? 5.344 -29.438 3.785 1 97.94 190 ALA A C 1
ATOM 1428 O O . ALA A 1 190 ? 5.965 -30.469 4.035 1 97.94 190 ALA A O 1
ATOM 1429 N N . ARG A 1 191 ? 4.371 -29 4.504 1 97.69 191 ARG A N 1
ATOM 1430 C CA . ARG A 1 191 ? 4.043 -29.656 5.77 1 97.69 191 ARG A CA 1
ATOM 1431 C C . ARG A 1 191 ? 2.922 -30.672 5.59 1 97.69 191 ARG A C 1
ATOM 1433 O O . ARG A 1 191 ? 2.445 -31.266 6.562 1 97.69 191 ARG A O 1
ATOM 1440 N N . GLY A 1 192 ? 2.406 -30.797 4.422 1 97.56 192 GLY A N 1
ATOM 1441 C CA . GLY A 1 192 ? 1.329 -31.734 4.148 1 97.56 192 GLY A CA 1
ATOM 1442 C C . GLY A 1 192 ? -0.028 -31.234 4.613 1 97.56 192 GLY A C 1
ATOM 1443 O O . GLY A 1 192 ? -0.935 -32.031 4.855 1 97.56 192 GLY A O 1
ATOM 1444 N N . GLU A 1 193 ? -0.182 -29.891 4.738 1 98 193 GLU A N 1
ATOM 1445 C CA . GLU A 1 193 ? -1.396 -29.297 5.289 1 98 193 GLU A CA 1
ATOM 1446 C C . GLU A 1 193 ? -2.205 -28.578 4.207 1 98 193 GLU A C 1
ATOM 1448 O O . GLU A 1 193 ? -3.326 -28.125 4.457 1 98 193 GLU A O 1
ATOM 1453 N N . ALA A 1 194 ? -1.675 -28.5 3.043 1 97.69 194 ALA A N 1
ATOM 1454 C CA . ALA A 1 194 ? -2.297 -27.672 2.014 1 97.69 194 ALA A CA 1
ATOM 1455 C C . ALA A 1 194 ? -3.537 -28.359 1.438 1 97.69 194 ALA A C 1
ATOM 1457 O O . ALA A 1 194 ? -3.568 -29.578 1.283 1 97.69 194 ALA A O 1
ATOM 1458 N N . GLU A 1 195 ? -4.559 -27.578 1.251 1 97.69 195 GLU A N 1
ATOM 1459 C CA . GLU A 1 195 ? -5.633 -27.969 0.346 1 97.69 195 GLU A CA 1
ATOM 1460 C C . GLU A 1 195 ? -5.141 -28.062 -1.095 1 97.69 195 GLU A C 1
ATOM 1462 O O . GLU A 1 195 ? -4.375 -27.203 -1.547 1 97.69 195 GLU A O 1
ATOM 1467 N N . VAL A 1 196 ? -5.492 -29.156 -1.781 1 98 196 VAL A N 1
ATOM 1468 C CA . VAL A 1 196 ? -5.105 -29.328 -3.178 1 98 196 VAL A CA 1
ATOM 1469 C C . VAL A 1 196 ? -6.348 -29.312 -4.062 1 98 196 VAL A C 1
ATOM 1471 O O . VAL A 1 196 ? -7.27 -30.109 -3.881 1 98 196 VAL A O 1
ATOM 1474 N N . LEU A 1 197 ? -6.406 -28.375 -4.969 1 98.06 197 LEU A N 1
ATOM 1475 C CA . LEU A 1 197 ? -7.527 -28.219 -5.891 1 98.06 197 LEU A CA 1
ATOM 1476 C C . LEU A 1 197 ? -7.172 -28.734 -7.277 1 98.06 197 LEU A C 1
ATOM 1478 O O . LEU A 1 197 ? -6.195 -28.281 -7.883 1 98.06 197 LEU A O 1
ATOM 1482 N N . GLY A 1 198 ? -8.102 -29.469 -7.797 1 94.44 198 GLY A N 1
ATOM 1483 C CA . GLY A 1 198 ? -7.82 -30.156 -9.047 1 94.44 198 GLY A CA 1
ATOM 1484 C C . GLY A 1 198 ? -6.891 -31.344 -8.883 1 94.44 198 GLY A C 1
ATOM 1485 O O . GLY A 1 198 ? -6.875 -31.984 -7.828 1 94.44 198 GLY A O 1
ATOM 1486 N N . GLY A 1 199 ? -6.434 -31.719 -9.945 1 82.5 199 GLY A N 1
ATOM 1487 C CA . GLY A 1 199 ? -5.605 -32.906 -9.953 1 82.5 199 GLY A CA 1
ATOM 1488 C C . GLY A 1 199 ? -5.59 -33.625 -11.289 1 82.5 199 GLY A C 1
ATOM 1489 O O . GLY A 1 199 ? -6.387 -33.312 -12.172 1 82.5 199 GLY A O 1
ATOM 1490 N N . GLY A 1 200 ? -4.547 -34.125 -11.75 1 77.38 200 GLY A N 1
ATOM 1491 C CA . GLY A 1 200 ? -4.375 -34.781 -13.039 1 77.38 200 GLY A CA 1
ATOM 1492 C C . GLY A 1 200 ? -3.223 -34.219 -13.852 1 77.38 200 GLY A C 1
ATOM 1493 O O . GLY A 1 200 ? -2.346 -33.562 -13.305 1 77.38 200 GLY A O 1
ATOM 1494 N N . PRO A 1 201 ? -3.35 -34.531 -15.062 1 80.06 201 PRO A N 1
ATOM 1495 C CA . PRO A 1 201 ? -2.23 -34.125 -15.922 1 80.06 201 PRO A CA 1
ATOM 1496 C C . PRO A 1 201 ? -2.148 -32.625 -16.141 1 80.06 201 PRO A C 1
ATOM 1498 O O . PRO A 1 201 ? -1.085 -32.094 -16.484 1 80.06 201 PRO A O 1
ATOM 1501 N N . GLU A 1 202 ? -3.266 -31.859 -15.891 1 86.69 202 GLU A N 1
ATOM 1502 C CA . GLU A 1 202 ? -3.301 -30.438 -16.172 1 86.69 202 GLU A CA 1
ATOM 1503 C C . GLU A 1 202 ? -2.828 -29.609 -14.977 1 86.69 202 GLU A C 1
ATOM 1505 O O . GLU A 1 202 ? -2.744 -28.391 -15.047 1 86.69 202 GLU A O 1
ATOM 1510 N N . GLY A 1 203 ? -2.547 -30.312 -13.938 1 91.5 203 GLY A N 1
ATOM 1511 C CA . GLY A 1 203 ? -1.953 -29.641 -12.789 1 91.5 203 GLY A CA 1
ATOM 1512 C C . GLY A 1 203 ? -2.932 -29.422 -11.648 1 91.5 203 GLY A C 1
ATOM 1513 O O . GLY A 1 203 ? -4.027 -29.984 -11.656 1 91.5 203 GLY A O 1
ATOM 1514 N N . PHE A 1 204 ? -2.432 -28.766 -10.617 1 96.56 204 PHE A N 1
ATOM 1515 C CA . PHE A 1 204 ? -3.199 -28.484 -9.414 1 96.56 204 PHE A CA 1
ATOM 1516 C C . PHE A 1 204 ? -2.789 -27.141 -8.812 1 96.56 204 PHE A C 1
ATOM 1518 O O . PHE A 1 204 ? -1.759 -26.578 -9.18 1 96.56 204 PHE A O 1
ATOM 1525 N N . VAL A 1 205 ? -3.67 -26.625 -8.047 1 97.94 205 VAL A N 1
ATOM 1526 C CA . VAL A 1 205 ? -3.416 -25.422 -7.273 1 97.94 205 VAL A CA 1
ATOM 1527 C C . VAL A 1 205 ? -3.424 -25.75 -5.781 1 97.94 205 VAL A C 1
ATOM 1529 O O . VAL A 1 205 ? -4.305 -26.469 -5.305 1 97.94 205 VAL A O 1
ATOM 1532 N N . VAL A 1 206 ? -2.414 -25.281 -5.066 1 98.06 206 VAL A N 1
ATOM 1533 C CA . VAL A 1 206 ? -2.383 -25.562 -3.635 1 98.06 206 VAL A CA 1
ATOM 1534 C C . VAL A 1 206 ? -2.721 -24.297 -2.848 1 98.06 206 VAL A C 1
ATOM 1536 O O . VAL A 1 206 ? -2.473 -23.188 -3.312 1 98.06 206 VAL A O 1
ATOM 1539 N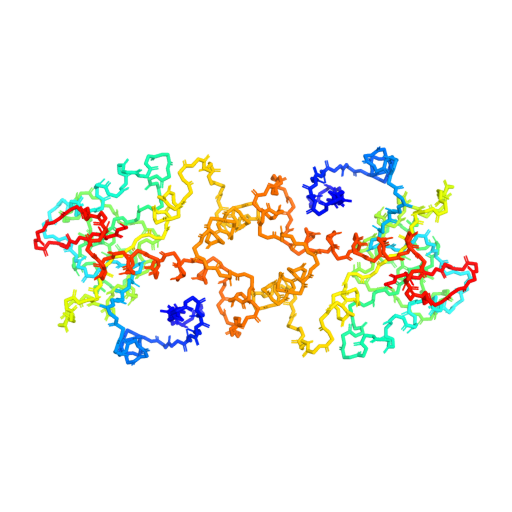 N . VAL A 1 207 ? -3.281 -24.531 -1.63 1 97.88 207 VAL A N 1
ATOM 1540 C CA . VAL A 1 207 ? -3.59 -23.422 -0.731 1 97.88 207 VAL A CA 1
ATOM 1541 C C . VAL A 1 207 ? -3.33 -23.844 0.714 1 97.88 207 VAL A C 1
ATOM 1543 O O . VAL A 1 207 ? -3.756 -24.922 1.141 1 97.88 207 VAL A O 1
ATOM 1546 N N . MET B 1 1 ? -12.312 13.562 -6.492 1 36.22 1 MET B N 1
ATOM 1547 C CA . MET B 1 1 ? -11.125 14.164 -5.898 1 36.22 1 MET B CA 1
ATOM 1548 C C . MET B 1 1 ? -10.922 13.68 -4.469 1 36.22 1 MET B C 1
ATOM 1550 O O . MET B 1 1 ? -11.891 13.484 -3.734 1 36.22 1 MET B O 1
ATOM 1554 N N . PRO B 1 2 ? -10 12.906 -4.191 1 51.97 2 PRO B N 1
ATOM 1555 C CA . PRO B 1 2 ? -10.219 12.227 -2.912 1 51.97 2 PRO B CA 1
ATOM 1556 C C . PRO B 1 2 ? -10.75 13.164 -1.829 1 51.97 2 PRO B C 1
ATOM 1558 O O . PRO B 1 2 ? -10.102 14.156 -1.495 1 51.97 2 PRO B O 1
ATOM 1561 N N . ASP B 1 3 ? -11.938 13.57 -1.809 1 73.56 3 ASP B N 1
ATOM 1562 C CA . ASP B 1 3 ? -12.648 14.68 -1.175 1 73.56 3 ASP B CA 1
ATOM 1563 C C . ASP B 1 3 ? -12.789 14.453 0.329 1 73.56 3 ASP B C 1
ATOM 1565 O O . ASP B 1 3 ? -13.023 13.328 0.773 1 73.56 3 ASP B O 1
ATOM 1569 N N . GLY B 1 4 ? -11.969 15.109 1.174 1 95.5 4 GLY B N 1
ATOM 1570 C CA . GLY B 1 4 ? -12.156 15.156 2.615 1 95.5 4 GLY B CA 1
ATOM 1571 C C . GLY B 1 4 ? -10.898 14.844 3.395 1 95.5 4 GLY B C 1
ATOM 1572 O O . GLY B 1 4 ? -9.805 15.25 3 1 95.5 4 GLY B O 1
ATOM 1573 N N . TRP B 1 5 ? -11.125 14.336 4.574 1 98.25 5 TRP B N 1
ATOM 1574 C CA . TRP B 1 5 ? -10.031 14.031 5.496 1 98.25 5 TRP B CA 1
ATOM 1575 C C . TRP B 1 5 ? -10.125 12.586 5.988 1 98.25 5 TRP B C 1
ATOM 1577 O O . TRP B 1 5 ? -11.219 12.102 6.297 1 98.25 5 TRP B O 1
ATOM 1587 N N . VAL B 1 6 ? -9.039 11.852 5.992 1 98.5 6 VAL B N 1
ATOM 1588 C CA . VAL B 1 6 ? -8.945 10.586 6.715 1 98.5 6 VAL B CA 1
ATOM 1589 C C . VAL B 1 6 ? -8.367 10.828 8.109 1 98.5 6 VAL B C 1
ATOM 1591 O O . VAL B 1 6 ? -7.336 11.484 8.258 1 98.5 6 VAL B O 1
ATOM 1594 N N . VAL B 1 7 ? -9.094 10.375 9.18 1 98.81 7 VAL B N 1
ATOM 1595 C CA . VAL B 1 7 ? -8.734 10.617 10.578 1 98.81 7 VAL B CA 1
ATOM 1596 C C . VAL B 1 7 ? -8.461 9.281 11.273 1 98.81 7 VAL B C 1
ATOM 1598 O O . VAL B 1 7 ? -9.266 8.359 11.203 1 98.81 7 VAL B O 1
ATOM 1601 N N . ALA B 1 8 ? -7.328 9.172 11.883 1 98.81 8 ALA B N 1
ATOM 1602 C CA . ALA B 1 8 ? -6.984 8.039 12.734 1 98.81 8 ALA B CA 1
ATOM 1603 C C . ALA B 1 8 ? -7.082 8.422 14.211 1 98.81 8 ALA B C 1
ATOM 1605 O O . ALA B 1 8 ? -6.242 9.164 14.719 1 98.81 8 ALA B O 1
ATOM 1606 N N . ARG B 1 9 ? -8.094 7.965 14.867 1 98.75 9 ARG B N 1
ATOM 1607 C CA . ARG B 1 9 ? -8.172 8.117 16.312 1 98.75 9 ARG B CA 1
ATOM 1608 C C . ARG B 1 9 ? -7.477 6.961 17.031 1 98.75 9 ARG B C 1
ATOM 1610 O O . ARG B 1 9 ? -7.848 5.797 16.844 1 98.75 9 ARG B O 1
ATOM 1617 N N . VAL B 1 10 ? -6.48 7.285 17.781 1 98.5 10 VAL B N 1
ATOM 1618 C CA . VAL B 1 10 ? -5.707 6.246 18.453 1 98.5 10 VAL B CA 1
ATOM 1619 C C . VAL B 1 10 ? -5.98 6.281 19.953 1 98.5 10 VAL B C 1
ATOM 1621 O O . VAL B 1 10 ? -5.754 7.305 20.609 1 98.5 10 VAL B O 1
ATOM 1624 N N . GLU B 1 11 ? -6.512 5.281 20.438 1 95.81 11 GLU B N 1
ATOM 1625 C CA . GLU B 1 11 ? -6.773 5.133 21.859 1 95.81 11 GLU B CA 1
ATOM 1626 C C . GLU B 1 11 ? -6.285 3.783 22.375 1 95.81 11 GLU B C 1
ATOM 1628 O O . GLU B 1 11 ? -6.773 2.736 21.938 1 95.81 11 GLU B O 1
ATOM 1633 N N . SER B 1 12 ? -5.359 3.758 23.297 1 92.81 12 SER B N 1
ATOM 1634 C CA . SER B 1 12 ? -4.801 2.549 23.891 1 92.81 12 SER B CA 1
ATOM 1635 C C . SER B 1 12 ? -4.352 1.561 22.828 1 92.81 12 SER B C 1
ATOM 1637 O O . SER B 1 12 ? -4.664 0.371 22.906 1 92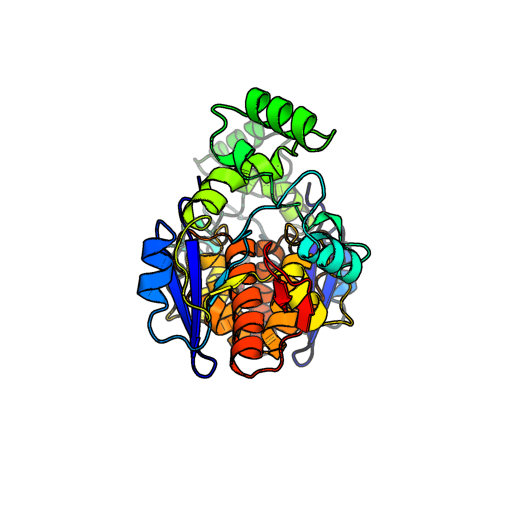.81 12 SER B O 1
ATOM 1639 N N . GLY B 1 13 ? -3.812 2.098 21.828 1 91 13 GLY B N 1
ATOM 1640 C CA . GLY B 1 13 ? -3.203 1.268 20.812 1 91 13 GLY B CA 1
ATOM 1641 C C . GLY B 1 13 ? -4.184 0.832 19.734 1 91 13 GLY B C 1
ATOM 1642 O O . GLY B 1 13 ? -3.793 0.196 18.75 1 91 13 GLY B O 1
ATOM 1643 N N . ARG B 1 14 ? -5.449 1.154 19.906 1 95.12 14 ARG B N 1
ATOM 1644 C CA . ARG B 1 14 ? -6.469 0.828 18.906 1 95.12 14 ARG B CA 1
ATOM 1645 C C . ARG B 1 14 ? -6.754 2.02 18 1 95.12 14 ARG B C 1
ATOM 1647 O O . ARG B 1 14 ? -6.789 3.162 18.469 1 95.12 14 ARG B O 1
ATOM 1654 N N . VAL B 1 15 ? -6.918 1.703 16.703 1 98.69 15 VAL B N 1
ATOM 1655 C CA . VAL B 1 15 ? -7.156 2.76 15.727 1 98.69 15 VAL B CA 1
ATOM 1656 C C . VAL B 1 15 ? -8.609 2.715 15.266 1 98.69 15 VAL B C 1
ATOM 1658 O O . VAL B 1 15 ? -9.117 1.656 14.883 1 98.69 15 VAL B O 1
ATOM 1661 N N . ARG B 1 16 ? -9.328 3.766 15.43 1 98.44 16 ARG B N 1
ATOM 1662 C CA . ARG B 1 16 ? -10.633 3.973 14.797 1 98.44 16 ARG B CA 1
ATOM 1663 C C . ARG B 1 16 ? -10.531 4.988 13.664 1 98.44 16 ARG B C 1
ATOM 1665 O O . ARG B 1 16 ? -10.086 6.117 13.875 1 98.44 16 ARG B O 1
ATOM 1672 N N . TRP B 1 17 ? -11.008 4.609 12.469 1 98.75 17 TRP B N 1
ATOM 1673 C CA . TRP B 1 17 ? -10.891 5.449 11.281 1 98.75 17 TRP B CA 1
ATOM 1674 C C . TRP B 1 17 ? -12.172 6.242 11.039 1 98.75 17 TRP B C 1
ATOM 1676 O O . TRP B 1 17 ? -13.273 5.734 11.266 1 98.75 17 TRP B O 1
ATOM 1686 N N . HIS B 1 18 ? -11.977 7.414 10.539 1 98.38 18 HIS B N 1
ATOM 1687 C CA . HIS B 1 18 ? -13.07 8.227 10.023 1 98.38 18 HIS B CA 1
ATOM 1688 C C . HIS B 1 18 ? -12.695 8.875 8.695 1 98.38 18 HIS B C 1
ATOM 1690 O O . HIS B 1 18 ? -11.539 9.234 8.477 1 98.38 18 HIS B O 1
ATOM 1696 N N . VAL B 1 19 ? -13.586 8.93 7.789 1 98.5 19 VAL B N 1
ATOM 1697 C CA . VAL B 1 19 ? -13.492 9.75 6.582 1 98.5 19 VAL B CA 1
ATOM 1698 C C . VAL B 1 19 ? -14.562 10.836 6.617 1 98.5 19 VAL B C 1
ATOM 1700 O O . VAL B 1 19 ? -15.758 10.539 6.648 1 98.5 19 VAL B O 1
ATOM 1703 N N . VAL B 1 20 ? -14.094 12.055 6.664 1 98.38 20 VAL B N 1
ATOM 1704 C CA . VAL B 1 20 ? -15.039 13.156 6.883 1 98.38 20 VAL B CA 1
ATOM 1705 C C . VAL B 1 20 ? -14.805 14.25 5.844 1 98.38 20 VAL B C 1
ATOM 1707 O O . VAL B 1 20 ? -13.711 14.352 5.273 1 98.38 20 VAL B O 1
ATOM 1710 N N . PRO B 1 21 ? -15.703 15.109 5.543 1 97.38 21 PRO B N 1
ATOM 1711 C CA . PRO B 1 21 ? -15.672 15.961 4.352 1 97.38 21 PRO B CA 1
ATOM 1712 C C . PRO B 1 21 ? -14.836 17.234 4.555 1 97.38 21 PRO B C 1
ATOM 1714 O O . PRO B 1 21 ? -14.367 17.828 3.586 1 97.38 21 PRO B O 1
ATOM 1717 N N . ASP B 1 22 ? -14.742 17.672 5.898 1 97.31 22 ASP B N 1
ATOM 1718 C CA . ASP B 1 22 ? -14.109 18.984 6.094 1 97.31 22 ASP B CA 1
ATOM 1719 C C . ASP B 1 22 ? -13.562 19.125 7.512 1 97.31 22 ASP B C 1
ATOM 1721 O O . ASP B 1 22 ? -13.695 18.203 8.328 1 97.31 22 ASP B O 1
ATOM 1725 N N . ALA B 1 23 ? -12.953 20.297 7.793 1 97.81 23 ALA B N 1
ATOM 1726 C CA . ALA B 1 23 ? -12.273 20.547 9.055 1 97.81 23 ALA B CA 1
ATOM 1727 C C . ALA B 1 23 ? -13.258 20.516 10.227 1 97.81 23 ALA B C 1
ATOM 1729 O O . ALA B 1 23 ? -12.93 20.031 11.312 1 97.81 23 ALA B O 1
ATOM 1730 N N . THR B 1 24 ? -14.445 21.031 10 1 97.75 24 THR B N 1
ATOM 1731 C CA . THR B 1 24 ? -15.469 21.016 11.047 1 97.75 24 THR B CA 1
ATOM 1732 C C . THR B 1 24 ? -15.773 19.578 11.477 1 97.75 24 THR B C 1
ATOM 1734 O O . THR B 1 24 ? -15.852 19.297 12.672 1 97.75 24 THR B O 1
ATOM 1737 N N . ALA B 1 25 ? -15.875 18.734 10.492 1 98.31 25 ALA B N 1
ATOM 1738 C CA . ALA B 1 25 ? -16.172 17.328 10.766 1 98.31 25 ALA B CA 1
ATOM 1739 C C . ALA B 1 25 ? -14.969 16.641 11.422 1 98.31 25 ALA B C 1
ATOM 1741 O O . ALA B 1 25 ? -15.141 15.758 12.266 1 98.31 25 ALA B O 1
ATOM 1742 N N . VAL B 1 26 ? -13.719 17 11.102 1 98.56 26 VAL B N 1
ATOM 1743 C CA . VAL B 1 26 ? -12.531 16.469 11.766 1 98.56 26 VAL B CA 1
ATOM 1744 C C . VAL B 1 26 ? -12.578 16.797 13.258 1 98.56 26 VAL B C 1
ATOM 1746 O O . VAL B 1 26 ? -12.375 15.93 14.102 1 98.56 26 VAL B O 1
ATOM 1749 N N . LEU B 1 27 ? -12.914 18.062 13.539 1 98.38 27 LEU B N 1
ATOM 1750 C CA . LEU B 1 27 ? -12.961 18.516 14.93 1 98.38 27 LEU B CA 1
ATOM 1751 C C . LEU B 1 27 ? -14.07 17.797 15.695 1 98.38 27 LEU B C 1
ATOM 1753 O O . LEU B 1 27 ? -13.906 17.469 16.875 1 98.38 27 LEU B O 1
ATOM 1757 N N . ALA B 1 28 ? -15.125 17.516 14.984 1 98.31 28 ALA B N 1
ATOM 1758 C CA . ALA B 1 28 ? -16.234 16.812 15.617 1 98.31 28 ALA B CA 1
ATOM 1759 C C . ALA B 1 28 ? -15.852 15.383 15.984 1 98.31 28 ALA B C 1
ATOM 1761 O O . ALA B 1 28 ? -16.078 14.945 17.109 1 98.31 28 ALA B O 1
ATOM 1762 N N . VAL B 1 29 ? -15.156 14.648 15.117 1 98.38 29 VAL B N 1
ATOM 1763 C CA . VAL B 1 29 ? -14.875 13.234 15.359 1 98.38 29 VAL B CA 1
ATOM 1764 C C . VAL B 1 29 ? -13.672 13.102 16.297 1 98.38 29 VAL B C 1
ATOM 1766 O O . VAL B 1 29 ? -13.398 12.016 16.812 1 98.38 29 VAL B O 1
ATOM 1769 N N . THR B 1 30 ? -12.969 14.188 16.531 1 98.38 30 THR B N 1
ATOM 1770 C CA . THR B 1 30 ? -11.812 14.125 17.406 1 98.38 30 THR B CA 1
ATOM 1771 C C . THR B 1 30 ? -12.125 14.766 18.766 1 98.38 30 THR B C 1
ATOM 1773 O O . THR B 1 30 ? -11.219 15.008 19.562 1 98.38 30 THR B O 1
ATOM 1776 N N . THR B 1 31 ? -13.375 15.078 18.938 1 97.31 31 THR B N 1
ATOM 1777 C CA . THR B 1 31 ? -13.766 15.57 20.25 1 97.31 31 THR B CA 1
ATOM 1778 C C . THR B 1 31 ? -13.32 14.609 21.344 1 97.31 31 THR B C 1
ATOM 1780 O O . THR B 1 31 ? -13.461 13.391 21.203 1 97.31 31 THR B O 1
ATOM 1783 N N . GLY B 1 32 ? -12.711 15.086 22.391 1 96.94 32 GLY B N 1
ATOM 1784 C CA . GLY B 1 32 ? -12.289 14.266 23.516 1 96.94 32 GLY B CA 1
ATOM 1785 C C . GLY B 1 32 ? -10.859 13.773 23.391 1 96.94 32 GLY B C 1
ATOM 1786 O O . GLY B 1 32 ? -10.297 13.242 24.344 1 96.94 32 GLY B O 1
ATOM 1787 N N . CYS B 1 33 ? -10.242 13.93 22.234 1 98.25 33 CYS B N 1
ATOM 1788 C CA . CYS B 1 33 ? -8.844 13.547 22.078 1 98.25 33 CYS B CA 1
ATOM 1789 C C . CYS B 1 33 ? -7.926 14.484 22.844 1 98.25 33 CYS B C 1
ATOM 1791 O O . CYS B 1 33 ? -8.188 15.688 22.922 1 98.25 33 CYS B O 1
ATOM 1793 N N . ALA B 1 34 ? -6.926 13.922 23.391 1 98.5 34 ALA B N 1
ATOM 1794 C CA . ALA B 1 34 ? -5.949 14.727 24.125 1 98.5 34 ALA B CA 1
ATOM 1795 C C . ALA B 1 34 ? -5.238 15.695 23.188 1 98.5 34 ALA B C 1
ATOM 1797 O O . ALA B 1 34 ? -4.879 16.812 23.578 1 98.5 34 ALA B O 1
ATOM 1798 N N . ALA B 1 35 ? -5.031 15.297 21.984 1 98.69 35 ALA B N 1
ATOM 1799 C CA . ALA B 1 35 ? -4.434 16.141 20.953 1 98.69 35 ALA B CA 1
ATOM 1800 C C . ALA B 1 35 ? -4.848 15.68 19.562 1 98.69 35 ALA B C 1
ATOM 1802 O O . ALA B 1 35 ? -5.23 14.523 19.359 1 98.69 35 ALA B O 1
ATOM 1803 N N . VAL B 1 36 ? -4.855 16.578 18.625 1 98.88 36 VAL B N 1
ATOM 1804 C CA . VAL B 1 36 ? -5.164 16.328 17.219 1 98.88 36 VAL B CA 1
ATOM 1805 C C . VAL B 1 36 ? -4.047 16.891 16.344 1 98.88 36 VAL B C 1
ATOM 1807 O O . VAL B 1 36 ? -3.75 18.094 16.391 1 98.88 36 VAL B O 1
ATOM 1810 N N . GLY B 1 37 ? -3.348 16.016 15.578 1 98.81 37 GLY B N 1
ATOM 1811 C CA . GLY B 1 37 ? -2.357 16.438 14.602 1 98.81 37 GLY B CA 1
ATOM 1812 C C . GLY B 1 37 ? -2.93 16.609 13.203 1 98.81 37 GLY B C 1
ATOM 1813 O O . GLY B 1 37 ? -3.633 15.734 12.703 1 98.81 37 GLY B O 1
ATOM 1814 N N . VAL B 1 38 ? -2.693 17.703 12.594 1 98.75 38 VAL B N 1
ATOM 1815 C CA . VAL B 1 38 ? -3.162 18.016 11.242 1 98.75 38 VAL B CA 1
ATOM 1816 C C . VAL B 1 38 ? -1.969 18.219 10.312 1 98.75 38 VAL B C 1
ATOM 1818 O O . VAL B 1 38 ? -1.043 18.969 10.641 1 98.75 38 VAL B O 1
ATOM 1821 N N . ASP B 1 39 ? -1.945 17.578 9.102 1 98.12 39 ASP B N 1
ATOM 1822 C CA . ASP B 1 39 ? -0.76 17.594 8.25 1 98.12 39 ASP B CA 1
ATOM 1823 C C . ASP B 1 39 ? -0.892 18.641 7.145 1 98.12 39 ASP B C 1
ATOM 1825 O O . ASP B 1 39 ? -0.595 18.359 5.98 1 98.12 39 ASP B O 1
ATOM 1829 N N . ILE B 1 40 ? -1.438 19.797 7.516 1 97.31 40 ILE B N 1
ATOM 1830 C CA . ILE B 1 40 ? -1.474 20.969 6.648 1 97.31 40 ILE B CA 1
ATOM 1831 C C . ILE B 1 40 ? -1.254 22.234 7.477 1 97.31 40 ILE B C 1
ATOM 1833 O O . ILE B 1 40 ? -1.476 22.234 8.688 1 97.31 40 ILE B O 1
ATOM 1837 N N . PRO B 1 41 ? -0.862 23.344 6.84 1 96.69 41 PRO B N 1
ATOM 1838 C CA . PRO B 1 41 ? -0.674 24.578 7.602 1 96.69 41 PRO B CA 1
ATOM 1839 C C . PRO B 1 41 ? -1.946 25.031 8.312 1 96.69 41 PRO B C 1
ATOM 1841 O O . PRO B 1 41 ? -3.016 25.078 7.703 1 96.69 41 PRO B O 1
ATOM 1844 N N . LEU B 1 42 ? -1.798 25.328 9.594 1 97 42 LEU B N 1
ATOM 1845 C CA . LEU B 1 42 ? -2.912 25.859 10.367 1 97 42 LEU B CA 1
ATOM 1846 C C . LEU B 1 42 ? -2.848 27.375 10.43 1 97 42 LEU B C 1
ATOM 1848 O O . LEU B 1 42 ? -3.836 28.031 10.773 1 97 42 LEU B O 1
ATOM 1852 N N . ARG B 1 43 ? -1.677 27.891 10.125 1 95.38 43 ARG B N 1
ATOM 1853 C CA . ARG B 1 43 ? -1.443 29.328 10.031 1 95.38 43 ARG B CA 1
ATOM 1854 C C . ARG B 1 43 ? -0.653 29.688 8.781 1 95.38 43 ARG B C 1
ATOM 1856 O O . ARG B 1 43 ? 0.052 28.844 8.227 1 95.38 43 ARG B O 1
ATOM 1863 N N . THR B 1 44 ? -0.798 30.859 8.312 1 93.19 44 THR B N 1
ATOM 1864 C CA . THR B 1 44 ? -0.07 31.359 7.145 1 93.19 44 THR B CA 1
ATOM 1865 C C . THR B 1 44 ? 1.024 32.344 7.562 1 93.19 44 THR B C 1
ATOM 1867 O O . THR B 1 44 ? 1.011 32.844 8.68 1 93.19 44 THR B O 1
ATOM 1870 N N . PRO B 1 45 ? 1.915 32.594 6.664 1 91.31 45 PRO B N 1
ATOM 1871 C CA . PRO B 1 45 ? 2.99 33.531 7.012 1 91.31 45 PRO B CA 1
ATOM 1872 C C . PRO B 1 45 ? 2.5 34.969 7.164 1 91.31 45 PRO B C 1
ATOM 1874 O O . PRO B 1 45 ? 1.511 35.344 6.539 1 91.31 45 PRO B O 1
ATOM 1877 N N . THR B 1 46 ? 3.053 35.812 8.016 1 80.56 46 THR B N 1
ATOM 1878 C CA . THR B 1 46 ? 2.723 37.219 8.25 1 80.56 46 THR B CA 1
ATOM 1879 C C . THR B 1 46 ? 3.664 38.125 7.469 1 80.56 46 THR B C 1
ATOM 1881 O O . THR B 1 46 ? 3.365 39.312 7.266 1 80.56 46 THR B O 1
ATOM 1884 N N . GLY B 1 47 ? 4.355 37.812 6.434 1 78.94 47 GLY B N 1
ATOM 1885 C CA . GLY B 1 47 ? 5.328 38.625 5.723 1 78.94 47 GLY B CA 1
ATOM 1886 C C . GLY B 1 47 ? 5.848 37.969 4.461 1 78.94 47 GLY B C 1
ATOM 1887 O O . GLY B 1 47 ? 5.148 37.188 3.836 1 78.94 47 GLY B O 1
ATOM 1888 N N . HIS B 1 48 ? 7.016 38.5 4.145 1 84.94 48 HIS B N 1
ATOM 1889 C CA . HIS B 1 48 ? 7.586 38.094 2.861 1 84.94 48 HIS B CA 1
ATOM 1890 C C . HIS B 1 48 ? 8.477 36.844 3.014 1 84.94 48 HIS B C 1
ATOM 1892 O O . HIS B 1 48 ? 9 36.344 2.025 1 84.94 48 HIS B O 1
ATOM 1898 N N . ARG B 1 49 ? 8.555 36.469 4.27 1 87.94 49 ARG B N 1
ATOM 1899 C CA . ARG B 1 49 ? 9.445 35.344 4.52 1 87.94 49 ARG B CA 1
ATOM 1900 C C . ARG B 1 49 ? 8.656 34.062 4.773 1 87.94 49 ARG B C 1
ATOM 1902 O O . ARG B 1 49 ? 7.504 34.125 5.215 1 87.94 49 ARG B O 1
ATOM 1909 N N . PRO B 1 50 ? 9.305 32.906 4.461 1 90.88 50 PRO B N 1
ATOM 1910 C CA . PRO B 1 50 ? 8.664 31.641 4.836 1 90.88 50 PRO B CA 1
ATOM 1911 C C . PRO B 1 50 ? 8.516 31.484 6.348 1 90.88 50 PRO B C 1
ATOM 1913 O O . PRO B 1 50 ? 9.258 32.094 7.113 1 90.88 50 PRO B O 1
ATOM 1916 N N . ARG B 1 51 ? 7.488 30.656 6.777 1 94.31 51 ARG B N 1
ATOM 1917 C CA . ARG B 1 51 ? 7.328 30.375 8.203 1 94.31 51 ARG B CA 1
ATOM 1918 C C . ARG B 1 51 ? 8.594 29.75 8.789 1 94.31 51 ARG B C 1
ATOM 1920 O O . ARG B 1 51 ? 9.227 28.906 8.156 1 94.31 51 ARG B O 1
ATOM 1927 N N . GLU B 1 52 ? 8.891 30.188 9.977 1 94.75 52 GLU B N 1
ATOM 1928 C CA . GLU B 1 52 ? 10.039 29.609 10.672 1 94.75 52 GLU B CA 1
ATOM 1929 C C . GLU B 1 52 ? 9.875 28.109 10.836 1 94.75 52 GLU B C 1
ATOM 1931 O O . GLU B 1 52 ? 10.852 27.359 10.75 1 94.75 52 GLU B O 1
ATOM 1936 N N . CYS B 1 53 ? 8.695 27.625 11.094 1 96.75 53 CYS B N 1
ATOM 1937 C CA . CYS B 1 53 ? 8.461 26.203 11.297 1 96.75 53 CYS B CA 1
ATOM 1938 C C . CYS B 1 53 ? 8.672 25.422 10.008 1 96.75 53 CYS B C 1
ATOM 1940 O O . CYS B 1 53 ? 9.148 24.281 10.039 1 96.75 53 CYS B O 1
ATOM 1942 N N . ASP B 1 54 ? 8.297 26.031 8.891 1 96.44 54 ASP B N 1
ATOM 1943 C CA . ASP B 1 54 ? 8.547 25.375 7.617 1 96.44 54 ASP B CA 1
ATOM 1944 C C . ASP B 1 54 ? 10.047 25.219 7.367 1 96.44 54 ASP B C 1
ATOM 1946 O O . ASP B 1 54 ? 10.508 24.156 6.945 1 96.44 54 ASP B O 1
ATOM 1950 N N . VAL B 1 55 ? 10.781 26.297 7.648 1 95.75 55 VAL B N 1
ATOM 1951 C CA . VAL B 1 55 ? 12.227 26.297 7.461 1 95.75 55 VAL B CA 1
ATOM 1952 C C . VAL B 1 55 ? 12.867 25.266 8.383 1 95.75 55 VAL B C 1
ATOM 1954 O O . VAL B 1 55 ? 13.703 24.469 7.953 1 95.75 55 VAL B O 1
ATOM 1957 N N . ALA B 1 56 ? 12.453 25.281 9.609 1 97.31 56 ALA B N 1
ATOM 1958 C CA . ALA B 1 56 ? 13.008 24.359 10.602 1 97.31 56 ALA B CA 1
ATOM 1959 C C . ALA B 1 56 ? 12.68 22.922 10.25 1 97.31 56 ALA B C 1
ATOM 1961 O O . ALA B 1 56 ? 13.516 22.031 10.406 1 97.31 56 ALA B O 1
ATOM 1962 N N . THR B 1 57 ? 11.43 22.656 9.836 1 97.94 57 THR B N 1
ATOM 1963 C CA . THR B 1 57 ? 11.016 21.297 9.461 1 97.94 57 THR B CA 1
ATOM 1964 C C . THR B 1 57 ? 11.828 20.797 8.266 1 97.94 57 THR B C 1
ATOM 1966 O O . THR B 1 57 ? 12.297 19.656 8.273 1 97.94 57 THR B O 1
ATOM 1969 N N . ALA B 1 58 ? 12.016 21.672 7.27 1 97.75 58 ALA B N 1
ATOM 1970 C CA . ALA B 1 58 ? 12.812 21.312 6.098 1 97.75 58 ALA B CA 1
ATOM 1971 C C . ALA B 1 58 ? 14.242 20.984 6.488 1 97.75 58 ALA B C 1
ATOM 1973 O O . ALA B 1 58 ? 14.812 20 6.004 1 97.75 58 ALA B O 1
ATOM 1974 N N . LYS B 1 59 ? 14.789 21.797 7.359 1 97.56 59 LYS B N 1
ATOM 1975 C CA . LYS B 1 59 ? 16.141 21.562 7.84 1 97.56 59 LYS B CA 1
ATOM 1976 C C . LYS B 1 59 ? 16.25 20.219 8.555 1 97.56 59 LYS B C 1
ATOM 1978 O O . LYS B 1 59 ? 17.203 19.469 8.336 1 97.56 59 LYS B O 1
ATOM 1983 N N . ALA B 1 60 ? 15.25 19.922 9.352 1 97.75 60 ALA B N 1
ATOM 1984 C CA . ALA B 1 60 ? 15.227 18.672 10.109 1 97.75 60 ALA B CA 1
ATOM 1985 C C . ALA B 1 60 ? 15.102 17.469 9.18 1 97.75 60 ALA B C 1
ATOM 1987 O O . ALA B 1 60 ? 15.641 16.391 9.469 1 97.75 60 ALA B O 1
ATOM 1988 N N . LEU B 1 61 ? 14.477 17.609 8.109 1 97.62 61 LEU B N 1
ATOM 1989 C CA . LEU B 1 61 ? 14.234 16.531 7.164 1 97.62 61 LEU B CA 1
ATOM 1990 C C . LEU B 1 61 ? 15.484 16.234 6.332 1 97.62 61 LEU B C 1
ATOM 1992 O O . LEU B 1 61 ? 15.633 15.148 5.781 1 97.62 61 LEU B O 1
ATOM 1996 N N . GLY B 1 62 ? 16.344 17.234 6.199 1 96 62 GLY B N 1
ATOM 1997 C CA . GLY B 1 62 ? 17.547 17.047 5.41 1 96 62 GLY B CA 1
ATOM 1998 C C . GLY B 1 62 ? 17.266 16.781 3.945 1 96 62 GLY B C 1
ATOM 1999 O O . GLY B 1 62 ? 16.656 17.594 3.26 1 96 62 GLY B O 1
ATOM 2000 N N . ARG B 1 63 ? 17.641 15.523 3.471 1 94.25 63 ARG B N 1
ATOM 2001 C CA . ARG B 1 63 ? 17.516 15.156 2.062 1 94.25 63 ARG B CA 1
ATOM 2002 C C . ARG B 1 63 ? 16.062 15.125 1.631 1 94.25 63 ARG B C 1
ATOM 2004 O O . ARG B 1 63 ? 15.75 15.258 0.444 1 94.25 63 ARG B O 1
ATOM 2011 N N . ALA B 1 64 ? 15.164 14.992 2.582 1 96.06 64 ALA B N 1
ATOM 2012 C CA . ALA B 1 64 ? 13.742 14.898 2.275 1 96.06 64 ALA B CA 1
ATOM 2013 C C . ALA B 1 64 ? 13.055 16.25 2.424 1 96.06 64 ALA B C 1
ATOM 2015 O O . ALA B 1 64 ? 11.836 16.312 2.584 1 96.06 64 ALA B O 1
ATOM 2016 N N . ARG B 1 65 ? 13.781 17.344 2.377 1 95.62 65 ARG B N 1
ATOM 2017 C CA . ARG B 1 65 ? 13.25 18.688 2.615 1 95.62 65 ARG B CA 1
ATOM 2018 C C . ARG B 1 65 ? 12.188 19.047 1.589 1 95.62 65 ARG B C 1
ATOM 2020 O O . ARG B 1 65 ? 11.328 19.891 1.852 1 95.62 65 ARG B O 1
ATOM 2027 N N . SER B 1 66 ? 12.258 18.406 0.427 1 93.38 66 SER B N 1
ATOM 2028 C CA . SER B 1 66 ? 11.297 18.719 -0.626 1 93.38 66 SER B CA 1
ATOM 2029 C C . SER B 1 66 ? 9.891 18.281 -0.231 1 93.38 66 SER B C 1
ATOM 2031 O O . SER B 1 66 ? 8.906 18.688 -0.862 1 93.38 66 SER B O 1
ATOM 2033 N N . SER B 1 67 ? 9.742 17.484 0.843 1 94 67 SER B N 1
ATOM 2034 C CA . SER B 1 67 ? 8.422 17.062 1.317 1 94 67 SER B CA 1
ATOM 2035 C C . SER B 1 67 ? 7.727 18.203 2.07 1 94 67 SER B C 1
ATOM 2037 O O . SER B 1 67 ? 6.543 18.094 2.404 1 94 67 SER B O 1
ATOM 2039 N N . VAL B 1 68 ? 8.438 19.281 2.332 1 95.62 68 VAL B N 1
ATOM 2040 C CA . VAL B 1 68 ? 7.844 20.469 2.953 1 95.62 68 VAL B CA 1
ATOM 2041 C C . VAL B 1 68 ? 7.41 21.453 1.875 1 95.62 68 VAL B C 1
ATOM 2043 O O . VAL B 1 68 ? 8.242 21.969 1.116 1 95.62 68 VAL B O 1
ATOM 2046 N N . PHE B 1 69 ? 6.145 21.688 1.814 1 93.06 69 PHE B N 1
ATOM 2047 C CA . PHE B 1 69 ? 5.637 22.766 0.984 1 93.06 69 PHE B CA 1
ATOM 2048 C C . PHE B 1 69 ? 5.395 24.016 1.817 1 93.06 69 PHE B C 1
ATOM 2050 O O . PHE B 1 69 ? 4.523 24.031 2.689 1 93.06 69 PHE B O 1
ATOM 2057 N N . PRO B 1 70 ? 6.133 24.984 1.497 1 93.06 70 PRO B N 1
ATOM 2058 C CA . PRO B 1 70 ? 5.926 26.203 2.297 1 93.06 70 PRO B CA 1
ATOM 2059 C C . PRO B 1 70 ? 4.477 26.688 2.26 1 93.06 70 PRO B C 1
ATOM 2061 O O . PRO B 1 70 ? 3.846 26.672 1.201 1 93.06 70 PRO B O 1
ATOM 2064 N N . ALA B 1 71 ? 3.98 27.062 3.422 1 95 71 ALA B N 1
ATOM 2065 C CA . ALA B 1 71 ? 2.633 27.625 3.492 1 95 71 ALA B CA 1
ATOM 2066 C C . ALA B 1 71 ? 2.521 28.891 2.654 1 95 71 ALA B C 1
ATOM 2068 O O . ALA B 1 71 ? 3.4 29.766 2.705 1 95 71 ALA B O 1
ATOM 2069 N N . PRO B 1 72 ? 1.529 29.031 1.879 1 94.19 72 PRO B N 1
ATOM 2070 C CA . PRO B 1 72 ? 1.359 30.25 1.09 1 94.19 72 PRO B CA 1
ATOM 2071 C C . PRO B 1 72 ? 0.917 31.453 1.936 1 94.19 72 PRO B C 1
ATOM 2073 O O . PRO B 1 72 ? 0.313 31.266 2.996 1 94.19 72 PRO B O 1
ATOM 2076 N N . PRO B 1 73 ? 1.249 32.625 1.391 1 93 73 PRO B N 1
ATOM 2077 C CA . PRO B 1 73 ? 0.679 33.812 2.049 1 93 73 PRO B CA 1
ATOM 2078 C C . PRO B 1 73 ? -0.845 33.781 2.123 1 93 73 PRO B C 1
ATOM 2080 O O . PRO B 1 73 ? -1.491 33.156 1.266 1 93 73 PRO B O 1
ATOM 2083 N N . CYS B 1 74 ? -1.36 34.375 3.156 1 92.19 74 CYS B N 1
ATOM 2084 C CA . CYS B 1 74 ? -2.801 34.344 3.385 1 92.19 74 CYS B CA 1
ATOM 2085 C C . CYS B 1 74 ? -3.559 34.875 2.172 1 92.19 74 CYS B C 1
ATOM 2087 O O . CYS B 1 74 ? -4.652 34.406 1.866 1 92.19 74 CYS B O 1
ATOM 2089 N N . GLU B 1 75 ? -2.951 35.812 1.36 1 92.75 75 GLU B N 1
ATOM 2090 C CA . GLU B 1 75 ? -3.596 36.438 0.216 1 92.75 75 GLU B CA 1
ATOM 2091 C C . GLU B 1 75 ? -3.783 35.469 -0.933 1 92.75 75 GLU B C 1
ATOM 2093 O O . GLU B 1 75 ? -4.676 35.625 -1.765 1 92.75 75 GLU B O 1
ATOM 2098 N N . VAL B 1 76 ? -2.975 34.469 -0.938 1 94.75 76 VAL B N 1
ATOM 2099 C CA . VAL B 1 76 ? -3.002 33.469 -1.996 1 94.75 76 VAL B CA 1
ATOM 2100 C C . VAL B 1 76 ? -4.23 32.562 -1.828 1 94.75 76 VAL B C 1
ATOM 2102 O O . VAL B 1 76 ? -4.758 32.031 -2.809 1 94.75 76 VAL B O 1
ATOM 2105 N N . LEU B 1 77 ? -4.77 32.438 -0.608 1 94.5 77 LEU B N 1
ATOM 2106 C CA . LEU B 1 77 ? -5.832 31.484 -0.279 1 94.5 77 LEU B CA 1
ATOM 2107 C C . LEU B 1 77 ? -7.137 31.875 -0.972 1 94.5 77 LEU B C 1
ATOM 2109 O O . LEU B 1 77 ? -7.973 31 -1.256 1 94.5 77 LEU B O 1
ATOM 2113 N N . ASP B 1 78 ? -7.246 33.125 -1.368 1 92 78 ASP B N 1
ATOM 2114 C CA . ASP B 1 78 ? -8.484 33.594 -1.968 1 92 78 ASP B CA 1
ATOM 2115 C C . ASP B 1 78 ? -8.32 33.812 -3.469 1 92 78 ASP B C 1
ATOM 2117 O O . ASP B 1 78 ? -9.211 34.375 -4.121 1 92 78 ASP B O 1
ATOM 2121 N N . ALA B 1 79 ? -7.129 33.469 -3.979 1 96.44 79 ALA B N 1
ATOM 2122 C CA . ALA B 1 79 ? -6.891 33.688 -5.406 1 96.44 79 ALA B CA 1
ATOM 2123 C C . ALA B 1 79 ? -7.867 32.844 -6.242 1 96.44 79 ALA B C 1
ATOM 2125 O O . ALA B 1 79 ? -8.164 31.703 -5.902 1 96.44 79 ALA B O 1
ATOM 2126 N N . PRO B 1 80 ? -8.359 33.375 -7.367 1 96.81 80 PRO B N 1
ATOM 2127 C CA . PRO B 1 80 ? -9.391 32.688 -8.156 1 96.81 80 PRO B CA 1
ATOM 2128 C C . PRO B 1 80 ? -8.82 31.531 -8.984 1 96.81 80 PRO B C 1
ATOM 2130 O O . PRO B 1 80 ? -9.562 30.625 -9.398 1 96.81 80 PRO B O 1
ATOM 2133 N N . ASP B 1 81 ? -7.539 31.641 -9.352 1 97.5 81 ASP B N 1
ATOM 2134 C CA . ASP B 1 81 ? -6.883 30.594 -10.125 1 97.5 81 ASP B CA 1
ATOM 2135 C C . ASP B 1 81 ? -5.375 30.594 -9.875 1 97.5 81 ASP B C 1
ATOM 2137 O O . ASP B 1 81 ? -4.859 31.438 -9.141 1 97.5 81 ASP B O 1
ATOM 2141 N N . TYR B 1 82 ? -4.762 29.641 -10.453 1 98.12 82 TYR B N 1
ATOM 2142 C CA . TYR B 1 82 ? -3.344 29.422 -10.195 1 98.12 82 TYR B CA 1
ATOM 2143 C C . TYR B 1 82 ? -2.514 30.609 -10.68 1 98.12 82 TYR B C 1
ATOM 2145 O O . TYR B 1 82 ? -1.572 31.031 -10 1 98.12 82 TYR B O 1
ATOM 2153 N N . ALA B 1 83 ? -2.824 31.109 -11.789 1 98.12 83 ALA B N 1
ATOM 2154 C CA . ALA B 1 83 ? -2.088 32.25 -12.336 1 98.12 83 ALA B CA 1
ATOM 2155 C C . ALA B 1 83 ? -2.146 33.438 -11.398 1 98.12 83 ALA B C 1
ATOM 2157 O O . ALA B 1 83 ? -1.128 34.094 -11.133 1 98.12 83 ALA B O 1
ATOM 2158 N N . ALA B 1 84 ? -3.273 33.75 -10.906 1 98.06 84 ALA B N 1
ATOM 2159 C CA . ALA B 1 84 ? -3.453 34.844 -9.953 1 98.06 84 ALA B CA 1
ATOM 2160 C C . ALA B 1 84 ? -2.695 34.562 -8.656 1 98.06 84 ALA B C 1
ATOM 2162 O O . ALA B 1 84 ? -2.08 35.469 -8.086 1 98.06 84 ALA B O 1
ATOM 2163 N N . ALA B 1 85 ? -2.795 33.375 -8.188 1 97.56 85 ALA B N 1
ATOM 2164 C CA . ALA B 1 85 ? -2.076 32.969 -6.977 1 97.56 85 ALA B CA 1
ATOM 2165 C C . ALA B 1 85 ? -0.578 33.219 -7.125 1 97.56 85 ALA B C 1
ATOM 2167 O O . ALA B 1 85 ? 0.063 33.75 -6.215 1 97.56 85 ALA B O 1
ATOM 2168 N N . CYS B 1 86 ? -0.056 32.812 -8.258 1 97.88 86 CYS B N 1
ATOM 2169 C CA . CYS B 1 86 ? 1.365 33 -8.531 1 97.88 86 CYS B CA 1
ATOM 2170 C C . CYS B 1 86 ? 1.73 34.469 -8.555 1 97.88 86 CYS B C 1
ATOM 2172 O O . CYS B 1 86 ? 2.762 34.875 -8.008 1 97.88 86 CYS B O 1
ATOM 2174 N N . ALA B 1 87 ? 0.926 35.219 -9.188 1 97.38 87 ALA B N 1
ATOM 2175 C CA . ALA B 1 87 ? 1.174 36.656 -9.258 1 97.38 87 ALA B CA 1
ATOM 2176 C C . ALA B 1 87 ? 1.181 37.281 -7.863 1 97.38 87 ALA B C 1
ATOM 2178 O O . ALA B 1 87 ? 2.055 38.094 -7.543 1 97.38 87 ALA B O 1
ATOM 2179 N N . ILE B 1 88 ? 0.229 36.906 -7.07 1 95.94 88 ILE B N 1
ATOM 2180 C CA . ILE B 1 88 ? 0.116 37.406 -5.707 1 95.94 88 ILE B CA 1
ATOM 2181 C C . ILE B 1 88 ? 1.354 37.031 -4.906 1 95.94 88 ILE B C 1
ATOM 2183 O O . ILE B 1 88 ? 1.971 37.875 -4.246 1 95.94 88 ILE B O 1
ATOM 2187 N N . ALA B 1 89 ? 1.712 35.781 -4.969 1 95.5 89 ALA B N 1
ATOM 2188 C CA . ALA B 1 89 ? 2.867 35.281 -4.23 1 95.5 89 ALA B CA 1
ATOM 2189 C C . ALA B 1 89 ? 4.148 36 -4.664 1 95.5 89 ALA B C 1
ATOM 2191 O O . ALA B 1 89 ? 4.977 36.344 -3.824 1 95.5 89 ALA B O 1
ATOM 2192 N N . ARG B 1 90 ? 4.277 36.188 -5.953 1 96.12 90 ARG B N 1
ATOM 2193 C CA . ARG B 1 90 ? 5.461 36.844 -6.477 1 96.12 90 ARG B CA 1
ATOM 2194 C C . ARG B 1 90 ? 5.566 38.281 -5.93 1 96.12 90 ARG B C 1
ATOM 2196 O O . ARG B 1 90 ? 6.66 38.75 -5.594 1 96.12 90 ARG B O 1
ATOM 2203 N N . ARG B 1 91 ? 4.508 38.875 -5.945 1 95.06 91 ARG B N 1
ATOM 2204 C CA . ARG B 1 91 ? 4.484 40.25 -5.441 1 95.06 91 ARG B CA 1
ATOM 2205 C C . ARG B 1 91 ? 4.875 40.312 -3.969 1 95.06 91 ARG B C 1
ATOM 2207 O O . ARG B 1 91 ? 5.605 41.219 -3.545 1 95.06 91 ARG B O 1
ATOM 2214 N N . LEU B 1 92 ? 4.391 39.344 -3.223 1 92.81 92 LEU B N 1
ATOM 2215 C CA . LEU B 1 92 ? 4.535 39.375 -1.772 1 92.81 92 LEU B CA 1
ATOM 2216 C C . LEU B 1 92 ? 5.895 38.812 -1.355 1 92.81 92 LEU B C 1
ATOM 2218 O O . LEU B 1 92 ? 6.5 39.281 -0.395 1 92.81 92 LEU B O 1
ATOM 2222 N N . THR B 1 93 ? 6.336 37.781 -2.029 1 93.25 93 THR B N 1
ATOM 2223 C CA . THR B 1 93 ? 7.48 37.062 -1.513 1 93.25 93 THR B CA 1
ATOM 2224 C C . THR B 1 93 ? 8.617 37.031 -2.533 1 93.25 93 THR B C 1
ATOM 2226 O O . THR B 1 93 ? 9.711 36.562 -2.234 1 93.25 93 THR B O 1
ATOM 2229 N N . GLY B 1 94 ? 8.391 37.406 -3.787 1 93.81 94 GLY B N 1
ATOM 2230 C CA . GLY B 1 94 ? 9.383 37.344 -4.848 1 93.81 94 GLY B CA 1
ATOM 2231 C C . GLY B 1 94 ? 9.383 36.031 -5.602 1 93.81 94 GLY B C 1
ATOM 2232 O O . GLY B 1 94 ? 10.125 35.875 -6.566 1 93.81 94 GLY B O 1
ATOM 2233 N N . ARG B 1 95 ? 8.539 35.094 -5.16 1 93.44 95 ARG B N 1
ATOM 2234 C CA . ARG B 1 95 ? 8.492 33.781 -5.801 1 93.44 95 ARG B CA 1
ATOM 2235 C C . ARG B 1 95 ? 7.051 33.344 -6.008 1 93.44 95 ARG B C 1
ATOM 2237 O O . ARG B 1 95 ? 6.172 33.656 -5.203 1 93.44 95 ARG B O 1
ATOM 2244 N N . ALA B 1 96 ? 6.859 32.625 -7.082 1 95.25 96 ALA B N 1
ATOM 2245 C CA . ALA B 1 96 ? 5.559 32 -7.305 1 95.25 96 ALA B CA 1
ATOM 2246 C C . ALA B 1 96 ? 5.352 30.828 -6.359 1 95.25 96 ALA B C 1
ATOM 2248 O O . ALA B 1 96 ? 6.305 30.328 -5.75 1 95.25 96 ALA B O 1
ATOM 2249 N N . ILE B 1 97 ? 4.102 30.422 -6.242 1 94.19 97 ILE B N 1
ATOM 2250 C CA . ILE B 1 97 ? 3.836 29.234 -5.453 1 94.19 97 ILE B CA 1
ATOM 2251 C C . ILE B 1 97 ? 3.852 28 -6.355 1 94.19 97 ILE B C 1
ATOM 2253 O O . ILE B 1 97 ? 3.572 28.094 -7.555 1 94.19 97 ILE B O 1
ATOM 2257 N N . SER B 1 98 ? 4.188 26.859 -5.789 1 94.25 98 SER B N 1
ATOM 2258 C CA . SER B 1 98 ? 4.199 25.609 -6.551 1 94.25 98 SER B CA 1
ATOM 2259 C C . SER B 1 98 ? 2.785 25.125 -6.832 1 94.25 98 SER B C 1
ATOM 2261 O O . SER B 1 98 ? 1.841 25.5 -6.137 1 94.25 98 SER B O 1
ATOM 2263 N N . VAL B 1 99 ? 2.639 24.281 -7.855 1 95.19 99 VAL B N 1
ATOM 2264 C CA . VAL B 1 99 ? 1.361 23.672 -8.188 1 95.19 99 VAL B CA 1
ATOM 2265 C C . VAL B 1 99 ? 0.892 22.797 -7.016 1 95.19 99 VAL B C 1
ATOM 2267 O O . VAL B 1 99 ? -0.307 22.734 -6.73 1 95.19 99 VAL B O 1
ATOM 2270 N N . GLN B 1 100 ? 1.77 22.234 -6.285 1 92.12 100 GLN B N 1
ATOM 2271 C CA . GLN B 1 100 ? 1.449 21.406 -5.133 1 92.12 100 GLN B CA 1
ATOM 2272 C C . GLN B 1 100 ? 0.825 22.219 -4.012 1 92.12 100 GLN B C 1
ATOM 2274 O O . GLN B 1 100 ? -0.199 21.844 -3.445 1 92.12 100 GLN B O 1
ATOM 2279 N N . ALA B 1 101 ? 1.469 23.281 -3.719 1 92.5 101 ALA B N 1
ATOM 2280 C CA . ALA B 1 101 ? 0.932 24.188 -2.701 1 92.5 101 ALA B CA 1
ATOM 2281 C C . ALA B 1 101 ? -0.447 24.703 -3.1 1 92.5 101 ALA B C 1
ATOM 2283 O O . ALA B 1 101 ? -1.36 24.75 -2.271 1 92.5 101 ALA B O 1
ATOM 2284 N N . TRP B 1 102 ? -0.549 25.031 -4.371 1 95.25 102 TRP B N 1
ATOM 2285 C CA . TRP B 1 102 ? -1.826 25.516 -4.879 1 95.25 102 TRP B CA 1
ATOM 2286 C C . TRP B 1 102 ? -2.914 24.469 -4.727 1 95.25 102 TRP B C 1
ATOM 2288 O O . TRP B 1 102 ? -4.039 24.781 -4.328 1 95.25 102 TRP B O 1
ATOM 2298 N N . ASN B 1 103 ? -2.553 23.266 -4.949 1 94 103 ASN B N 1
ATOM 2299 C CA . ASN B 1 103 ? -3.521 22.188 -4.938 1 94 103 ASN B CA 1
ATOM 2300 C C . ASN B 1 103 ? -4.055 21.922 -3.529 1 94 103 ASN B C 1
ATOM 2302 O O . ASN B 1 103 ? -5.148 21.391 -3.365 1 94 103 ASN B O 1
ATOM 2306 N N . ILE B 1 104 ? -3.316 22.312 -2.531 1 94.25 104 ILE B N 1
ATOM 2307 C CA . ILE B 1 104 ? -3.799 22.016 -1.186 1 94.25 104 ILE B CA 1
ATOM 2308 C C . ILE B 1 104 ? -4.363 23.281 -0.549 1 94.25 104 ILE B C 1
ATOM 2310 O O . ILE B 1 104 ? -4.828 23.25 0.592 1 94.25 104 ILE B O 1
ATOM 2314 N N . THR B 1 105 ? -4.387 24.391 -1.234 1 95.44 105 THR B N 1
ATOM 2315 C CA . THR B 1 105 ? -4.871 25.672 -0.728 1 95.44 105 THR B CA 1
ATOM 2316 C C . THR B 1 105 ? -6.316 25.547 -0.246 1 95.44 105 THR B C 1
ATOM 2318 O O . THR B 1 105 ? -6.676 26.094 0.8 1 95.44 105 THR B O 1
ATOM 2321 N N . PRO B 1 106 ? -7.211 24.828 -0.975 1 94.94 106 PRO B N 1
ATOM 2322 C CA . PRO B 1 106 ? -8.578 24.703 -0.462 1 94.94 106 PRO B CA 1
ATOM 2323 C C . PRO B 1 106 ? -8.641 24.031 0.902 1 94.94 106 PRO B C 1
ATOM 2325 O O . PRO B 1 106 ? -9.461 24.391 1.743 1 94.94 106 PRO B O 1
ATOM 2328 N N . LYS B 1 107 ? -7.766 23.109 1.138 1 96.25 107 LYS B N 1
ATOM 2329 C CA . LYS B 1 107 ? -7.734 22.406 2.416 1 96.25 107 LYS B CA 1
ATOM 2330 C C . LYS B 1 107 ? -7.152 23.297 3.516 1 96.25 107 LYS B C 1
ATOM 2332 O O . LYS B 1 107 ? -7.617 23.266 4.66 1 96.25 107 LYS B O 1
ATOM 2337 N N . ILE B 1 108 ? -6.156 24.047 3.188 1 96.69 108 ILE B N 1
ATOM 2338 C CA . ILE B 1 108 ? -5.578 25 4.137 1 96.69 108 ILE B CA 1
ATOM 2339 C C . ILE B 1 108 ? -6.645 26 4.582 1 96.69 108 ILE B C 1
ATOM 2341 O O . ILE B 1 108 ? -6.758 26.297 5.77 1 96.69 108 ILE B O 1
ATOM 2345 N N . ARG B 1 109 ? -7.492 26.375 3.66 1 95.56 109 ARG B N 1
ATOM 2346 C CA . ARG B 1 109 ? -8.523 27.375 3.92 1 95.56 109 ARG B CA 1
ATOM 2347 C C . ARG B 1 109 ? -9.531 26.875 4.941 1 95.56 109 ARG B C 1
ATOM 2349 O O . ARG B 1 109 ? -10.141 27.656 5.664 1 95.56 109 ARG B O 1
ATOM 2356 N N . GLU B 1 110 ? -9.648 25.594 4.996 1 95.75 110 GLU B N 1
ATOM 2357 C CA . GLU B 1 110 ? -10.586 25.016 5.961 1 95.75 110 GLU B CA 1
ATOM 2358 C C . GLU B 1 110 ? -10.125 25.281 7.395 1 95.75 110 GLU B C 1
ATOM 2360 O O . GLU B 1 110 ? -10.938 25.266 8.32 1 95.75 110 GLU B O 1
ATOM 2365 N N . TRP B 1 111 ? -8.852 25.562 7.547 1 96.94 111 TRP B N 1
ATOM 2366 C CA . TRP B 1 111 ? -8.297 25.578 8.891 1 96.94 111 TRP B CA 1
ATOM 2367 C C . TRP B 1 111 ? -7.879 27 9.281 1 96.94 111 TRP B C 1
ATOM 2369 O O . TRP B 1 111 ? -8.07 27.422 10.43 1 96.94 111 TRP B O 1
ATOM 2379 N N . VAL B 1 112 ? -7.289 27.672 8.344 1 95.06 112 VAL B N 1
ATOM 2380 C CA . VAL B 1 112 ? -6.73 28.984 8.625 1 95.06 112 VAL B CA 1
ATOM 2381 C C . VAL B 1 112 ? -7.852 29.953 8.984 1 95.06 112 VAL B C 1
ATOM 2383 O O . VAL B 1 112 ? -8.875 30 8.305 1 95.06 112 VAL B O 1
ATOM 2386 N N . GLY B 1 113 ? -7.605 30.703 10.047 1 90.81 113 GLY B N 1
ATOM 2387 C CA . GLY B 1 113 ? -8.586 31.688 10.469 1 90.81 113 GLY B CA 1
ATOM 2388 C C . GLY B 1 113 ? -9.578 31.156 11.484 1 90.81 113 GLY B C 1
ATOM 2389 O O . GLY B 1 113 ? -10.289 31.922 12.125 1 90.81 113 GLY B O 1
ATOM 2390 N N . ARG B 1 114 ? -9.594 29.812 11.68 1 93.69 114 ARG B N 1
ATOM 2391 C CA . ARG B 1 114 ? -10.453 29.203 12.695 1 93.69 114 ARG B CA 1
ATOM 2392 C C . ARG B 1 114 ? -9.883 29.422 14.094 1 93.69 114 ARG B C 1
ATOM 2394 O O . ARG B 1 114 ? -8.672 29.516 14.266 1 93.69 114 ARG B O 1
ATOM 2401 N N . ASP B 1 115 ? -10.852 29.594 15 1 93.81 115 ASP B N 1
ATOM 2402 C CA . ASP B 1 115 ? -10.461 29.531 16.406 1 93.81 115 ASP B CA 1
ATOM 2403 C C . ASP B 1 115 ? -10.273 28.094 16.859 1 93.81 115 ASP B C 1
ATOM 2405 O O . ASP B 1 115 ? -11.227 27.422 17.266 1 93.81 115 ASP B O 1
ATOM 2409 N N . LEU B 1 116 ? -9.047 27.625 16.766 1 94.69 116 LEU B N 1
ATOM 2410 C CA . LEU B 1 116 ? -8.758 26.219 17.047 1 94.69 116 LEU B CA 1
ATOM 2411 C C . LEU B 1 116 ? -8.398 26.016 18.5 1 94.69 116 LEU B C 1
ATOM 2413 O O . LEU B 1 116 ? -7.711 26.844 19.109 1 94.69 116 LEU B O 1
ATOM 2417 N N . PRO B 1 117 ? -8.93 24.922 19.031 1 94.25 117 PRO B N 1
ATOM 2418 C CA . PRO B 1 117 ? -8.445 24.562 20.359 1 94.25 117 PRO B CA 1
ATOM 2419 C C . PRO B 1 117 ? -6.926 24.391 20.406 1 94.25 117 PRO B C 1
ATOM 2421 O O . PRO B 1 117 ? -6.312 24.047 19.391 1 94.25 117 PRO B O 1
ATOM 2424 N N . THR B 1 118 ? -6.344 24.547 21.578 1 93 118 THR B N 1
ATOM 2425 C CA . THR B 1 118 ? -4.895 24.531 21.734 1 93 118 THR B CA 1
ATOM 2426 C C . THR B 1 118 ? -4.332 23.141 21.484 1 93 118 THR B C 1
ATOM 2428 O O . THR B 1 118 ? -3.141 22.984 21.203 1 93 118 THR B O 1
ATOM 2431 N N . HIS B 1 119 ? -5.199 22.125 21.609 1 97 119 HIS B N 1
ATOM 2432 C CA . HIS B 1 119 ? -4.699 20.75 21.453 1 97 119 HIS B CA 1
ATOM 2433 C C . HIS B 1 119 ? -4.742 20.312 19.984 1 97 119 HIS B C 1
ATOM 2435 O O . HIS B 1 119 ? -4.359 19.188 19.672 1 97 119 HIS B O 1
ATOM 2441 N N . VAL B 1 120 ? -5.266 21.188 19.078 1 98.25 120 VAL B N 1
ATOM 2442 C CA . VAL B 1 120 ? -5.156 20.969 17.641 1 98.25 120 VAL B CA 1
ATOM 2443 C C . VAL B 1 120 ? -3.861 21.594 17.125 1 98.25 120 VAL B C 1
ATOM 2445 O O . VAL B 1 120 ? -3.678 22.797 17.188 1 98.25 120 VAL B O 1
ATOM 2448 N N . VAL B 1 121 ? -2.979 20.766 16.625 1 98.19 121 VAL B N 1
ATOM 2449 C CA . VAL B 1 121 ? -1.64 21.234 16.281 1 98.19 121 VAL B CA 1
ATOM 2450 C C . VAL B 1 121 ? -1.275 20.781 14.867 1 98.19 121 VAL B C 1
ATOM 2452 O O . VAL B 1 121 ? -1.828 19.797 14.367 1 98.19 121 VAL B O 1
ATOM 2455 N N . GLU B 1 122 ? -0.377 21.5 14.242 1 98.5 122 GLU B N 1
ATOM 2456 C CA . GLU B 1 122 ? 0.185 21.125 12.953 1 98.5 122 GLU B CA 1
ATOM 2457 C C . GLU B 1 122 ? 1.312 20.109 13.109 1 98.5 122 GLU B C 1
ATOM 2459 O O . GLU B 1 122 ? 2.148 20.234 14.008 1 98.5 122 GLU B O 1
ATOM 2464 N N . ALA B 1 123 ? 1.286 19.047 12.367 1 98.62 123 ALA B N 1
ATOM 2465 C CA . ALA B 1 123 ? 2.336 18.031 12.359 1 98.62 123 ALA B CA 1
ATOM 2466 C C . ALA B 1 123 ? 2.732 17.656 10.93 1 98.62 123 ALA B C 1
ATOM 2468 O O . ALA B 1 123 ? 2.039 18.016 9.977 1 98.62 123 ALA B O 1
ATOM 2469 N N . HIS B 1 124 ? 3.848 17.094 10.766 1 98.56 124 HIS B N 1
ATOM 2470 C CA . HIS B 1 124 ? 4.375 16.719 9.453 1 98.56 124 HIS B CA 1
ATOM 2471 C C . HIS B 1 124 ? 4.691 15.234 9.391 1 98.56 124 HIS B C 1
ATOM 2473 O O . HIS B 1 124 ? 5.66 14.773 9.992 1 98.56 124 HIS B O 1
ATOM 2479 N N . PRO B 1 125 ? 3.988 14.508 8.609 1 98.62 125 PRO B N 1
ATOM 2480 C CA . PRO B 1 125 ? 4.051 13.047 8.672 1 98.62 125 PRO B CA 1
ATOM 2481 C C . PRO B 1 125 ? 5.438 12.5 8.336 1 98.62 125 PRO B C 1
ATOM 2483 O O . PRO B 1 125 ? 5.91 11.562 8.992 1 98.62 125 PRO B O 1
ATOM 2486 N N . GLU B 1 126 ? 6.125 13.07 7.332 1 98.44 126 GLU B N 1
ATOM 2487 C CA . GLU B 1 126 ? 7.434 12.555 6.945 1 98.44 126 GLU B CA 1
ATOM 2488 C C . GLU B 1 126 ? 8.461 12.75 8.062 1 98.44 126 GLU B C 1
ATOM 2490 O O . GLU B 1 126 ? 9.289 11.875 8.312 1 98.44 126 GLU B O 1
ATOM 2495 N N . LEU B 1 127 ? 8.406 13.867 8.695 1 98.62 127 LEU B N 1
ATOM 2496 C CA . LEU B 1 127 ? 9.328 14.078 9.812 1 98.62 127 LEU B CA 1
ATOM 2497 C C . LEU B 1 127 ? 8.977 13.172 10.984 1 98.62 127 LEU B C 1
ATOM 2499 O O . LEU B 1 127 ? 9.867 12.641 11.656 1 98.62 127 LEU B O 1
ATOM 2503 N N . ALA B 1 128 ? 7.652 13.023 11.289 1 98.75 128 ALA B N 1
ATOM 2504 C CA . ALA B 1 128 ? 7.211 12.102 12.336 1 98.75 128 ALA B CA 1
ATOM 2505 C C . ALA B 1 128 ? 7.777 10.703 12.109 1 98.75 128 ALA B C 1
ATOM 2507 O O . ALA B 1 128 ? 8.336 10.094 13.031 1 98.75 128 ALA B O 1
ATOM 2508 N N . LEU B 1 129 ? 7.691 10.227 10.867 1 98.81 129 LEU B N 1
ATOM 2509 C CA . LEU B 1 129 ? 8.148 8.883 10.539 1 98.81 129 LEU B CA 1
ATOM 2510 C C . LEU B 1 129 ? 9.664 8.766 10.711 1 98.81 129 LEU B C 1
ATOM 2512 O O . LEU B 1 129 ? 10.156 7.754 11.211 1 98.81 129 LEU B O 1
ATOM 2516 N N . ARG B 1 130 ? 10.43 9.797 10.367 1 98.38 130 ARG B N 1
ATOM 2517 C CA . ARG B 1 130 ? 11.891 9.773 10.461 1 98.38 130 ARG B CA 1
ATOM 2518 C C . ARG B 1 130 ? 12.344 9.867 11.906 1 98.38 130 ARG B C 1
ATOM 2520 O O . ARG B 1 130 ? 13.438 9.398 12.25 1 98.38 130 ARG B O 1
ATOM 2527 N N . ARG B 1 131 ? 11.492 10.484 12.75 1 98.44 131 ARG B N 1
ATOM 2528 C CA . ARG B 1 131 ? 11.789 10.453 14.18 1 98.44 131 ARG B CA 1
ATOM 2529 C C . ARG B 1 131 ? 11.445 9.094 14.781 1 98.44 131 ARG B C 1
ATOM 2531 O O . ARG B 1 131 ? 12.125 8.625 15.695 1 98.44 131 ARG B O 1
ATOM 2538 N N . LEU B 1 132 ? 10.414 8.5 14.312 1 98.06 132 LEU B N 1
ATOM 2539 C CA . LEU B 1 132 ? 9.969 7.199 14.797 1 98.06 132 LEU B CA 1
ATOM 2540 C C . LEU B 1 132 ? 10.961 6.105 14.414 1 98.06 132 LEU B C 1
ATOM 2542 O O . LEU B 1 132 ? 11.148 5.145 15.164 1 98.06 132 LEU B O 1
ATOM 2546 N N . ALA B 1 133 ? 11.539 6.172 13.25 1 98.44 133 ALA B N 1
ATOM 2547 C CA . ALA B 1 133 ? 12.531 5.219 12.75 1 98.44 133 ALA B CA 1
ATOM 2548 C C . ALA B 1 133 ? 13.734 5.941 12.156 1 98.44 133 ALA B C 1
ATOM 2550 O O . ALA B 1 133 ? 13.938 5.926 10.938 1 98.44 133 ALA B O 1
ATOM 2551 N N . PRO B 1 134 ? 14.594 6.477 12.977 1 97.81 134 PRO B N 1
ATOM 2552 C CA . PRO B 1 134 ? 15.68 7.348 12.516 1 97.81 134 PRO B CA 1
ATOM 2553 C C . PRO B 1 134 ? 16.734 6.594 11.719 1 97.81 134 PRO B C 1
ATOM 2555 O O . PRO B 1 134 ? 17.5 7.207 10.969 1 97.81 134 PRO B O 1
ATOM 2558 N N . GLU B 1 135 ? 16.766 5.309 11.828 1 97.75 135 GLU B N 1
ATOM 2559 C CA . GLU B 1 135 ? 17.781 4.516 11.133 1 97.75 135 GLU B CA 1
ATOM 2560 C C . GLU B 1 135 ? 17.344 4.188 9.711 1 97.75 135 GLU B C 1
ATOM 2562 O O . GLU B 1 135 ? 18.156 3.738 8.891 1 97.75 135 GLU B O 1
ATOM 2567 N N . THR B 1 136 ? 16.125 4.465 9.398 1 98.12 136 THR B N 1
ATOM 2568 C CA . THR B 1 136 ? 15.57 4.09 8.102 1 98.12 136 THR B CA 1
ATOM 2569 C C . THR B 1 136 ? 15.797 5.188 7.07 1 98.12 136 THR B C 1
ATOM 2571 O O . THR B 1 136 ? 15.508 6.359 7.328 1 98.12 136 THR B O 1
ATOM 2574 N N . GLU B 1 137 ? 16.406 4.871 5.945 1 97.69 137 GLU B N 1
ATOM 2575 C CA . GLU B 1 137 ? 16.422 5.742 4.777 1 97.69 137 GLU B CA 1
ATOM 2576 C C . GLU B 1 137 ? 15.164 5.555 3.934 1 97.69 137 GLU B C 1
ATOM 2578 O O . GLU B 1 137 ? 15.125 4.684 3.061 1 97.69 137 GLU B O 1
ATOM 2583 N N . PHE B 1 138 ? 14.195 6.328 4.125 1 98.31 138 PHE B N 1
ATOM 2584 C CA . PHE B 1 138 ? 12.867 6.145 3.547 1 98.31 138 PHE B CA 1
ATOM 2585 C C . PHE B 1 138 ? 12.891 6.398 2.045 1 98.31 138 PHE B C 1
ATOM 2587 O O . PHE B 1 138 ? 13.375 7.438 1.593 1 98.31 138 PHE B O 1
ATOM 2594 N N . ALA B 1 139 ? 12.367 5.461 1.294 1 98.25 139 ALA B N 1
ATOM 2595 C CA . ALA B 1 139 ? 12.055 5.68 -0.116 1 98.25 139 ALA B CA 1
ATOM 2596 C C . ALA B 1 139 ? 10.766 6.477 -0.274 1 98.25 139 ALA B C 1
ATOM 2598 O O . ALA B 1 139 ? 10.094 6.793 0.715 1 98.25 139 ALA B O 1
ATOM 2599 N N . SER B 1 140 ? 10.461 6.918 -1.51 1 97.5 140 SER B N 1
ATOM 2600 C CA . SER B 1 140 ? 9.234 7.66 -1.787 1 97.5 140 SER B CA 1
ATOM 2601 C C . SER B 1 140 ? 8.008 6.891 -1.315 1 97.5 140 SER B C 1
ATOM 2603 O O . SER B 1 140 ? 7.898 5.684 -1.543 1 97.5 140 SER B O 1
ATOM 2605 N N . LYS B 1 141 ? 7.129 7.531 -0.708 1 97.12 141 LYS B N 1
ATOM 2606 C CA . LYS B 1 141 ? 5.91 6.914 -0.189 1 97.12 141 LYS B CA 1
ATOM 2607 C C . LYS B 1 141 ? 5.012 6.434 -1.324 1 97.12 141 LYS B C 1
ATOM 2609 O O . LYS B 1 141 ? 4.031 5.723 -1.089 1 97.12 141 LYS B O 1
ATOM 2614 N N . LYS B 1 142 ? 5.352 6.797 -2.529 1 96 142 LYS B N 1
ATOM 2615 C CA . LYS B 1 142 ? 4.57 6.391 -3.693 1 96 142 LYS B CA 1
ATOM 2616 C C . LYS B 1 142 ? 4.965 4.992 -4.16 1 96 142 LYS B C 1
ATOM 2618 O O . LYS B 1 142 ? 4.293 4.402 -5.008 1 96 142 LYS B O 1
ATOM 2623 N N . THR B 1 143 ? 6.059 4.438 -3.582 1 97.62 143 THR B N 1
ATOM 2624 C CA . THR B 1 143 ? 6.523 3.104 -3.936 1 97.62 143 THR B CA 1
ATOM 2625 C C . THR B 1 143 ? 6.133 2.092 -2.863 1 97.62 143 THR B C 1
ATOM 2627 O O . THR B 1 143 ? 5.895 2.461 -1.711 1 97.62 143 THR B O 1
ATOM 2630 N N . ALA B 1 144 ? 6.125 0.867 -3.252 1 98.06 144 ALA B N 1
ATOM 2631 C CA . ALA B 1 144 ? 5.855 -0.192 -2.283 1 98.06 144 ALA B CA 1
ATOM 2632 C C . ALA B 1 144 ? 6.918 -0.22 -1.189 1 98.06 144 ALA B C 1
ATOM 2634 O O . ALA B 1 144 ? 6.605 -0.409 -0.012 1 98.06 144 ALA B O 1
ATOM 2635 N N . ARG B 1 145 ? 8.18 -0.056 -1.64 1 98.38 145 ARG B N 1
ATOM 2636 C CA . ARG B 1 145 ? 9.273 -0.002 -0.675 1 98.38 145 ARG B CA 1
ATOM 2637 C C . ARG B 1 145 ? 9.055 1.112 0.343 1 98.38 145 ARG B C 1
ATOM 2639 O O . ARG B 1 145 ? 9.18 0.892 1.549 1 98.38 145 ARG B O 1
ATOM 2646 N N . GLY B 1 146 ? 8.695 2.268 -0.134 1 98.62 146 GLY B N 1
ATOM 2647 C CA . GLY B 1 146 ? 8.469 3.4 0.75 1 98.62 146 GLY B CA 1
ATOM 2648 C C . GLY B 1 146 ? 7.289 3.197 1.684 1 98.62 146 GLY B C 1
ATOM 2649 O O . GLY B 1 146 ? 7.367 3.525 2.869 1 98.62 146 GLY B O 1
ATOM 2650 N N . ALA B 1 147 ? 6.168 2.713 1.112 1 98.81 147 ALA B N 1
ATOM 2651 C CA . ALA B 1 147 ? 5.008 2.4 1.941 1 98.81 147 ALA B CA 1
ATOM 2652 C C . ALA B 1 147 ? 5.352 1.354 2.996 1 98.81 147 ALA B C 1
ATOM 2654 O O . ALA B 1 147 ? 4.969 1.487 4.16 1 98.81 147 ALA B O 1
ATOM 2655 N N . GLY B 1 148 ? 6.086 0.347 2.572 1 98.88 148 GLY B N 1
ATOM 2656 C CA . GLY B 1 148 ? 6.5 -0.698 3.494 1 98.88 148 GLY B CA 1
ATOM 2657 C C . GLY B 1 148 ? 7.363 -0.185 4.633 1 98.88 148 GLY B C 1
ATOM 2658 O O . GLY B 1 148 ? 7.176 -0.578 5.785 1 98.88 148 GLY B O 1
ATOM 2659 N N . GLN B 1 149 ? 8.281 0.635 4.328 1 98.88 149 GLN B N 1
ATOM 2660 C CA . GLN B 1 149 ? 9.141 1.23 5.344 1 98.88 149 GLN B CA 1
ATOM 2661 C C . GLN B 1 149 ? 8.328 2.039 6.352 1 98.88 149 GLN B C 1
ATOM 2663 O O . GLN B 1 149 ? 8.602 2.008 7.551 1 98.88 149 GLN B O 1
ATOM 2668 N N . ARG B 1 150 ? 7.344 2.746 5.852 1 98.94 150 ARG B N 1
ATOM 2669 C CA . ARG B 1 150 ? 6.496 3.553 6.727 1 98.94 150 ARG B CA 1
ATOM 2670 C C . ARG B 1 150 ? 5.605 2.672 7.59 1 98.94 150 ARG B C 1
ATOM 2672 O O . ARG B 1 150 ? 5.395 2.963 8.773 1 98.94 150 ARG B O 1
ATOM 2679 N N . ILE B 1 151 ? 5.129 1.572 7.008 1 98.94 151 ILE B N 1
ATOM 2680 C CA . ILE B 1 151 ? 4.367 0.591 7.777 1 98.94 151 ILE B CA 1
ATOM 2681 C C . ILE B 1 151 ? 5.246 0.014 8.891 1 98.94 151 ILE B C 1
ATOM 2683 O O . ILE B 1 151 ? 4.828 -0.055 10.047 1 98.94 151 ILE B O 1
ATOM 2687 N N . ALA B 1 152 ? 6.48 -0.341 8.539 1 98.81 152 ALA B N 1
ATOM 2688 C CA . ALA B 1 152 ? 7.414 -0.899 9.516 1 98.81 152 ALA B CA 1
ATOM 2689 C C . ALA B 1 152 ? 7.711 0.105 10.633 1 98.81 152 ALA B C 1
ATOM 2691 O O . ALA B 1 152 ? 7.785 -0.263 11.805 1 98.81 152 ALA B O 1
ATOM 2692 N N . ALA B 1 153 ? 7.891 1.349 10.297 1 98.81 153 ALA B N 1
ATOM 2693 C CA . ALA B 1 153 ? 8.141 2.395 11.281 1 98.81 153 ALA B CA 1
ATOM 2694 C C . ALA B 1 153 ? 6.969 2.52 12.258 1 98.81 153 ALA B C 1
ATOM 2696 O O . ALA B 1 153 ? 7.16 2.529 13.469 1 98.81 153 ALA B O 1
ATOM 2697 N N . LEU B 1 154 ? 5.738 2.574 11.719 1 98.81 154 LEU B N 1
ATOM 2698 C CA . LEU B 1 154 ? 4.543 2.768 12.531 1 98.81 154 LEU B CA 1
ATOM 2699 C C . LEU B 1 154 ? 4.285 1.555 13.414 1 98.81 154 LEU B C 1
ATOM 2701 O O . LEU B 1 154 ? 3.709 1.683 14.5 1 98.81 154 LEU B O 1
ATOM 2705 N N . ALA B 1 155 ? 4.781 0.389 12.977 1 98.5 155 ALA B N 1
ATOM 2706 C CA . ALA B 1 155 ? 4.602 -0.844 13.734 1 98.5 155 ALA B CA 1
ATOM 2707 C C . ALA B 1 155 ? 5.383 -0.799 15.047 1 98.5 155 ALA B C 1
ATOM 2709 O O . ALA B 1 155 ? 5.113 -1.576 15.961 1 98.5 155 ALA B O 1
ATOM 2710 N N . ARG B 1 156 ? 6.316 0.047 15.164 1 97.69 156 ARG B N 1
ATOM 2711 C CA . ARG B 1 156 ? 7.051 0.242 16.406 1 97.69 156 ARG B CA 1
ATOM 2712 C C . ARG B 1 156 ? 6.176 0.906 17.469 1 97.69 156 ARG B C 1
ATOM 2714 O O . ARG B 1 156 ? 6.496 0.872 18.656 1 97.69 156 ARG B O 1
ATOM 2721 N N . TRP B 1 157 ? 5.09 1.507 16.984 1 97.88 157 TRP B N 1
ATOM 2722 C CA . TRP B 1 157 ? 4.25 2.301 17.875 1 97.88 157 TRP B CA 1
ATOM 2723 C C . TRP B 1 157 ? 2.938 1.579 18.172 1 97.88 157 TRP B C 1
ATOM 2725 O O . TRP B 1 157 ? 2.473 1.565 19.312 1 97.88 157 TRP B O 1
ATOM 2735 N N . LEU B 1 158 ? 2.344 0.958 17.203 1 97.94 158 LEU B N 1
ATOM 2736 C CA . LEU B 1 158 ? 1.053 0.303 17.391 1 97.94 158 LEU B CA 1
ATOM 2737 C C . LEU B 1 158 ? 0.899 -0.873 16.438 1 97.94 158 LEU B C 1
ATOM 2739 O O . LEU B 1 158 ? 1.79 -1.141 15.625 1 97.94 158 LEU B O 1
ATOM 2743 N N . ASP B 1 159 ? -0.193 -1.618 16.625 1 97.56 159 ASP B N 1
ATOM 2744 C CA . ASP B 1 159 ? -0.503 -2.713 15.711 1 97.56 159 ASP B CA 1
ATOM 2745 C C . ASP B 1 159 ? -1.018 -2.184 14.375 1 97.56 159 ASP B C 1
ATOM 2747 O O . ASP B 1 159 ? -2.223 -2.209 14.117 1 97.56 159 ASP B O 1
ATOM 2751 N N . VAL B 1 160 ? -0.087 -1.82 13.539 1 98.38 160 VAL B N 1
ATOM 2752 C CA . VAL B 1 160 ? -0.417 -1.135 12.297 1 98.38 160 VAL B CA 1
ATOM 2753 C C . VAL B 1 160 ? -1.129 -2.098 11.352 1 98.38 160 VAL B C 1
ATOM 2755 O O . VAL B 1 160 ? -1.995 -1.688 10.57 1 98.38 160 VAL B O 1
ATOM 2758 N N . ALA B 1 161 ? -0.807 -3.367 11.414 1 98 161 ALA B N 1
ATOM 2759 C CA . ALA B 1 161 ? -1.463 -4.34 10.539 1 98 161 ALA B CA 1
ATOM 2760 C C . ALA B 1 161 ? -2.965 -4.391 10.812 1 98 161 ALA B C 1
ATOM 2762 O O . ALA B 1 161 ? -3.77 -4.301 9.883 1 98 161 ALA B O 1
ATOM 2763 N N . THR B 1 162 ? -3.305 -4.527 12.109 1 97.81 162 THR B N 1
ATOM 2764 C CA . THR B 1 162 ? -4.715 -4.523 12.477 1 97.81 162 THR B CA 1
ATOM 2765 C C . THR B 1 162 ? -5.379 -3.211 12.07 1 97.81 162 THR B C 1
ATOM 2767 O O . THR B 1 162 ? -6.484 -3.211 11.523 1 97.81 162 THR B O 1
ATOM 2770 N N . ALA B 1 163 ? -4.688 -2.113 12.312 1 98.62 163 ALA B N 1
ATOM 2771 C CA . ALA B 1 163 ? -5.219 -0.803 11.953 1 98.62 163 ALA B CA 1
ATOM 2772 C C . ALA B 1 163 ? -5.523 -0.731 10.461 1 98.62 163 ALA B C 1
ATOM 2774 O O . ALA B 1 163 ? -6.602 -0.278 10.062 1 98.62 163 ALA B O 1
ATOM 2775 N N . LEU B 1 164 ? -4.598 -1.176 9.641 1 98.62 164 LEU B N 1
ATOM 2776 C CA . LEU B 1 164 ? -4.773 -1.118 8.195 1 98.62 164 LEU B CA 1
ATOM 2777 C C . LEU B 1 164 ? -5.859 -2.086 7.738 1 98.62 164 LEU B C 1
ATOM 2779 O O . LEU B 1 164 ? -6.562 -1.821 6.762 1 98.62 164 LEU B O 1
ATOM 2783 N N . GLY B 1 165 ? -6.031 -3.193 8.445 1 98.5 165 GLY B N 1
ATOM 2784 C CA . GLY B 1 165 ? -7.094 -4.137 8.141 1 98.5 165 GLY B CA 1
ATOM 2785 C C . GLY B 1 165 ? -8.484 -3.541 8.273 1 98.5 165 GLY B C 1
ATOM 2786 O O . GLY B 1 165 ? -9.43 -4.008 7.641 1 98.5 165 GLY B O 1
ATOM 2787 N N . ASP B 1 166 ? -8.586 -2.49 9.055 1 98.38 166 ASP B N 1
ATOM 2788 C CA . ASP B 1 166 ? -9.867 -1.878 9.375 1 98.38 166 ASP B CA 1
ATOM 2789 C C . ASP B 1 166 ? -10.086 -0.601 8.57 1 98.38 166 ASP B C 1
ATOM 2791 O O . ASP B 1 166 ? -11.031 0.15 8.828 1 98.38 166 ASP B O 1
ATOM 2795 N N . LEU B 1 167 ? -9.203 -0.353 7.562 1 98.5 167 LEU B N 1
ATOM 2796 C CA . LEU B 1 167 ? -9.352 0.854 6.758 1 98.5 167 LEU B CA 1
ATOM 2797 C C . LEU B 1 167 ? -10.727 0.901 6.094 1 98.5 167 LEU B C 1
ATOM 2799 O O . LEU B 1 167 ? -11.188 -0.096 5.531 1 98.5 167 LEU B O 1
ATOM 2803 N N . PRO B 1 168 ? -11.414 2.037 6.176 1 97.69 168 PRO B N 1
ATOM 2804 C CA . PRO B 1 168 ? -12.633 2.215 5.387 1 97.69 168 PRO B CA 1
ATOM 2805 C C . PRO B 1 168 ? -12.352 2.379 3.895 1 97.69 168 PRO B C 1
ATOM 2807 O O . PRO B 1 168 ? -11.203 2.547 3.494 1 97.69 168 PRO B O 1
ATOM 2810 N N . PRO B 1 169 ? -13.359 2.264 3.051 1 96.94 169 PRO B N 1
ATOM 2811 C CA . PRO B 1 169 ? -13.164 2.586 1.637 1 96.94 169 PRO B CA 1
ATOM 2812 C C . PRO B 1 169 ? -12.828 4.059 1.409 1 96.94 169 PRO B C 1
ATOM 2814 O O . PRO B 1 169 ? -13.273 4.922 2.164 1 96.94 169 PRO B O 1
ATOM 2817 N N . GLY B 1 170 ? -12.016 4.305 0.354 1 95.81 170 GLY B N 1
ATOM 2818 C CA . GLY B 1 170 ? -11.844 5.695 -0.036 1 95.81 170 GLY B CA 1
ATOM 2819 C C . GLY B 1 170 ? -10.406 6.172 0.088 1 95.81 170 GLY B C 1
ATOM 2820 O O . GLY B 1 170 ? -9.797 6.586 -0.9 1 95.81 170 GLY B O 1
ATOM 2821 N N . PRO B 1 171 ? -9.844 6.105 1.288 1 96.88 171 PRO B N 1
ATOM 2822 C CA . PRO B 1 171 ? -8.5 6.652 1.488 1 96.88 171 PRO B CA 1
ATOM 2823 C C . PRO B 1 171 ? -7.441 5.922 0.668 1 96.88 171 PRO B C 1
ATOM 2825 O O . PRO B 1 171 ? -7.562 4.715 0.429 1 96.88 171 PRO B O 1
ATOM 2828 N N . ARG B 1 172 ? -6.461 6.707 0.29 1 97.44 172 ARG B N 1
ATOM 2829 C CA . ARG B 1 172 ? -5.246 6.113 -0.256 1 97.44 172 ARG B CA 1
ATOM 2830 C C . ARG B 1 172 ? -4.324 5.629 0.859 1 97.44 172 ARG B C 1
ATOM 2832 O O . ARG B 1 172 ? -4.414 6.102 1.994 1 97.44 172 ARG B O 1
ATOM 2839 N N . MET B 1 173 ? -3.426 4.738 0.566 1 98.19 173 MET B N 1
ATOM 2840 C CA . MET B 1 173 ? -2.52 4.164 1.556 1 98.19 173 MET B CA 1
ATOM 2841 C C . MET B 1 173 ? -1.637 5.238 2.176 1 98.19 173 MET B C 1
ATOM 2843 O O . MET B 1 173 ? -1.475 5.289 3.396 1 98.19 173 MET B O 1
ATOM 2847 N N . ASP B 1 174 ? -1.074 6.105 1.315 1 97.75 174 ASP B N 1
ATOM 2848 C CA . ASP B 1 174 ? -0.173 7.117 1.86 1 97.75 174 ASP B CA 1
ATOM 2849 C C . ASP B 1 174 ? -0.923 8.086 2.77 1 97.75 174 ASP B C 1
ATOM 2851 O O . ASP B 1 174 ? -0.391 8.523 3.791 1 97.75 174 ASP B O 1
ATOM 2855 N N . ASP B 1 175 ? -2.221 8.414 2.482 1 97.5 175 ASP B N 1
ATOM 2856 C CA . ASP B 1 175 ? -3.021 9.273 3.344 1 97.5 175 ASP B CA 1
ATOM 2857 C C . ASP B 1 175 ? -3.266 8.625 4.703 1 97.5 175 ASP B C 1
ATOM 2859 O O . ASP B 1 175 ? -3.211 9.289 5.738 1 97.5 175 ASP B O 1
ATOM 2863 N N . ALA B 1 176 ? -3.557 7.34 4.652 1 98.62 176 ALA B N 1
ATOM 2864 C CA . ALA B 1 176 ? -3.799 6.605 5.891 1 98.62 176 ALA B CA 1
ATOM 2865 C C . ALA B 1 176 ? -2.543 6.57 6.762 1 98.62 176 ALA B C 1
ATOM 2867 O O . ALA B 1 176 ? -2.613 6.793 7.973 1 98.62 176 ALA B O 1
ATOM 2868 N N . LEU B 1 177 ? -1.391 6.32 6.109 1 98.88 177 LEU B N 1
ATOM 2869 C CA . LEU B 1 177 ? -0.134 6.258 6.848 1 98.88 177 LEU B CA 1
ATOM 2870 C C . LEU B 1 177 ? 0.247 7.633 7.391 1 98.88 177 LEU B C 1
ATOM 2872 O O . LEU B 1 177 ? 0.766 7.742 8.5 1 98.88 177 LEU B O 1
ATOM 2876 N N . ASP B 1 178 ? -0.07 8.648 6.621 1 98.62 178 ASP B N 1
ATOM 2877 C CA . ASP B 1 178 ? 0.168 10.008 7.094 1 98.62 178 ASP B CA 1
ATOM 2878 C C . ASP B 1 178 ? -0.676 10.32 8.328 1 98.62 178 ASP B C 1
ATOM 2880 O O . ASP B 1 178 ? -0.195 10.953 9.273 1 98.62 178 ASP B O 1
ATOM 2884 N N . ALA B 1 179 ? -1.937 9.875 8.281 1 98.81 179 ALA B N 1
ATOM 2885 C CA . ALA B 1 179 ? -2.818 10.102 9.422 1 98.81 179 ALA B CA 1
ATOM 2886 C C . ALA B 1 179 ? -2.266 9.445 10.68 1 98.81 179 ALA B C 1
ATOM 2888 O O . ALA B 1 179 ? -2.279 10.047 11.758 1 98.81 179 ALA B O 1
ATOM 2889 N N . LEU B 1 180 ? -1.771 8.273 10.547 1 98.88 180 LEU B N 1
ATOM 2890 C CA . LEU B 1 180 ? -1.188 7.578 11.688 1 98.88 180 LEU B CA 1
ATOM 2891 C C . LEU B 1 180 ? 0.072 8.289 12.172 1 98.88 180 LEU B C 1
ATOM 2893 O O . LEU B 1 180 ? 0.302 8.398 13.383 1 98.88 180 LEU B O 1
ATOM 2897 N N . ALA B 1 181 ? 0.859 8.766 11.219 1 98.88 181 ALA B N 1
ATOM 2898 C CA . ALA B 1 181 ? 2.105 9.438 11.57 1 98.88 181 ALA B CA 1
ATOM 2899 C C . ALA B 1 181 ? 1.835 10.711 12.367 1 98.88 181 ALA B C 1
ATOM 2901 O O . ALA B 1 181 ? 2.479 10.953 13.391 1 98.88 181 ALA B O 1
ATOM 2902 N N . VAL B 1 182 ? 0.86 11.453 11.977 1 98.81 182 VAL B N 1
ATOM 2903 C CA . VAL B 1 182 ? 0.625 12.711 12.688 1 98.81 182 VAL B CA 1
ATOM 2904 C C . VAL B 1 182 ? -0.107 12.43 13.992 1 98.81 182 VAL B C 1
ATOM 2906 O O . VAL B 1 182 ? 0.03 13.18 14.961 1 98.81 182 VAL B O 1
ATOM 2909 N N . ALA B 1 183 ? -0.893 11.328 14.07 1 98.81 183 ALA B N 1
ATOM 2910 C CA . ALA B 1 183 ? -1.451 10.906 15.352 1 98.81 183 ALA B CA 1
ATOM 2911 C C . ALA B 1 183 ? -0.345 10.602 16.359 1 98.81 183 ALA B C 1
ATOM 2913 O O . ALA B 1 183 ? -0.474 10.906 17.547 1 98.81 183 ALA B O 1
ATOM 2914 N N . TRP B 1 184 ? 0.7 10.016 15.883 1 98.75 184 TRP B N 1
ATOM 2915 C CA . TRP B 1 184 ? 1.85 9.719 16.734 1 98.75 184 TRP B CA 1
ATOM 2916 C C . TRP B 1 184 ? 2.455 11 17.297 1 98.75 184 TRP B C 1
ATOM 2918 O O . TRP B 1 184 ? 2.734 11.086 18.5 1 98.75 184 TRP B O 1
ATOM 2928 N N . SER B 1 185 ? 2.637 12.023 16.422 1 98.75 185 SER B N 1
ATOM 2929 C CA . SER B 1 185 ? 3.168 13.305 16.859 1 98.75 185 SER B CA 1
ATOM 2930 C C . SER B 1 185 ? 2.236 13.977 17.859 1 98.75 185 SER B C 1
ATOM 2932 O O . SER B 1 185 ? 2.691 14.539 18.859 1 98.75 185 SER B O 1
ATOM 2934 N N . ALA B 1 186 ? 0.947 13.906 17.562 1 98.69 186 ALA B N 1
ATOM 2935 C CA . ALA B 1 186 ? -0.042 14.484 18.453 1 98.69 186 ALA B CA 1
ATOM 2936 C C . ALA B 1 186 ? 0.006 13.82 19.828 1 98.69 186 ALA B C 1
ATOM 2938 O O . ALA B 1 186 ? -0.106 14.484 20.859 1 98.69 186 ALA B O 1
ATOM 2939 N N . ALA B 1 187 ? 0.148 12.516 19.875 1 98.31 187 ALA B N 1
ATOM 2940 C CA . ALA B 1 187 ? 0.24 11.789 21.141 1 98.31 187 ALA B CA 1
ATOM 2941 C C . ALA B 1 187 ? 1.436 12.258 21.953 1 98.31 187 ALA B C 1
ATOM 2943 O O . ALA B 1 187 ? 1.331 12.438 23.172 1 98.31 187 ALA B O 1
ATOM 2944 N N . ARG B 1 188 ? 2.533 12.484 21.328 1 98.25 188 ARG B N 1
ATOM 2945 C CA . ARG B 1 188 ? 3.725 12.984 22.016 1 98.25 188 ARG B CA 1
ATOM 2946 C C . ARG B 1 188 ? 3.496 14.391 22.547 1 98.25 188 ARG B C 1
ATOM 2948 O O . ARG B 1 188 ? 3.955 14.734 23.641 1 98.25 188 ARG B O 1
ATOM 2955 N N . TRP B 1 189 ? 2.791 15.156 21.719 1 98.19 189 TRP B N 1
ATOM 2956 C CA . TRP B 1 189 ? 2.447 16.516 22.156 1 98.19 189 TRP B CA 1
ATOM 2957 C C . TRP B 1 189 ? 1.599 16.484 23.422 1 98.19 189 TRP B C 1
ATOM 2959 O O . TRP B 1 189 ? 1.88 17.203 24.391 1 98.19 189 TRP B O 1
ATOM 2969 N N . ALA B 1 190 ? 0.622 15.656 23.406 1 97.94 190 ALA B N 1
ATOM 2970 C CA . ALA B 1 190 ? -0.279 15.539 24.547 1 97.94 190 ALA B CA 1
ATOM 2971 C C . ALA B 1 190 ? 0.483 15.141 25.812 1 97.94 190 ALA B C 1
ATOM 2973 O O . ALA B 1 190 ? 0.112 15.539 26.922 1 97.94 190 ALA B O 1
ATOM 2974 N N . ARG B 1 191 ? 1.559 14.461 25.625 1 97.69 191 ARG B N 1
ATOM 2975 C CA . ARG B 1 191 ? 2.33 13.977 26.766 1 97.69 191 ARG B CA 1
ATOM 2976 C C . ARG B 1 191 ? 3.477 14.922 27.094 1 97.69 191 ARG B C 1
ATOM 2978 O O . ARG B 1 191 ? 4.293 14.641 27.969 1 97.69 191 ARG B O 1
ATOM 2985 N N . GLY B 1 192 ? 3.641 15.945 26.344 1 97.62 192 GLY B N 1
ATOM 2986 C CA . GLY B 1 192 ? 4.711 16.906 26.562 1 97.62 192 GLY B CA 1
ATOM 2987 C C . GLY B 1 192 ? 6.059 16.422 26.062 1 97.62 192 GLY B C 1
ATOM 2988 O O . GLY B 1 192 ? 7.102 16.875 26.547 1 97.62 192 GLY B O 1
ATOM 2989 N N . GLU B 1 193 ? 6.051 15.492 25.078 1 98 193 GLU B N 1
ATOM 2990 C CA . GLU B 1 193 ? 7.277 14.859 24.609 1 98 193 GLU B CA 1
ATOM 2991 C C . GLU B 1 193 ? 7.625 15.328 23.203 1 98 193 GLU B C 1
ATOM 2993 O O . GLU B 1 193 ? 8.703 15.016 22.688 1 98 193 GLU B O 1
ATOM 2998 N N . ALA B 1 194 ? 6.77 16.094 22.609 1 97.75 194 ALA B N 1
ATOM 2999 C CA . ALA B 1 194 ? 6.941 16.422 21.188 1 97.75 194 ALA B CA 1
ATOM 3000 C C . ALA B 1 194 ? 8.039 17.453 21 1 97.75 194 ALA B C 1
ATOM 3002 O O . ALA B 1 194 ? 8.195 18.359 21.828 1 97.75 194 ALA B O 1
ATOM 3003 N N . GLU B 1 195 ? 8.844 17.25 20 1 97.69 195 GLU B N 1
ATOM 3004 C CA . GLU B 1 195 ? 9.656 18.328 19.453 1 97.69 195 GLU B CA 1
ATOM 3005 C C . GLU B 1 195 ? 8.773 19.406 18.812 1 97.69 195 GLU B C 1
ATOM 3007 O O . GLU B 1 195 ? 7.801 19.094 18.141 1 97.69 195 GLU B O 1
ATOM 3012 N N . VAL B 1 196 ? 9.07 20.672 19.141 1 98 196 VAL B N 1
ATOM 3013 C CA . VAL B 1 196 ? 8.32 21.781 18.578 1 98 196 VAL B CA 1
ATOM 3014 C C . VAL B 1 196 ? 9.234 22.609 17.656 1 98 196 VAL B C 1
ATOM 3016 O O . VAL B 1 196 ? 10.273 23.109 18.094 1 98 196 VAL B O 1
ATOM 3019 N N . LEU B 1 197 ? 8.883 22.703 16.406 1 98.06 197 LEU B N 1
ATOM 3020 C CA . LEU B 1 197 ? 9.648 23.438 15.414 1 98.06 197 LEU B CA 1
ATOM 3021 C C . LEU B 1 197 ? 8.977 24.766 15.094 1 98.06 197 LEU B C 1
ATOM 3023 O O . LEU B 1 197 ? 7.812 24.797 14.688 1 98.06 197 LEU B O 1
ATOM 3027 N N . GLY B 1 198 ? 9.805 25.75 15.07 1 94.31 198 GLY B N 1
ATOM 3028 C CA . GLY B 1 198 ? 9.273 27.094 14.922 1 94.31 198 GLY B CA 1
ATOM 3029 C C . GLY B 1 198 ? 8.602 27.609 16.188 1 94.31 198 GLY B C 1
ATOM 3030 O O . GLY B 1 198 ? 8.977 27.234 17.297 1 94.31 198 GLY B O 1
ATOM 3031 N N . GLY B 1 199 ? 7.895 28.594 15.945 1 82.81 199 GLY B N 1
ATOM 3032 C CA . GLY B 1 199 ? 7.258 29.25 17.078 1 82.81 199 GLY B CA 1
ATOM 3033 C C . GLY B 1 199 ? 6.926 30.719 16.812 1 82.81 199 GLY B C 1
ATOM 3034 O O . GLY B 1 199 ? 7.332 31.266 15.781 1 82.81 199 GLY B O 1
ATOM 3035 N N . GLY B 1 200 ? 5.945 31.266 17.328 1 77.38 200 GLY B N 1
ATOM 3036 C CA . GLY B 1 200 ? 5.496 32.625 17.109 1 77.38 200 GLY B CA 1
ATOM 3037 C C . GLY B 1 200 ? 4.094 32.719 16.531 1 77.38 200 GLY B C 1
ATOM 3038 O O . GLY B 1 200 ? 3.332 31.734 16.609 1 77.38 200 GLY B O 1
ATOM 3039 N N . PRO B 1 201 ? 3.885 33.812 15.992 1 80 201 PRO B N 1
ATOM 3040 C CA . PRO B 1 201 ? 2.52 34.062 15.516 1 80 201 PRO B CA 1
ATOM 3041 C C . PRO B 1 201 ? 2.178 33.219 14.273 1 80 201 PRO B C 1
ATOM 3043 O O . PRO B 1 201 ? 1 33 13.984 1 80 201 PRO B O 1
ATOM 3046 N N . GLU B 1 202 ? 3.207 32.719 13.523 1 86.81 202 GLU B N 1
ATOM 3047 C CA . GLU B 1 202 ? 2.963 32.031 12.266 1 86.81 202 GLU B CA 1
ATOM 3048 C C . GLU B 1 202 ? 2.752 30.547 12.492 1 86.81 202 GLU B C 1
ATOM 3050 O O . GLU B 1 202 ? 2.479 29.797 11.547 1 86.81 202 GLU B O 1
ATOM 3055 N N . GLY B 1 203 ? 2.885 30.156 13.711 1 91.5 203 GLY B N 1
ATOM 3056 C CA . GLY B 1 203 ? 2.568 28.781 14.055 1 91.5 203 GLY B CA 1
ATOM 3057 C C . GLY B 1 203 ? 3.799 27.922 14.273 1 91.5 203 GLY B C 1
ATOM 3058 O O . GLY B 1 203 ? 4.914 28.438 14.375 1 91.5 203 GLY B O 1
ATOM 3059 N N . PHE B 1 204 ? 3.533 26.641 14.531 1 96.5 204 PHE B N 1
ATOM 3060 C CA . PHE B 1 204 ? 4.574 25.656 14.805 1 96.5 204 PHE B CA 1
ATOM 3061 C C . PHE B 1 204 ? 4.18 24.281 14.273 1 96.5 204 PHE B C 1
ATOM 3063 O O . PHE B 1 204 ? 3.016 24.062 13.93 1 96.5 204 PHE B O 1
ATOM 3070 N N . VAL B 1 205 ? 5.168 23.5 14.07 1 97.94 205 VAL B N 1
ATOM 3071 C CA . VAL B 1 205 ? 4.984 22.094 13.695 1 97.94 205 VAL B CA 1
ATOM 3072 C C . VAL B 1 205 ? 5.477 21.188 14.82 1 97.94 205 VAL B C 1
ATOM 3074 O O . VAL B 1 205 ? 6.555 21.422 15.383 1 97.94 205 VAL B O 1
ATOM 3077 N N . VAL B 1 206 ? 4.652 20.219 15.188 1 98.06 206 VAL B N 1
ATOM 3078 C CA . VAL B 1 206 ? 5.082 19.312 16.25 1 98.06 206 VAL B CA 1
ATOM 3079 C C . VAL B 1 206 ? 5.457 17.953 15.664 1 98.06 206 VAL B C 1
ATOM 3081 O O . VAL B 1 206 ? 4.938 17.562 14.625 1 98.06 206 VAL B O 1
ATOM 3084 N N . VAL B 1 207 ? 6.379 17.266 16.406 1 97.94 207 VAL B N 1
ATOM 3085 C CA . VAL B 1 207 ? 6.781 15.922 16 1 97.94 207 VAL B CA 1
ATOM 3086 C C . VAL B 1 207 ? 7.012 15.062 17.25 1 97.94 207 VAL B C 1
ATOM 3088 O O . VAL B 1 207 ? 7.68 15.492 18.188 1 97.94 207 VAL B O 1
#